Protein AF-A0A2N6FDP9-F1 (afdb_monomer)

Solvent-accessible surface area (backbone atoms only — not comparable to full-atom values): 24532 Å² total; per-residue (Å²): 129,81,92,68,32,32,35,28,36,63,94,75,70,43,81,40,78,55,82,70,92,42,64,67,60,52,48,56,79,68,33,72,56,61,78,77,36,58,63,61,48,50,54,57,65,27,74,66,43,25,49,50,51,44,39,61,68,23,64,39,43,59,62,28,71,73,61,35,50,72,52,48,46,58,74,49,66,51,68,69,84,47,38,68,63,57,76,82,76,46,46,25,60,44,46,57,39,65,48,54,59,48,44,82,75,80,33,52,71,50,77,62,72,43,37,36,26,32,33,36,30,23,31,38,42,74,53,44,57,60,77,45,80,80,51,72,36,68,73,32,47,46,40,64,48,53,58,71,38,73,84,38,55,69,61,52,59,54,43,52,52,8,34,37,40,43,30,45,41,54,88,56,40,57,37,51,32,26,29,34,45,17,22,34,21,74,40,72,54,72,47,86,49,51,53,52,54,76,47,71,69,49,26,72,72,65,41,52,36,61,44,50,17,29,31,40,40,40,32,29,39,9,74,46,92,87,24,22,52,36,44,47,35,38,44,35,43,34,38,8,28,77,62,38,43,77,46,55,37,30,7,94,51,76,81,50,81,60,35,68,85,52,68,76,40,75,40,62,56,58,23,40,35,28,34,50,44,73,51,44,42,36,42,35,38,39,29,24,53,77,23,64,43,67,40,67,67,58,66,50,49,25,60,40,80,93,56,54,26,67,62,25,81,78,44,99,52,53,48,29,36,32,42,49,52,30,19,34,73,43,28,32,43,57,75,84,58,96,74,73,54,63,67,58,52,48,50,52,50,50,24,61,76,70,70,45,62,60,70,60,54,51,49,52,53,59,73,41,41,69,58,51,62,68,46,46,62,59,31,39,56,46,10,29,62,74,71,74,43,83,64,67,64,94,43,72,68,56,39,51,47,40,46,72,78,35,48,70,58,36,51,52,29,51,51,50,40,49,55,34,14,49,52,44,46,64,58,49,47,62,52,51,51,50,50,50,51,54,51,49,54,54,54,53,60,72,69,52,79,79,80,81,80,84,82,81,88,135

Foldseek 3Di:
DDPWAWFAALVPRDIDTDPPVCPPVVCVLVPCVCVVPVPVNCVCQPLVNLVVVCCVQFVPLPVCVVQPQVRVCVVLVADQVQFPDHSVVCSTLQCQQQTAGPCVPPPPFDDDQQFFWFFFQFWKFKDWPLVCPPQVCVQQADDVCLLVPVVPVVVCVQLPRWIKMKGWDDSSTHFFTFARWWFFFADKDKDAAGAAAPPLVRSVPVSDYLSRFIKIKTKGAQCAQSISQLGIKIKIKTHHDRNKDKAFFWDQPRSPRTDHDDGGDTGDHLTGGIGIGDGTIMIMMGGGHQFWDFDVSSVVSQQDPVGRHSVVVSGPGRGHIYRDHGSDTGTGTPDPDPDDCPVVVVLCVVCVVVVHDNVVSVVVVVVCVVVCVVCVVVLLVVLCVVVVHDLADPDPVVNSVCCNVPVPSNVVSVVSSVVSSVVSCVVVVVVVVVVVVVVVVVVVVVVDDDPDDDDDDD

Radius of gyration: 29.64 Å; Cα contacts (8 Å, |Δi|>4): 814; chains: 1; bounding box: 56×74×105 Å

Nearest PDB structures (foldseek):
  7cnz-assembly2_G  TM=6.979E-01  e=2.618E-10  Escherichia coli K-12
  7cnz-assembly2_E  TM=6.832E-01  e=2.773E-10  Escherichia coli K-12
  9jfn-assembly3_C  TM=6.095E-01  e=1.177E-07  Aspergillus oryzae RIB40

Sequence (458 aa):
MDGTHQYISRHTGRVCNEPLFSDRIVRWLYHPVRENAPQLFRLLTGAGATRALGFFNYDLALSTRVLGNDRFLREAGVDLRECLDPPEALDTARKVFERKIRYWECRPLATGNQSVVYPADARVIVGSLGEITGLNIKDKFFSYPNLLGEEQTDWLDVFRNGDFALFRLTPDKYHYNHTPVAGEVIDYYVIDGRFHSCNPQAIIREATPCSKNRRVVTIIDTDVAGGTGVGIVAMVEIVALMIGEIVQCYSARNYDDPQPIRVGMFLDKGCPKSLYRQGSSTDLLLFEKGRINFAADLLQNRQRRDVLSRFTAGFHTPLVETDIKVRSFLGATVGVMPVIWGTSLLCILLAALLRWNQAVVQLANCLTLPLHISLFVPFFIGGERFFATHLLPNDTERLTELLSHSPGLFLQQFWQANLQALVVWGITTPLLFSATFLLSGLCLKRLRPTPESGQSTA

Mean predicted aligned error: 16.77 Å

pLDDT: mean 75.71, std 17.3, range [29.25, 98.62]

Secondary structure (DSSP, 8-state):
----EEEEETTT--EEEE--TTHHHHHHHTSTHHHH-HHHHHHHSSHHHHHHHHIIIIISTHHHHHH-HHHHHHHTT--GGGBSS-GGG--SHHHHHT--B-HHHHSPPPS-TTEEE-SSSEEEEEEETTTTTSSTTTTTT--HHHHH-TT-HHHHHHTTT-EEEEEEEPTTS--EEE-SS-EEEEEEEEE--B----SHHHHHHH---GGGB-EEEEEEE-SSTTS-SS-EEEEEEEEESTT--EEE-B-SSTTSS-B---TT-EE-TT-EEEEEPSSEEEEEEEE-TTSEEE-HHHHHHTT-SSS--TGGGGSSS----EEE-TTSEEEEE----TTSSHHHHHHHHHHHHTT--HHHHHHHHHHHHHHHHHHHHHHHHHHHHHHT---S-SSHHHHHHHHHH-HHHHHHHHHHHHHHHHHHHHHHHHHHHHHHHHHHHHHHHHTSPPPPPP----

Structure (mmCIF, N/CA/C/O backbone):
data_AF-A0A2N6FDP9-F1
#
_entry.id   AF-A0A2N6FDP9-F1
#
loop_
_atom_site.group_PDB
_atom_site.id
_atom_site.type_symbol
_atom_site.label_atom_id
_atom_site.label_alt_id
_atom_site.label_comp_id
_atom_site.label_asym_id
_atom_site.label_entity_id
_atom_site.label_seq_id
_atom_site.pdbx_PDB_ins_code
_atom_site.Cartn_x
_atom_site.Cartn_y
_atom_site.Cartn_z
_atom_site.occupancy
_atom_site.B_iso_or_equiv
_atom_site.auth_seq_id
_atom_site.auth_comp_id
_atom_site.auth_asym_id
_atom_site.auth_atom_id
_atom_site.pdbx_PDB_model_num
ATOM 1 N N . MET A 1 1 ? 24.303 23.001 3.809 1.00 36.97 1 MET A N 1
ATOM 2 C CA . MET A 1 1 ? 23.939 21.759 4.520 1.00 36.97 1 MET A CA 1
ATOM 3 C C . MET A 1 1 ? 24.025 20.632 3.513 1.00 36.97 1 MET A C 1
ATOM 5 O O . MET A 1 1 ? 23.459 20.783 2.433 1.00 36.97 1 MET A O 1
ATOM 9 N N . ASP A 1 2 ? 24.821 19.608 3.817 1.00 41.78 2 ASP A N 1
ATOM 10 C CA . ASP A 1 2 ? 25.125 18.493 2.915 1.00 41.78 2 ASP A CA 1
ATOM 11 C C . ASP A 1 2 ? 23.848 17.861 2.352 1.00 41.78 2 ASP A C 1
ATOM 13 O O . ASP A 1 2 ? 22.883 17.628 3.076 1.00 41.78 2 ASP A O 1
ATOM 17 N N . GLY A 1 3 ? 23.824 17.624 1.041 1.00 54.09 3 GLY A N 1
ATOM 18 C CA . GLY A 1 3 ? 22.643 17.210 0.273 1.00 54.09 3 GLY A CA 1
ATOM 19 C C . GLY A 1 3 ? 22.164 15.773 0.512 1.00 54.09 3 GLY A C 1
ATOM 20 O O . GLY A 1 3 ? 21.446 15.235 -0.331 1.00 54.09 3 GLY A O 1
ATOM 21 N N . THR A 1 4 ? 22.559 15.149 1.619 1.00 67.62 4 THR A N 1
ATOM 22 C CA . THR A 1 4 ? 22.313 13.737 1.920 1.00 67.62 4 THR A CA 1
ATOM 23 C C . THR A 1 4 ? 20.908 13.553 2.493 1.00 67.62 4 THR A C 1
ATOM 25 O O . THR A 1 4 ? 20.547 14.167 3.493 1.00 67.62 4 THR A O 1
ATOM 28 N N . HIS A 1 5 ? 20.097 12.719 1.842 1.00 80.44 5 HIS A N 1
ATOM 29 C CA . HIS A 1 5 ? 18.798 12.273 2.346 1.00 80.44 5 HIS A CA 1
ATOM 30 C C . HIS A 1 5 ? 18.926 10.844 2.869 1.00 80.44 5 HIS A C 1
ATOM 32 O O . HIS A 1 5 ? 19.549 10.015 2.208 1.00 80.44 5 HIS A O 1
ATOM 38 N N . GLN A 1 6 ? 18.337 10.551 4.024 1.00 86.38 6 GLN A N 1
ATOM 39 C CA . GLN A 1 6 ? 18.374 9.230 4.641 1.00 86.38 6 GLN A CA 1
ATOM 40 C C . GLN A 1 6 ? 16.977 8.658 4.864 1.00 86.38 6 GLN A C 1
ATOM 42 O O . GLN A 1 6 ? 16.029 9.388 5.151 1.00 86.38 6 GLN A O 1
ATOM 47 N N . TYR A 1 7 ? 16.887 7.334 4.780 1.00 86.69 7 TYR A N 1
ATOM 48 C CA . TYR A 1 7 ? 15.689 6.544 5.055 1.00 86.69 7 TYR A CA 1
ATOM 49 C C . TYR A 1 7 ? 16.044 5.321 5.908 1.00 86.69 7 TYR A C 1
ATOM 51 O O . TYR A 1 7 ? 17.217 4.969 6.051 1.00 86.69 7 TYR A O 1
ATOM 59 N N . ILE A 1 8 ? 15.037 4.660 6.477 1.00 89.81 8 ILE A N 1
ATOM 60 C CA . ILE A 1 8 ? 15.218 3.445 7.282 1.00 89.81 8 ILE A CA 1
ATOM 61 C C . ILE A 1 8 ? 14.831 2.226 6.454 1.00 89.81 8 ILE A C 1
ATOM 63 O O . ILE A 1 8 ? 13.717 2.149 5.950 1.00 89.81 8 ILE A O 1
ATOM 67 N N . SER A 1 9 ? 15.709 1.234 6.345 1.00 89.94 9 SER A N 1
ATOM 68 C CA . SER A 1 9 ? 15.325 -0.073 5.804 1.00 89.94 9 SER A CA 1
ATOM 69 C C . SER A 1 9 ? 14.492 -0.831 6.838 1.00 89.94 9 SER A C 1
ATOM 71 O O . SER A 1 9 ? 15.022 -1.195 7.889 1.00 89.94 9 SER A O 1
ATOM 73 N N . ARG A 1 10 ? 13.208 -1.108 6.558 1.00 89.38 10 ARG A N 1
ATOM 74 C CA . ARG A 1 10 ? 12.317 -1.752 7.542 1.00 89.38 10 ARG A CA 1
ATOM 75 C C . ARG A 1 10 ? 12.831 -3.106 8.025 1.00 89.38 10 ARG A C 1
ATOM 77 O O . ARG A 1 10 ? 12.806 -3.385 9.215 1.00 89.38 10 ARG A O 1
ATOM 84 N N . HIS A 1 11 ? 13.334 -3.928 7.104 1.00 83.94 11 HIS A N 1
ATOM 85 C CA . HIS A 1 11 ? 13.797 -5.285 7.409 1.00 83.94 11 HIS A CA 1
ATOM 86 C C . HIS A 1 11 ? 15.035 -5.323 8.310 1.00 83.94 11 HIS A C 1
ATOM 88 O O . HIS A 1 11 ? 15.211 -6.277 9.059 1.00 83.94 11 HIS A O 1
ATOM 94 N N . THR A 1 12 ? 15.913 -4.322 8.210 1.00 87.06 12 THR A N 1
ATOM 95 C CA . THR A 1 12 ? 17.202 -4.322 8.922 1.00 87.06 12 THR A CA 1
ATOM 96 C C . THR A 1 12 ? 17.270 -3.294 10.048 1.00 87.06 12 THR A C 1
ATOM 98 O O . THR A 1 12 ? 18.198 -3.336 10.851 1.00 87.06 12 THR A O 1
ATOM 101 N N . GLY A 1 13 ? 16.345 -2.329 10.086 1.00 86.25 13 GLY A N 1
ATOM 102 C CA . GLY A 1 13 ? 16.376 -1.178 10.992 1.00 86.25 13 GLY A CA 1
ATOM 103 C C . GLY A 1 13 ? 17.519 -0.188 10.724 1.00 86.25 13 GLY A C 1
ATOM 104 O O . GLY A 1 13 ? 17.675 0.789 11.467 1.00 86.25 13 GLY A O 1
ATOM 105 N N . ARG A 1 14 ? 18.333 -0.425 9.682 1.00 89.94 14 ARG A N 1
ATOM 106 C CA . ARG A 1 14 ? 19.512 0.386 9.357 1.00 89.94 14 ARG A CA 1
ATOM 107 C C . ARG A 1 14 ? 19.110 1.683 8.669 1.00 89.94 14 ARG A C 1
ATOM 109 O O . ARG A 1 14 ? 18.187 1.714 7.856 1.00 89.94 14 ARG A O 1
ATOM 116 N N . VAL A 1 15 ? 19.867 2.732 8.973 1.00 89.81 15 VAL A N 1
ATOM 117 C CA . VAL A 1 15 ? 19.794 4.018 8.281 1.00 89.81 15 VAL A CA 1
ATOM 118 C C . VAL A 1 15 ? 20.589 3.913 6.983 1.00 89.81 15 VAL A C 1
ATOM 120 O O . VAL A 1 15 ? 21.761 3.533 6.991 1.00 89.81 15 VAL A O 1
ATOM 123 N N . CYS A 1 16 ? 19.942 4.230 5.870 1.00 86.75 16 CYS A N 1
ATOM 124 C CA . CYS A 1 16 ? 20.496 4.143 4.528 1.00 86.75 16 CYS A CA 1
ATOM 125 C C . CYS A 1 16 ? 20.521 5.534 3.890 1.00 86.75 16 CYS A C 1
ATOM 127 O O . CYS A 1 16 ? 19.571 6.303 4.025 1.00 86.75 16 CYS A O 1
ATOM 129 N N . ASN A 1 17 ? 21.597 5.848 3.168 1.00 83.88 17 ASN A N 1
ATOM 130 C CA . ASN A 1 17 ? 21.669 7.063 2.361 1.00 83.88 17 ASN A CA 1
ATOM 131 C C . ASN A 1 17 ? 20.941 6.827 1.030 1.00 83.88 17 ASN A C 1
ATOM 133 O O . ASN A 1 17 ? 21.181 5.822 0.362 1.00 83.88 17 ASN A O 1
ATOM 137 N N . GLU A 1 18 ? 20.080 7.757 0.625 1.00 74.94 18 GLU A N 1
ATOM 138 C CA . GLU A 1 18 ? 19.504 7.774 -0.716 1.00 74.94 18 GLU A CA 1
ATOM 139 C C . GLU A 1 18 ? 20.451 8.494 -1.684 1.00 74.94 18 GLU A C 1
ATOM 141 O O . GLU A 1 18 ? 20.674 9.702 -1.536 1.00 74.94 18 GLU A O 1
ATOM 146 N N . PRO A 1 19 ? 20.952 7.807 -2.725 1.00 64.69 19 PRO A N 1
ATOM 147 C CA . PRO A 1 19 ? 21.498 8.489 -3.882 1.00 64.69 19 PRO A CA 1
ATOM 148 C C . PRO A 1 19 ? 20.329 9.110 -4.657 1.00 64.69 19 PRO A C 1
ATOM 150 O O . PRO A 1 19 ? 19.586 8.423 -5.352 1.00 64.69 19 PRO A O 1
ATOM 153 N N . LEU A 1 20 ? 20.124 10.420 -4.520 1.00 61.31 20 LEU A N 1
ATOM 154 C CA . LEU A 1 20 ? 19.083 11.133 -5.263 1.00 61.31 20 LEU A CA 1
ATOM 155 C C . LEU A 1 20 ? 19.480 11.211 -6.745 1.00 61.31 20 LEU A C 1
ATOM 157 O O . LEU A 1 20 ? 20.167 12.139 -7.182 1.00 61.31 20 LEU A O 1
ATOM 161 N N . PHE A 1 21 ? 19.039 10.215 -7.517 1.00 49.75 21 PHE A N 1
ATOM 162 C CA . PHE A 1 21 ? 19.350 9.992 -8.934 1.00 49.75 21 PHE A CA 1
ATOM 163 C C . PHE A 1 21 ? 18.644 10.992 -9.863 1.00 49.75 21 PHE A C 1
ATOM 165 O O . PHE A 1 21 ? 17.955 10.632 -10.809 1.00 49.75 21 PHE A O 1
ATOM 172 N N . SER A 1 22 ? 18.733 12.285 -9.560 1.00 50.12 22 SER A N 1
ATOM 173 C CA . SER A 1 22 ? 18.262 13.338 -10.461 1.00 50.12 22 SER A CA 1
ATOM 174 C C . SER A 1 22 ? 18.606 14.750 -10.005 1.00 50.12 22 SER A C 1
ATOM 176 O O . SER A 1 22 ? 18.060 15.705 -10.542 1.00 50.12 22 SER A O 1
ATOM 178 N N . ASP A 1 23 ? 19.510 14.942 -9.042 1.00 46.22 23 ASP A N 1
ATOM 179 C CA . ASP A 1 23 ? 19.761 16.282 -8.502 1.00 46.22 23 ASP A CA 1
ATOM 180 C C . ASP A 1 23 ? 20.197 17.290 -9.573 1.00 46.22 23 ASP A C 1
ATOM 182 O O . ASP A 1 23 ? 19.834 18.453 -9.484 1.00 46.22 23 ASP A O 1
ATOM 186 N N . ARG A 1 24 ? 20.906 16.862 -10.627 1.00 40.62 24 ARG A N 1
ATOM 187 C CA . ARG A 1 24 ? 21.290 17.732 -11.753 1.00 40.62 24 ARG A CA 1
ATOM 188 C C . ARG A 1 24 ? 20.161 17.984 -12.751 1.00 40.62 24 ARG A C 1
ATOM 190 O O . ARG A 1 24 ? 19.967 19.130 -13.130 1.00 40.62 24 ARG A O 1
ATOM 197 N N . ILE A 1 25 ? 19.422 16.951 -13.158 1.00 44.75 25 ILE A N 1
ATOM 198 C CA . ILE A 1 25 ? 18.347 17.065 -14.159 1.00 44.75 25 ILE A CA 1
ATOM 199 C C . ILE A 1 25 ? 17.115 17.738 -13.550 1.00 44.75 25 ILE A C 1
ATOM 201 O O . ILE A 1 25 ? 16.550 18.626 -14.173 1.00 44.75 25 ILE A O 1
ATOM 205 N N . VAL A 1 26 ? 16.755 17.412 -12.305 1.00 45.09 26 VAL A N 1
ATOM 206 C CA . VAL A 1 26 ? 15.733 18.134 -11.534 1.00 45.09 26 VAL A CA 1
ATOM 207 C C . VAL A 1 26 ? 16.213 19.559 -11.258 1.00 45.09 26 VAL A C 1
ATOM 209 O O . VAL A 1 26 ? 15.488 20.488 -11.574 1.00 45.09 26 VAL A O 1
ATOM 212 N N . ARG A 1 27 ? 17.449 19.815 -10.799 1.00 43.72 27 ARG A N 1
ATOM 213 C CA . ARG A 1 27 ? 17.911 21.218 -10.686 1.00 43.72 27 ARG A CA 1
ATOM 214 C C . ARG A 1 27 ? 17.914 21.967 -12.016 1.00 43.72 27 ARG A C 1
ATOM 216 O O . ARG A 1 27 ? 17.737 23.171 -11.960 1.00 43.72 27 ARG A O 1
ATOM 223 N N . TRP A 1 28 ? 18.122 21.300 -13.155 1.00 42.12 28 TRP A N 1
ATOM 224 C CA . TRP A 1 28 ? 18.116 21.901 -14.495 1.00 42.12 28 TRP A CA 1
ATOM 225 C C . TRP A 1 28 ? 16.694 22.173 -15.015 1.00 42.12 28 TRP A C 1
ATOM 227 O O . TRP A 1 28 ? 16.404 23.302 -15.401 1.00 42.12 28 TRP A O 1
ATOM 237 N N . LEU A 1 29 ? 15.786 21.190 -14.934 1.00 41.94 29 LEU A N 1
ATOM 238 C CA . LEU A 1 29 ? 14.348 21.336 -15.221 1.00 41.94 29 LEU A CA 1
ATOM 239 C C . LEU A 1 29 ? 13.699 22.417 -14.344 1.00 41.94 29 LEU A C 1
ATOM 241 O O . LEU A 1 29 ? 12.773 23.092 -14.785 1.00 41.94 29 LEU A O 1
ATOM 245 N N . TYR A 1 30 ? 14.210 22.588 -13.123 1.00 45.00 30 TYR A N 1
ATOM 246 C CA . TYR A 1 30 ? 13.738 23.543 -12.121 1.00 45.00 30 TYR A CA 1
ATOM 247 C C . TYR A 1 30 ? 14.723 24.722 -11.886 1.00 45.00 30 TYR A C 1
ATOM 249 O O . TYR A 1 30 ? 14.672 25.367 -10.840 1.00 45.00 30 TYR A O 1
ATOM 257 N N . HIS A 1 31 ? 15.638 25.008 -12.831 1.00 39.44 31 HIS A N 1
ATOM 258 C CA . HIS A 1 31 ? 16.569 26.161 -12.809 1.00 39.44 31 HIS A CA 1
ATOM 259 C C . HIS A 1 31 ? 15.865 27.448 -13.317 1.00 39.44 31 HIS A C 1
ATOM 261 O O . HIS A 1 31 ? 14.871 27.323 -14.040 1.00 39.44 31 HIS A O 1
ATOM 267 N N . PRO A 1 32 ? 16.384 28.679 -13.077 1.00 36.88 32 PRO A N 1
ATOM 268 C CA . PRO A 1 32 ? 15.812 29.969 -13.525 1.00 36.88 32 PRO A CA 1
ATOM 269 C C . PRO A 1 32 ? 15.595 30.172 -15.038 1.00 36.88 32 PRO A C 1
ATOM 271 O O . PRO A 1 32 ? 15.301 31.275 -15.491 1.00 36.88 32 PRO A O 1
ATOM 274 N N . VAL A 1 33 ? 15.700 29.129 -15.864 1.00 40.00 33 VAL A N 1
ATOM 275 C CA . VAL A 1 33 ? 15.240 29.162 -17.262 1.00 40.00 33 VAL A CA 1
ATOM 276 C C . VAL A 1 33 ? 13.719 29.384 -17.328 1.00 40.00 33 VAL A C 1
ATOM 278 O O . VAL A 1 33 ? 13.240 30.021 -18.265 1.00 40.00 33 VAL A O 1
ATOM 281 N N . ARG A 1 34 ? 12.963 28.963 -16.296 1.00 42.38 34 ARG A N 1
ATOM 282 C CA . ARG A 1 34 ? 11.540 29.319 -16.120 1.00 42.38 34 ARG A CA 1
ATOM 283 C C . ARG A 1 34 ? 11.321 30.834 -16.033 1.00 42.38 34 ARG A C 1
ATOM 285 O O . ARG A 1 34 ? 10.326 31.324 -16.562 1.00 42.38 34 ARG A O 1
ATOM 292 N N . GLU A 1 35 ? 12.227 31.553 -15.375 1.00 41.72 35 GLU A N 1
ATOM 293 C CA . GLU A 1 35 ? 12.133 33.004 -15.173 1.00 41.72 35 GLU A CA 1
ATOM 294 C C . GLU A 1 35 ? 12.574 33.778 -16.421 1.00 41.72 35 GLU A C 1
ATOM 296 O O . GLU A 1 35 ? 11.979 34.800 -16.748 1.00 41.72 35 GLU A O 1
ATOM 301 N N . ASN A 1 36 ? 13.547 33.247 -17.170 1.00 40.09 36 ASN A N 1
ATOM 302 C CA . ASN A 1 36 ? 14.144 33.947 -18.310 1.00 40.09 36 ASN A CA 1
ATOM 303 C C . ASN A 1 36 ? 13.508 33.624 -19.680 1.00 40.09 36 ASN A C 1
ATOM 305 O O . ASN A 1 36 ? 13.668 34.409 -20.611 1.00 40.09 36 ASN A O 1
ATOM 309 N N . ALA A 1 37 ? 12.784 32.504 -19.846 1.00 48.88 37 ALA A N 1
ATOM 310 C CA . ALA A 1 37 ? 12.170 32.127 -21.132 1.00 48.88 37 ALA A CA 1
ATOM 311 C C . ALA A 1 37 ? 10.858 31.308 -20.984 1.00 48.88 37 ALA A C 1
ATOM 313 O O . ALA A 1 37 ? 10.791 30.132 -21.364 1.00 48.88 37 ALA A O 1
ATOM 314 N N . PRO A 1 38 ? 9.760 31.913 -20.489 1.00 52.53 38 PRO A N 1
ATOM 315 C CA . PRO A 1 38 ? 8.510 31.211 -20.164 1.00 52.53 38 PRO A CA 1
ATOM 316 C C . PRO A 1 38 ? 7.758 30.626 -21.374 1.00 52.53 38 PRO A C 1
ATOM 318 O O . PRO A 1 38 ? 6.857 29.802 -21.202 1.00 52.53 38 PRO A O 1
ATOM 321 N N . GLN A 1 39 ? 8.077 31.059 -22.597 1.00 48.25 39 GLN A N 1
ATOM 322 C CA . GLN A 1 39 ? 7.487 30.523 -23.831 1.00 48.25 39 GLN A CA 1
ATOM 323 C C . GLN A 1 39 ? 8.204 29.248 -24.293 1.00 48.25 39 GLN A C 1
ATOM 325 O O . GLN A 1 39 ? 7.542 28.255 -24.581 1.00 48.25 39 GLN A O 1
ATOM 330 N N . LEU A 1 40 ? 9.542 29.233 -24.260 1.00 51.94 40 LEU A N 1
ATOM 331 C CA . LEU A 1 40 ? 10.355 28.048 -24.553 1.00 51.94 40 LEU A CA 1
ATOM 332 C C . LEU A 1 40 ? 10.099 26.936 -23.528 1.00 51.94 40 LEU A C 1
ATOM 334 O O . LEU A 1 40 ? 9.925 25.781 -23.900 1.00 51.94 40 LEU A O 1
ATOM 338 N N . PHE A 1 41 ? 9.983 27.292 -22.246 1.00 51.47 41 PHE A N 1
ATOM 339 C CA . PHE A 1 41 ? 9.627 26.344 -21.191 1.00 51.47 41 PHE A CA 1
ATOM 340 C C . PHE A 1 41 ? 8.226 25.747 -21.395 1.00 51.47 41 PHE A C 1
ATOM 342 O O . PHE A 1 41 ? 8.052 24.541 -21.248 1.00 51.47 41 PHE A O 1
ATOM 349 N N . ARG A 1 42 ? 7.227 26.549 -21.797 1.00 54.25 42 ARG A N 1
ATOM 350 C CA . ARG A 1 42 ? 5.880 26.049 -22.143 1.00 54.25 42 ARG A CA 1
ATOM 351 C C . ARG A 1 42 ? 5.876 25.136 -23.369 1.00 54.25 42 ARG A C 1
ATOM 353 O O . ARG A 1 42 ? 5.123 24.171 -23.389 1.00 54.25 42 ARG A O 1
ATOM 360 N N . LEU A 1 43 ? 6.723 25.417 -24.357 1.00 54.97 43 LEU A N 1
ATOM 361 C CA . LEU A 1 43 ? 6.919 24.559 -25.527 1.00 54.97 43 LEU A CA 1
ATOM 362 C C . LEU A 1 43 ? 7.586 23.227 -25.153 1.00 54.97 43 LEU A C 1
ATOM 364 O O . LEU A 1 43 ? 7.113 22.183 -25.584 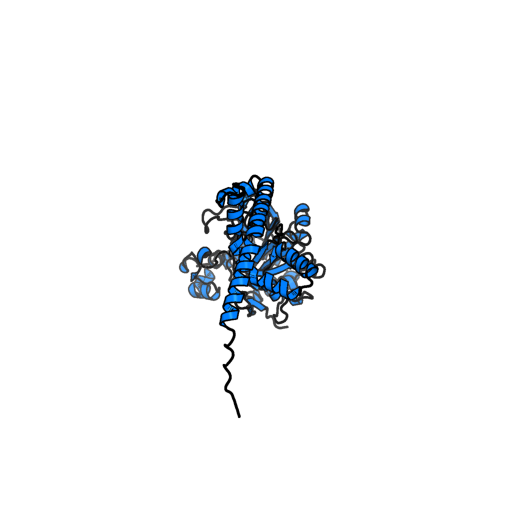1.00 54.97 43 LEU A O 1
ATOM 368 N N . LEU A 1 44 ? 8.618 23.251 -24.303 1.00 51.59 44 LEU A N 1
ATOM 369 C CA . LEU A 1 44 ? 9.348 22.061 -23.841 1.00 51.59 44 LEU A CA 1
ATOM 370 C C . LEU A 1 44 ? 8.566 21.203 -22.831 1.00 51.59 44 LEU A C 1
ATOM 372 O O . LEU A 1 44 ? 8.791 20.001 -22.759 1.00 51.59 44 LEU A O 1
ATOM 376 N N . THR A 1 45 ? 7.648 21.805 -22.070 1.00 52.25 45 THR A N 1
ATOM 377 C CA . THR A 1 45 ? 6.765 21.110 -21.109 1.00 52.25 45 THR A CA 1
ATOM 378 C C . THR A 1 45 ? 5.379 20.792 -21.674 1.00 52.25 45 THR A C 1
ATOM 380 O O . THR A 1 45 ? 4.555 20.180 -20.991 1.00 52.25 45 THR A O 1
ATOM 383 N N . GLY A 1 46 ? 5.098 21.187 -22.920 1.00 57.22 46 GLY A N 1
ATOM 384 C CA . GLY A 1 46 ? 3.853 20.860 -23.603 1.00 57.22 46 GLY A CA 1
ATOM 385 C C . GLY A 1 46 ? 3.711 19.351 -23.806 1.00 57.22 46 GLY A C 1
ATOM 386 O O . GLY A 1 46 ? 4.693 18.657 -24.061 1.00 57.22 46 GLY A O 1
ATOM 387 N N . ALA A 1 47 ? 2.481 18.834 -23.744 1.00 57.09 47 ALA A N 1
ATOM 388 C CA . ALA A 1 47 ? 2.208 17.394 -23.808 1.00 57.09 47 ALA A CA 1
ATOM 389 C C . ALA A 1 47 ? 2.856 16.688 -25.021 1.00 57.09 47 ALA A C 1
ATOM 391 O O . ALA A 1 47 ? 3.291 15.545 -24.906 1.00 57.09 47 ALA A O 1
ATOM 392 N N . GLY A 1 48 ? 2.972 17.369 -26.170 1.00 60.28 48 GLY A N 1
ATOM 393 C CA . GLY A 1 48 ? 3.648 16.844 -27.363 1.00 60.28 48 GLY A CA 1
ATOM 394 C C . GLY A 1 48 ? 5.175 16.756 -27.240 1.00 60.28 48 GLY A C 1
ATOM 395 O O . GLY A 1 48 ? 5.748 15.716 -27.556 1.00 60.28 48 GLY A O 1
ATOM 396 N N . ALA A 1 49 ? 5.838 17.806 -26.744 1.00 61.38 49 ALA A N 1
ATOM 397 C CA . ALA A 1 49 ? 7.291 17.817 -26.542 1.00 61.38 49 ALA A CA 1
ATOM 398 C C . ALA A 1 49 ? 7.708 16.834 -25.446 1.00 61.38 49 ALA A C 1
ATOM 400 O O . ALA A 1 49 ? 8.674 16.092 -25.601 1.00 61.38 49 ALA A O 1
ATOM 401 N N . THR A 1 50 ? 6.917 16.765 -24.382 1.00 57.38 50 THR A N 1
ATOM 402 C CA . THR A 1 50 ? 7.097 15.815 -23.293 1.00 57.38 50 THR A CA 1
ATOM 403 C C . THR A 1 50 ? 6.944 14.366 -23.768 1.00 57.38 50 THR A C 1
ATOM 405 O O . THR A 1 50 ? 7.761 13.520 -23.414 1.00 57.38 50 THR A O 1
ATOM 408 N N . ARG A 1 51 ? 5.970 14.078 -24.645 1.00 62.25 51 ARG A N 1
ATOM 409 C CA . ARG A 1 51 ? 5.817 12.759 -25.285 1.00 62.25 51 ARG A CA 1
ATOM 410 C C . ARG A 1 51 ? 7.008 12.413 -26.184 1.00 62.25 51 ARG A C 1
ATOM 412 O O . ARG A 1 51 ? 7.491 11.287 -26.130 1.00 62.25 51 ARG A O 1
ATOM 419 N N . ALA A 1 52 ? 7.503 13.371 -26.970 1.00 62.50 52 ALA A N 1
ATOM 420 C CA . ALA A 1 52 ? 8.676 13.176 -27.822 1.00 62.50 52 ALA A CA 1
ATOM 421 C C . ALA A 1 52 ? 9.951 12.929 -26.996 1.00 62.50 52 ALA A C 1
ATOM 423 O O . ALA A 1 52 ? 10.664 11.964 -27.248 1.00 62.50 52 ALA A O 1
ATOM 424 N N . LEU A 1 53 ? 10.214 13.742 -25.968 1.00 62.19 53 LEU A N 1
ATOM 425 C CA . LEU A 1 53 ? 11.327 13.540 -25.031 1.00 62.19 53 LEU A CA 1
ATOM 426 C C . LEU A 1 53 ? 11.212 12.205 -24.291 1.00 62.19 53 LEU A C 1
ATOM 428 O O . LEU A 1 53 ? 12.213 11.517 -24.111 1.00 62.19 53 LEU A O 1
ATOM 432 N N . GLY A 1 54 ? 9.992 11.815 -23.919 1.00 59.41 54 GLY A N 1
ATOM 433 C CA . GLY A 1 54 ? 9.685 10.496 -23.383 1.00 59.41 54 GLY A CA 1
ATOM 434 C C . GLY A 1 54 ? 10.128 9.375 -24.303 1.00 59.41 54 GLY A C 1
ATOM 435 O O . GLY A 1 54 ? 10.877 8.499 -23.883 1.00 59.41 54 GLY A O 1
ATOM 436 N N . PHE A 1 55 ? 9.736 9.460 -25.571 1.00 65.69 55 PHE A N 1
ATOM 437 C CA . PHE A 1 55 ? 10.139 8.503 -26.590 1.00 65.69 55 PHE A CA 1
ATOM 438 C C . PHE A 1 55 ? 11.668 8.442 -26.747 1.00 65.69 55 PHE A C 1
ATOM 440 O O . PHE A 1 55 ? 12.260 7.368 -26.680 1.00 65.69 55 PHE A O 1
ATOM 447 N N . PHE A 1 56 ? 12.347 9.585 -26.867 1.00 61.91 56 PHE A N 1
ATOM 448 C CA . PHE A 1 56 ? 13.807 9.611 -27.018 1.00 61.91 56 PHE A CA 1
ATOM 449 C C . PHE A 1 56 ? 14.565 9.085 -25.794 1.00 61.91 56 PHE A C 1
ATOM 451 O O . PHE A 1 56 ? 15.622 8.482 -25.954 1.00 61.91 56 PHE A O 1
ATOM 458 N N . ASN A 1 57 ? 14.052 9.316 -24.585 1.00 63.31 57 ASN A N 1
ATOM 459 C CA . ASN A 1 57 ? 14.743 8.945 -23.353 1.00 63.31 57 ASN A CA 1
ATOM 460 C C . ASN A 1 57 ? 14.414 7.520 -22.879 1.00 63.31 57 ASN A C 1
ATOM 462 O O . ASN A 1 57 ? 15.261 6.874 -22.267 1.00 63.31 57 ASN A O 1
ATOM 466 N N . TYR A 1 58 ? 13.192 7.039 -23.135 1.00 62.53 58 TYR A N 1
ATOM 467 C CA . TYR A 1 58 ? 12.698 5.772 -22.587 1.00 62.53 58 TYR A CA 1
ATOM 468 C C . TYR A 1 58 ? 12.418 4.686 -23.622 1.00 62.53 58 TYR A C 1
ATOM 470 O O . TYR A 1 58 ? 12.552 3.512 -23.279 1.00 62.53 58 TYR A O 1
ATOM 478 N N . ASP A 1 59 ? 12.044 5.053 -24.849 1.00 64.19 59 ASP A N 1
ATOM 479 C CA . ASP A 1 59 ? 11.693 4.105 -25.915 1.00 64.19 59 ASP A CA 1
ATOM 480 C C . ASP A 1 59 ? 12.838 3.867 -26.891 1.00 64.19 59 ASP A C 1
ATOM 482 O O . ASP A 1 59 ? 12.997 2.770 -27.429 1.00 64.19 59 ASP A O 1
ATOM 486 N N . LEU A 1 60 ? 13.677 4.877 -27.105 1.00 63.19 60 LEU A N 1
ATOM 487 C CA . LEU A 1 60 ? 14.866 4.711 -27.911 1.00 63.19 60 LEU A CA 1
ATOM 488 C C . LEU A 1 60 ? 15.892 3.902 -27.113 1.00 63.19 60 LEU A C 1
ATOM 490 O O . LEU A 1 60 ? 16.398 4.352 -26.086 1.00 63.19 60 LEU A O 1
ATOM 494 N N . ALA A 1 61 ? 16.256 2.731 -27.634 1.00 61.47 61 ALA A N 1
ATOM 495 C CA . ALA A 1 61 ? 17.317 1.856 -27.123 1.00 61.47 61 ALA A CA 1
ATOM 496 C C . ALA A 1 61 ? 18.727 2.490 -27.218 1.00 61.47 61 ALA A C 1
ATOM 498 O O . ALA A 1 61 ? 19.728 1.802 -27.384 1.00 61.47 61 ALA A O 1
ATOM 499 N N . LEU A 1 62 ? 18.836 3.822 -27.196 1.00 57.00 62 LEU A N 1
ATOM 500 C CA . LEU A 1 62 ? 20.098 4.539 -27.316 1.00 57.00 62 LEU A CA 1
ATOM 501 C C . LEU A 1 62 ? 20.985 4.260 -26.098 1.00 57.00 62 LEU A C 1
ATOM 503 O O . LEU A 1 62 ? 22.173 4.003 -26.257 1.00 57.00 62 LEU A O 1
ATOM 507 N N . SER A 1 63 ? 20.402 4.241 -24.895 1.00 53.50 63 SER A N 1
ATOM 508 C CA . SER A 1 63 ? 21.113 3.908 -23.656 1.00 53.50 63 SER A CA 1
ATOM 509 C C . SER A 1 63 ? 21.645 2.474 -23.672 1.00 53.50 63 SER A C 1
ATOM 511 O O . SER A 1 63 ? 22.817 2.259 -23.373 1.00 53.50 63 SER A O 1
ATOM 513 N N . THR A 1 64 ? 20.837 1.503 -24.100 1.00 58.06 64 THR A N 1
ATOM 514 C CA . THR A 1 64 ? 21.227 0.087 -24.191 1.00 58.06 64 THR A CA 1
ATOM 515 C C . THR A 1 64 ? 22.204 -0.193 -25.332 1.00 58.06 64 THR A C 1
ATOM 517 O O . THR A 1 64 ? 23.110 -1.007 -25.159 1.00 58.06 64 THR A O 1
ATOM 520 N N . ARG A 1 65 ? 22.111 0.528 -26.458 1.00 58.62 65 ARG A N 1
ATOM 521 C CA . ARG A 1 65 ? 23.085 0.457 -27.565 1.00 58.62 65 ARG A CA 1
ATOM 522 C C . ARG A 1 65 ? 24.435 1.094 -27.233 1.00 58.62 65 ARG A C 1
ATOM 524 O O . ARG A 1 65 ? 25.449 0.616 -27.724 1.00 58.62 65 ARG A O 1
ATOM 531 N N . VAL A 1 66 ? 24.459 2.161 -26.431 1.00 57.16 66 VAL A N 1
ATOM 532 C CA . VAL A 1 66 ? 25.695 2.885 -26.075 1.00 57.16 66 VAL A CA 1
ATOM 533 C C . VAL A 1 66 ? 26.403 2.264 -24.864 1.00 57.16 66 VAL A C 1
ATOM 535 O O . VAL A 1 66 ? 27.629 2.186 -24.858 1.00 57.16 66 VAL A O 1
ATOM 538 N N . LEU A 1 67 ? 25.666 1.816 -23.841 1.00 58.88 67 LEU A N 1
ATOM 539 C CA . LEU A 1 67 ? 26.237 1.277 -22.594 1.00 58.88 67 LEU A CA 1
ATOM 540 C C . LEU A 1 67 ? 26.342 -0.258 -22.576 1.00 58.88 67 LEU A C 1
ATOM 542 O O . LEU A 1 67 ? 27.090 -0.798 -21.760 1.00 58.88 67 LEU A O 1
ATOM 546 N N . GLY A 1 68 ? 25.621 -0.952 -23.463 1.00 64.19 68 GLY A N 1
ATOM 547 C CA . GLY A 1 68 ? 25.385 -2.396 -23.395 1.00 64.19 68 GLY A CA 1
ATOM 548 C C . GLY A 1 68 ? 24.267 -2.735 -22.401 1.00 64.19 68 GLY A C 1
ATOM 549 O O . GLY A 1 68 ? 24.237 -2.206 -21.287 1.00 64.19 68 GLY A O 1
ATOM 550 N N . ASN A 1 69 ? 23.346 -3.624 -22.792 1.00 72.00 69 ASN A N 1
ATOM 551 C CA . ASN A 1 69 ? 22.130 -3.932 -22.023 1.00 72.00 69 ASN A CA 1
ATOM 552 C C . ASN A 1 69 ? 22.432 -4.372 -20.575 1.00 72.00 69 ASN A C 1
ATOM 554 O O . ASN A 1 69 ? 21.880 -3.825 -19.625 1.00 72.00 69 ASN A O 1
ATOM 558 N N . ASP A 1 70 ? 23.411 -5.260 -20.384 1.00 70.62 70 ASP A N 1
ATOM 559 C CA . ASP A 1 70 ? 23.782 -5.764 -19.054 1.00 70.62 70 ASP A CA 1
ATOM 560 C C . ASP A 1 70 ? 24.297 -4.675 -18.110 1.00 70.62 70 ASP A C 1
ATOM 562 O O . ASP A 1 70 ? 24.078 -4.721 -16.899 1.00 70.62 70 ASP A O 1
ATOM 566 N N . ARG A 1 71 ? 25.025 -3.688 -18.644 1.00 70.75 71 ARG A N 1
ATOM 567 C CA . ARG A 1 71 ? 25.540 -2.574 -17.843 1.00 70.75 71 ARG A CA 1
ATOM 568 C C . ARG A 1 71 ? 24.410 -1.635 -17.447 1.00 70.75 71 ARG A C 1
ATOM 570 O O . ARG A 1 71 ? 24.349 -1.241 -16.287 1.00 70.75 71 ARG A O 1
ATOM 577 N N . PHE A 1 72 ? 23.512 -1.338 -18.381 1.00 70.31 72 PHE A N 1
ATOM 578 C CA . PHE A 1 72 ? 22.322 -0.534 -18.132 1.00 70.31 72 PHE A CA 1
ATOM 579 C C . PHE A 1 72 ? 21.434 -1.151 -17.038 1.00 70.31 72 PHE A C 1
ATOM 581 O O . PHE A 1 72 ? 21.069 -0.464 -16.084 1.00 70.31 72 PHE A O 1
ATOM 588 N N . LEU A 1 73 ? 21.165 -2.458 -17.114 1.00 73.69 73 LEU A N 1
ATOM 589 C CA . LEU A 1 73 ? 20.364 -3.174 -16.116 1.00 73.69 73 LEU A CA 1
ATOM 590 C C . LEU A 1 73 ? 21.022 -3.190 -14.727 1.00 73.69 73 LEU A C 1
ATOM 592 O O . LEU A 1 73 ? 20.338 -3.009 -13.720 1.00 73.69 73 LEU A O 1
ATOM 596 N N . ARG A 1 74 ? 22.354 -3.341 -14.658 1.00 74.12 74 ARG A N 1
ATOM 597 C CA . ARG A 1 74 ? 23.106 -3.245 -13.393 1.00 74.12 74 ARG A CA 1
ATOM 598 C C . ARG A 1 74 ? 23.062 -1.841 -12.791 1.00 74.12 74 ARG A C 1
ATOM 600 O O . ARG A 1 74 ? 22.880 -1.709 -11.585 1.00 74.12 74 ARG A O 1
ATOM 607 N N . GLU A 1 75 ? 23.224 -0.803 -13.611 1.00 69.62 75 GLU A N 1
ATOM 608 C CA . GLU A 1 75 ? 23.170 0.596 -13.164 1.00 69.62 75 GLU A CA 1
ATOM 609 C C . GLU A 1 75 ? 21.758 1.006 -12.711 1.00 69.62 75 GLU A C 1
ATOM 611 O O . GLU A 1 75 ? 21.627 1.834 -11.811 1.00 69.62 75 GLU A O 1
ATOM 616 N N . ALA A 1 76 ? 20.709 0.384 -13.261 1.00 67.50 76 ALA A N 1
ATOM 617 C CA . ALA A 1 76 ? 19.324 0.589 -12.836 1.00 67.50 76 ALA A CA 1
ATOM 618 C C . ALA A 1 76 ? 19.001 -0.005 -11.449 1.00 67.50 76 ALA A C 1
ATOM 620 O O . ALA A 1 76 ? 17.948 0.299 -10.891 1.00 67.50 76 ALA A O 1
ATOM 621 N N . GLY A 1 77 ? 19.879 -0.844 -10.882 1.00 72.00 77 GLY A N 1
ATOM 622 C CA . GLY A 1 77 ? 19.690 -1.433 -9.551 1.00 72.00 77 GLY A CA 1
ATOM 623 C C . GLY A 1 77 ? 18.549 -2.454 -9.466 1.00 72.00 77 GLY A C 1
ATOM 624 O O . GLY A 1 77 ? 18.090 -2.766 -8.369 1.00 72.00 77 GLY A O 1
ATOM 625 N N . VAL A 1 78 ? 18.089 -2.973 -10.608 1.00 77.31 78 VAL A N 1
ATOM 626 C CA . VAL A 1 78 ? 16.999 -3.951 -10.682 1.00 77.31 78 VAL A CA 1
ATOM 627 C C . VAL A 1 78 ? 17.522 -5.357 -10.393 1.00 77.31 78 VAL A C 1
ATOM 629 O O . VAL A 1 78 ? 18.500 -5.801 -10.994 1.00 77.31 78 VAL A O 1
ATOM 632 N N . ASP A 1 79 ? 16.839 -6.099 -9.518 1.00 85.50 79 ASP A N 1
ATOM 633 C CA . ASP A 1 79 ? 17.101 -7.530 -9.366 1.00 85.50 79 ASP A CA 1
ATOM 634 C C . ASP A 1 79 ? 16.465 -8.290 -10.540 1.00 85.50 79 ASP A C 1
ATOM 636 O O . ASP A 1 79 ? 15.258 -8.509 -10.611 1.00 85.50 79 ASP A O 1
ATOM 640 N N . LEU A 1 80 ? 17.286 -8.694 -11.505 1.00 86.00 80 LEU A N 1
ATOM 641 C CA . LEU A 1 80 ? 16.806 -9.408 -12.690 1.00 86.00 80 LEU A CA 1
ATOM 642 C C . LEU A 1 80 ? 16.222 -10.783 -12.352 1.00 86.00 80 LEU A C 1
ATOM 644 O O . LEU A 1 80 ? 15.424 -11.316 -13.116 1.00 86.00 80 LEU A O 1
ATOM 648 N N . ARG A 1 81 ? 16.570 -11.356 -11.193 1.00 88.94 81 ARG A N 1
ATOM 649 C CA . ARG A 1 81 ? 16.086 -12.682 -10.802 1.00 88.94 81 ARG A CA 1
ATOM 650 C C . ARG A 1 81 ? 14.606 -12.668 -10.470 1.00 88.94 81 ARG A C 1
ATOM 652 O O . ARG A 1 81 ? 13.980 -13.704 -10.639 1.00 88.94 81 ARG A O 1
ATOM 659 N N . GLU A 1 82 ? 14.040 -11.553 -10.008 1.00 92.75 82 GLU A N 1
ATOM 660 C CA . GLU A 1 82 ? 12.598 -11.451 -9.728 1.00 92.75 82 GLU A CA 1
ATOM 661 C C . GLU A 1 82 ? 11.761 -11.171 -10.983 1.00 92.75 82 GLU A C 1
ATOM 663 O O . GLU A 1 82 ? 10.550 -11.379 -10.944 1.00 92.75 82 GLU A O 1
ATOM 668 N N . CYS A 1 83 ? 12.376 -10.741 -12.089 1.00 92.69 83 CYS A N 1
ATOM 669 C CA . CYS A 1 83 ? 11.670 -10.384 -13.319 1.00 92.69 83 CYS A CA 1
ATOM 670 C C . CYS A 1 83 ? 11.034 -11.612 -13.991 1.00 92.69 83 CYS A C 1
ATOM 672 O O . CYS A 1 83 ? 11.552 -12.727 -13.910 1.00 92.69 83 CYS A O 1
ATOM 674 N N . LEU A 1 84 ? 9.883 -11.404 -14.631 1.00 93.38 84 LEU A N 1
ATOM 675 C CA . LEU A 1 84 ? 9.245 -12.415 -15.478 1.00 93.38 84 LEU A CA 1
ATOM 676 C C . LEU A 1 84 ? 9.864 -12.464 -16.870 1.00 93.38 84 LEU A C 1
ATOM 678 O O . LEU A 1 84 ? 10.106 -13.549 -17.394 1.00 93.38 84 LEU A O 1
ATOM 682 N N . ASP A 1 85 ? 10.111 -11.292 -17.447 1.00 90.94 85 ASP A N 1
ATOM 683 C CA . ASP A 1 85 ? 10.720 -11.182 -18.763 1.00 90.94 85 ASP A CA 1
ATOM 684 C C . ASP A 1 85 ? 12.228 -11.456 -18.682 1.00 90.94 85 ASP A C 1
ATOM 686 O O . ASP A 1 85 ? 12.880 -11.059 -17.706 1.00 90.94 85 ASP A O 1
ATOM 690 N N . PRO A 1 86 ? 12.805 -12.114 -19.701 1.00 89.00 86 PRO A N 1
ATOM 691 C CA . PRO A 1 86 ? 14.238 -12.350 -19.752 1.00 89.00 86 PRO A CA 1
ATOM 692 C C . PRO A 1 86 ? 14.997 -11.012 -19.897 1.00 89.00 86 PRO A C 1
ATOM 694 O O . PRO A 1 86 ? 14.477 -10.083 -20.526 1.00 89.00 86 PRO A O 1
ATOM 697 N N . PRO A 1 87 ? 16.220 -10.873 -19.344 1.00 85.88 87 PRO A N 1
ATOM 698 C CA . PRO A 1 87 ? 16.986 -9.621 -19.390 1.00 85.88 87 PRO A CA 1
ATOM 699 C C . PRO A 1 87 ? 17.165 -9.035 -20.797 1.00 85.88 87 PRO A C 1
ATOM 701 O O . PRO A 1 87 ? 17.191 -7.817 -20.968 1.00 85.88 87 PRO A O 1
ATOM 704 N N . GLU A 1 88 ? 17.243 -9.888 -21.816 1.00 85.00 88 GLU A N 1
ATOM 705 C CA . GLU A 1 88 ? 17.367 -9.513 -23.225 1.00 85.00 88 GLU A CA 1
ATOM 706 C C . GLU A 1 88 ? 16.121 -8.790 -23.751 1.00 85.00 88 GLU A C 1
ATOM 708 O O . GLU A 1 88 ? 16.229 -7.952 -24.644 1.00 85.00 88 GLU A O 1
ATOM 713 N N . ALA A 1 89 ? 14.941 -9.077 -23.191 1.00 85.81 89 ALA A N 1
ATOM 714 C CA . ALA A 1 89 ? 13.702 -8.390 -23.540 1.00 85.81 89 ALA A CA 1
ATOM 715 C C . ALA A 1 89 ? 13.589 -7.006 -22.876 1.00 85.81 89 ALA A C 1
ATOM 717 O O . ALA A 1 89 ? 12.842 -6.159 -23.368 1.00 85.81 89 ALA A O 1
ATOM 718 N N . LEU A 1 90 ? 14.343 -6.753 -21.799 1.00 83.62 90 LEU A N 1
ATOM 719 C CA . LEU A 1 90 ? 14.378 -5.492 -21.050 1.00 83.62 90 LEU A CA 1
ATOM 720 C C . LEU A 1 90 ? 15.382 -4.490 -21.651 1.00 83.62 90 LEU A C 1
ATOM 722 O O . LEU A 1 90 ? 16.210 -3.907 -20.957 1.00 83.62 90 LEU A O 1
ATOM 726 N N . ASP A 1 91 ? 15.295 -4.280 -22.960 1.00 79.56 91 ASP A N 1
ATOM 727 C CA . ASP A 1 91 ? 16.252 -3.520 -23.778 1.00 79.56 91 ASP A CA 1
ATOM 728 C C . ASP A 1 91 ? 15.983 -2.004 -23.858 1.00 79.56 91 ASP A C 1
ATOM 730 O O . ASP A 1 91 ? 16.683 -1.277 -24.574 1.00 79.56 91 ASP A O 1
ATOM 734 N N . THR A 1 92 ? 14.988 -1.499 -23.127 1.00 76.06 92 THR A N 1
ATOM 735 C CA . THR A 1 92 ? 14.699 -0.064 -23.019 1.00 76.06 92 THR A CA 1
ATOM 736 C C . THR A 1 92 ? 14.386 0.336 -21.584 1.00 76.06 92 THR A C 1
ATOM 738 O O . THR A 1 92 ? 13.907 -0.463 -20.776 1.00 76.06 92 THR A O 1
ATOM 741 N N . ALA A 1 93 ? 14.599 1.613 -21.257 1.00 75.69 93 ALA A N 1
ATOM 742 C CA . ALA A 1 93 ? 14.266 2.127 -19.933 1.00 75.69 93 ALA A CA 1
ATOM 743 C C . ALA A 1 93 ? 12.759 2.065 -19.647 1.00 75.69 93 ALA A C 1
ATOM 745 O O . ALA A 1 93 ? 12.377 1.850 -18.499 1.00 75.69 93 ALA A O 1
ATOM 746 N N . ARG A 1 94 ? 11.902 2.175 -20.677 1.00 78.31 94 ARG A N 1
ATOM 747 C CA . ARG A 1 94 ? 10.463 1.916 -20.541 1.00 78.31 94 ARG A CA 1
ATOM 748 C C . ARG A 1 94 ? 10.197 0.497 -20.053 1.00 78.31 94 ARG A C 1
ATOM 750 O O . ARG A 1 94 ? 9.502 0.337 -19.056 1.00 78.31 94 ARG A O 1
ATOM 757 N N . LYS A 1 95 ? 10.758 -0.510 -20.725 1.00 84.06 95 LYS A N 1
ATOM 758 C CA . LYS A 1 95 ? 10.512 -1.918 -20.388 1.00 84.06 95 LYS A CA 1
ATOM 759 C C . LYS A 1 95 ? 11.045 -2.278 -19.004 1.00 84.06 95 LYS A C 1
ATOM 761 O O . LYS A 1 95 ? 10.375 -2.982 -18.263 1.00 84.06 95 LYS A O 1
ATOM 766 N N . VAL A 1 96 ? 12.200 -1.735 -18.615 1.00 82.00 96 VAL A N 1
ATOM 767 C CA . VAL A 1 96 ? 12.739 -1.903 -17.253 1.00 82.00 96 VAL A CA 1
ATOM 768 C C . VAL A 1 96 ? 11.835 -1.259 -16.197 1.00 82.00 96 VAL A C 1
ATOM 770 O O . VAL A 1 96 ? 11.649 -1.817 -15.114 1.00 82.00 96 VAL A O 1
ATOM 773 N N . PHE A 1 97 ? 11.258 -0.096 -16.497 1.00 82.44 97 PHE A N 1
ATOM 774 C CA . PHE A 1 97 ? 10.343 0.597 -15.590 1.00 82.44 97 PHE A CA 1
ATOM 775 C C . PHE A 1 97 ? 9.014 -0.155 -15.435 1.00 82.44 97 PHE A C 1
ATOM 777 O O . PHE A 1 97 ? 8.5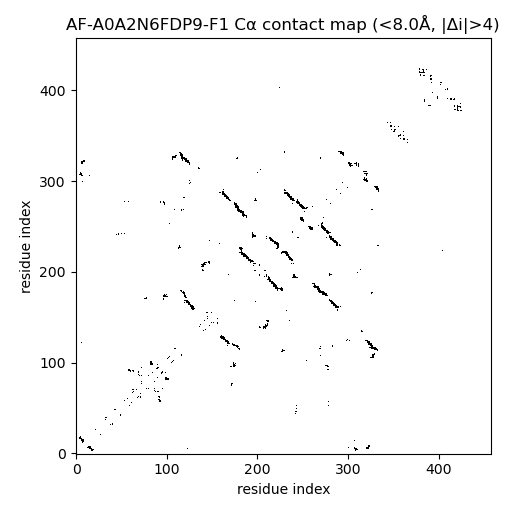57 -0.378 -14.318 1.00 82.44 97 PHE A O 1
ATOM 784 N N . GLU A 1 98 ? 8.441 -0.604 -16.554 1.00 87.81 98 GLU A N 1
ATOM 785 C CA . GLU A 1 98 ? 7.149 -1.304 -16.643 1.00 87.81 98 GLU A CA 1
ATOM 786 C C . GLU A 1 98 ? 7.260 -2.828 -16.414 1.00 87.81 98 GLU A C 1
ATOM 788 O O . GLU A 1 98 ? 6.303 -3.571 -16.647 1.00 87.81 98 GLU A O 1
ATOM 793 N N . ARG A 1 99 ? 8.428 -3.307 -15.963 1.00 91.44 99 ARG A N 1
ATOM 794 C CA . ARG A 1 99 ? 8.730 -4.733 -15.798 1.00 91.44 99 ARG A CA 1
ATOM 795 C C . ARG A 1 99 ? 7.734 -5.428 -14.871 1.00 91.44 99 ARG A C 1
ATOM 797 O O . ARG A 1 99 ? 7.340 -4.899 -13.829 1.00 91.44 99 ARG A O 1
ATOM 804 N N . LYS A 1 100 ? 7.411 -6.675 -15.201 1.00 95.19 100 LYS A N 1
ATOM 805 C CA . LYS A 1 100 ? 6.664 -7.569 -14.315 1.00 95.19 100 LYS A CA 1
ATOM 806 C C . LYS A 1 100 ? 7.627 -8.413 -13.485 1.00 95.19 100 LYS A C 1
ATOM 808 O O . LYS A 1 100 ? 8.643 -8.885 -13.992 1.00 95.19 100 LYS A O 1
ATOM 813 N N . ILE A 1 101 ? 7.278 -8.643 -12.222 1.00 95.25 101 ILE A N 1
ATOM 814 C CA . ILE A 1 101 ? 8.024 -9.521 -11.309 1.00 95.25 101 ILE A CA 1
ATOM 815 C C . ILE A 1 101 ? 7.174 -10.709 -10.849 1.00 95.25 101 ILE A C 1
ATOM 817 O O . ILE A 1 101 ? 5.944 -10.607 -10.806 1.00 95.25 101 ILE A O 1
ATOM 821 N N . ARG A 1 102 ? 7.818 -11.803 -10.427 1.00 95.56 102 ARG A N 1
ATOM 822 C CA . ARG A 1 102 ? 7.193 -12.960 -9.755 1.00 95.56 102 ARG A CA 1
ATOM 823 C C . ARG A 1 102 ? 6.789 -12.609 -8.325 1.00 95.56 102 ARG A C 1
ATOM 825 O O . ARG A 1 102 ? 7.311 -13.147 -7.351 1.00 95.56 102 ARG A O 1
ATOM 832 N N . TYR A 1 103 ? 5.868 -11.660 -8.180 1.00 95.25 103 TYR A N 1
ATOM 833 C CA . TYR A 1 103 ? 5.486 -11.112 -6.878 1.00 95.25 103 TYR A CA 1
ATOM 834 C C . TYR A 1 103 ? 4.887 -12.180 -5.947 1.00 95.25 103 TYR A C 1
ATOM 836 O O . TYR A 1 103 ? 5.015 -12.064 -4.730 1.00 95.25 103 TYR A O 1
ATOM 844 N N . TRP A 1 104 ? 4.272 -13.238 -6.488 1.00 93.69 104 TRP A N 1
ATOM 845 C CA . TRP A 1 104 ? 3.759 -14.368 -5.705 1.00 93.69 104 TRP A CA 1
ATOM 846 C C . TRP A 1 104 ? 4.858 -15.100 -4.922 1.00 93.69 104 TRP A C 1
ATOM 848 O O . TRP A 1 104 ? 4.597 -15.544 -3.809 1.00 93.69 104 TRP A O 1
ATOM 858 N N . GLU A 1 105 ? 6.081 -15.149 -5.454 1.00 93.19 105 GLU A N 1
ATOM 859 C CA . GLU A 1 105 ? 7.268 -15.722 -4.806 1.00 93.19 105 GLU A CA 1
ATOM 860 C C . GLU A 1 105 ? 8.071 -14.659 -4.048 1.00 93.19 105 GLU A C 1
ATOM 862 O O . GLU A 1 105 ? 8.416 -14.826 -2.880 1.00 93.19 105 GLU A O 1
ATOM 867 N N . CYS A 1 106 ? 8.390 -13.548 -4.717 1.00 93.00 106 CYS A N 1
ATOM 868 C CA . CYS A 1 106 ? 9.367 -12.573 -4.233 1.00 93.00 106 CYS A CA 1
ATOM 869 C C . CYS A 1 106 ? 8.777 -11.535 -3.264 1.00 93.00 106 CYS A C 1
ATOM 871 O O . CYS A 1 106 ? 9.530 -10.762 -2.662 1.00 93.00 106 CYS A O 1
ATOM 873 N N . ARG A 1 107 ? 7.446 -11.457 -3.164 1.00 93.94 107 ARG A N 1
ATOM 874 C CA . ARG A 1 107 ? 6.690 -10.495 -2.346 1.00 93.94 107 ARG A CA 1
ATOM 875 C C . ARG A 1 107 ? 5.487 -11.202 -1.700 1.00 93.94 107 ARG A C 1
ATOM 877 O O . ARG A 1 107 ? 4.352 -10.888 -2.053 1.00 93.94 107 ARG A O 1
ATOM 884 N N . PRO A 1 108 ? 5.688 -12.205 -0.826 1.00 91.44 108 PRO A N 1
ATOM 885 C CA . PRO A 1 108 ? 4.587 -12.984 -0.257 1.00 91.44 108 PRO A CA 1
ATOM 886 C C . PRO A 1 108 ? 3.579 -12.084 0.469 1.00 91.44 108 PRO A C 1
ATOM 888 O O . PRO A 1 108 ? 3.960 -11.103 1.109 1.00 91.44 108 PRO A O 1
ATOM 891 N N . LEU A 1 109 ? 2.290 -12.416 0.358 1.00 92.62 109 LEU A N 1
ATOM 892 C CA . LEU A 1 109 ? 1.228 -11.645 1.001 1.00 92.62 109 LEU A CA 1
ATOM 893 C C . LEU A 1 109 ? 1.311 -11.789 2.519 1.00 92.62 109 LEU A C 1
ATOM 895 O O . LEU A 1 109 ? 1.375 -12.908 3.029 1.00 92.62 109 LEU A O 1
ATOM 899 N N . ALA A 1 110 ? 1.276 -10.667 3.237 1.00 84.06 110 ALA A N 1
ATOM 900 C CA . ALA A 1 110 ? 1.184 -10.699 4.689 1.00 84.06 110 ALA A CA 1
ATOM 901 C C . ALA A 1 110 ? -0.095 -11.421 5.152 1.00 84.06 110 ALA A C 1
ATOM 903 O O . ALA A 1 110 ? -1.176 -11.237 4.593 1.00 84.06 110 ALA A O 1
ATOM 904 N N . THR A 1 111 ? 0.034 -12.240 6.193 1.00 72.12 111 THR A N 1
ATOM 905 C CA . THR A 1 111 ? -1.046 -13.092 6.702 1.00 72.12 111 THR A CA 1
ATOM 906 C C . THR A 1 111 ? -2.150 -12.297 7.408 1.00 72.12 111 THR A C 1
ATOM 908 O O . THR A 1 111 ? -1.911 -11.217 7.952 1.00 72.12 111 THR A O 1
ATOM 911 N N . GLY A 1 112 ? -3.353 -12.875 7.454 1.00 72.62 112 GLY A N 1
ATOM 912 C CA . GLY A 1 112 ? -4.519 -12.349 8.170 1.00 72.62 112 GLY A CA 1
ATOM 913 C C . GLY A 1 112 ? -5.511 -11.643 7.247 1.00 72.62 112 GLY A C 1
ATOM 914 O O . GLY A 1 112 ? -5.131 -10.795 6.444 1.00 72.62 112 GLY A O 1
ATOM 915 N N . ASN A 1 113 ? -6.798 -11.970 7.359 1.00 75.38 113 ASN A N 1
ATOM 916 C CA . ASN A 1 113 ? -7.826 -11.364 6.503 1.00 75.38 113 ASN A CA 1
ATOM 917 C C . ASN A 1 113 ? -8.033 -9.883 6.844 1.00 75.38 113 ASN A C 1
ATOM 919 O O . ASN A 1 113 ? -8.145 -9.064 5.940 1.00 75.38 113 ASN A O 1
ATOM 923 N N . GLN A 1 114 ? -7.909 -9.535 8.126 1.00 80.88 114 GLN A N 1
ATOM 924 C CA . GLN A 1 114 ? -8.083 -8.185 8.674 1.00 80.88 114 GLN A CA 1
ATOM 925 C C . GLN A 1 114 ? -6.816 -7.306 8.649 1.00 80.88 114 GLN A C 1
ATOM 927 O O . GLN A 1 114 ? -6.690 -6.337 9.400 1.00 80.88 114 GLN A O 1
ATOM 932 N N . SER A 1 115 ? -5.829 -7.666 7.826 1.00 88.94 115 SER A N 1
ATOM 933 C CA . SER A 1 115 ? -4.601 -6.886 7.655 1.00 88.94 115 SER A CA 1
ATOM 934 C C . SER A 1 115 ? -4.642 -6.035 6.390 1.00 88.94 115 SER A C 1
ATOM 936 O O . SER A 1 115 ? -5.126 -6.475 5.350 1.00 88.94 115 SER A O 1
ATOM 938 N N . VAL A 1 116 ? -4.071 -4.839 6.464 1.00 94.75 116 VAL A N 1
ATOM 939 C CA . VAL A 1 116 ? -3.796 -3.976 5.313 1.00 94.75 116 VAL A CA 1
ATOM 940 C C . VAL A 1 116 ? -2.351 -4.189 4.886 1.00 94.75 116 VAL A C 1
ATOM 942 O O . VAL A 1 116 ? -1.460 -4.337 5.731 1.00 94.75 116 VAL A O 1
ATOM 945 N N . VAL A 1 117 ? -2.101 -4.190 3.581 1.00 96.44 117 VAL A N 1
ATOM 946 C CA . VAL A 1 117 ? -0.759 -4.358 3.014 1.00 96.44 117 VAL A CA 1
ATOM 947 C C . VAL A 1 117 ? -0.321 -3.140 2.218 1.00 96.44 117 VAL A C 1
ATOM 949 O O . VAL A 1 117 ? -1.131 -2.304 1.827 1.00 96.44 117 VAL A O 1
ATOM 952 N N . TYR A 1 118 ? 0.982 -3.022 1.980 1.00 96.00 118 TYR A N 1
ATOM 953 C CA . TYR A 1 118 ? 1.503 -1.953 1.138 1.00 96.00 118 TYR A CA 1
ATOM 954 C C . TYR A 1 118 ? 1.109 -2.140 -0.329 1.00 96.00 118 TYR A C 1
ATOM 956 O O . TYR A 1 118 ? 1.259 -3.255 -0.846 1.00 96.00 118 TYR A O 1
ATOM 964 N N . PRO A 1 119 ? 0.692 -1.060 -1.013 1.00 96.25 119 PRO A N 1
ATOM 965 C CA . PRO A 1 119 ? 0.306 -1.121 -2.413 1.00 96.25 119 PRO A CA 1
ATOM 966 C C . PRO A 1 119 ? 1.516 -1.188 -3.351 1.00 96.25 119 PRO A C 1
ATOM 968 O O . PRO A 1 119 ? 1.390 -1.728 -4.436 1.00 96.25 119 PRO A O 1
ATOM 971 N N . ALA A 1 120 ? 2.703 -0.726 -2.952 1.00 94.06 120 ALA A N 1
ATOM 972 C CA . ALA A 1 120 ? 3.865 -0.676 -3.842 1.00 94.06 120 ALA A CA 1
ATOM 973 C C . ALA A 1 120 ? 5.191 -0.932 -3.111 1.00 94.06 120 ALA A C 1
ATOM 975 O O . ALA A 1 120 ? 5.270 -0.835 -1.884 1.00 94.06 120 ALA A O 1
ATOM 976 N N . ASP A 1 121 ? 6.244 -1.239 -3.876 1.00 92.88 121 ASP A N 1
ATOM 977 C CA . ASP A 1 121 ? 7.631 -1.155 -3.410 1.00 92.88 121 ASP A CA 1
ATOM 978 C C . ASP A 1 121 ? 7.992 0.334 -3.322 1.00 92.88 121 ASP A C 1
ATOM 980 O O . ASP A 1 121 ? 8.151 1.016 -4.333 1.00 92.88 121 ASP A O 1
ATOM 984 N N . ALA A 1 122 ? 8.083 0.868 -2.110 1.00 90.81 122 ALA A N 1
ATOM 985 C CA . ALA A 1 122 ? 8.102 2.308 -1.904 1.00 90.81 122 ALA A CA 1
ATOM 986 C C . ALA A 1 122 ? 8.763 2.689 -0.584 1.00 90.81 122 ALA A C 1
ATOM 988 O O . ALA A 1 122 ? 9.133 1.853 0.242 1.00 90.81 122 ALA A O 1
ATOM 989 N N . ARG A 1 123 ? 8.869 3.996 -0.374 1.00 88.25 123 ARG A N 1
ATOM 990 C CA . ARG A 1 123 ? 9.181 4.582 0.921 1.00 88.25 123 ARG A CA 1
ATOM 991 C C . ARG A 1 123 ? 7.928 5.150 1.542 1.00 88.25 123 ARG A C 1
ATOM 993 O O . ARG A 1 123 ? 7.268 5.982 0.928 1.00 88.25 123 ARG A O 1
ATOM 1000 N N . VAL A 1 124 ? 7.607 4.676 2.739 1.00 90.38 124 VAL A N 1
ATOM 1001 C CA . VAL A 1 124 ? 6.356 4.996 3.416 1.00 90.38 124 VAL A CA 1
ATOM 1002 C C . VAL A 1 124 ? 6.554 6.006 4.539 1.00 90.38 124 VAL A C 1
ATOM 1004 O O . VAL A 1 124 ? 7.520 5.935 5.305 1.00 90.38 124 VAL A O 1
ATOM 1007 N N . ILE A 1 125 ? 5.587 6.912 4.652 1.00 86.81 125 ILE A N 1
ATOM 1008 C CA . ILE A 1 125 ? 5.346 7.776 5.807 1.00 86.81 125 ILE A CA 1
ATOM 1009 C C . ILE A 1 125 ? 3.904 7.542 6.253 1.00 86.81 125 ILE A C 1
ATOM 1011 O O . ILE A 1 125 ? 2.990 7.628 5.438 1.00 86.81 125 ILE A O 1
ATOM 1015 N N . VAL A 1 126 ? 3.696 7.268 7.541 1.00 89.06 126 VAL A N 1
ATOM 1016 C CA . VAL A 1 126 ? 2.362 7.060 8.125 1.00 89.06 126 VAL A CA 1
ATOM 1017 C C . VAL A 1 126 ? 2.018 8.152 9.134 1.00 89.06 126 VAL A C 1
ATOM 1019 O O . VAL A 1 126 ? 2.893 8.671 9.842 1.00 89.06 126 VAL A O 1
ATOM 1022 N N . GLY A 1 127 ? 0.738 8.487 9.245 1.00 86.38 127 GLY A N 1
ATOM 1023 C CA . GLY A 1 127 ? 0.273 9.450 10.235 1.00 86.38 127 GLY A CA 1
ATOM 1024 C C . GLY A 1 127 ? -1.237 9.592 10.298 1.00 86.38 127 GLY A C 1
ATOM 1025 O O . GLY A 1 127 ? -1.965 8.827 9.679 1.00 86.38 127 GLY A O 1
ATOM 1026 N N . SER A 1 128 ? -1.679 10.593 11.055 1.00 86.06 128 SER A N 1
ATOM 1027 C CA . SER A 1 128 ? -3.090 10.916 11.243 1.00 86.06 128 SER A CA 1
ATOM 1028 C C . SER A 1 128 ? -3.367 12.350 10.818 1.00 86.06 128 SER A C 1
ATOM 1030 O O . SER A 1 128 ? -2.638 13.264 11.205 1.00 86.06 128 SER A O 1
ATOM 1032 N N . LEU A 1 129 ? -4.437 12.571 10.058 1.00 80.31 129 LEU A N 1
ATOM 1033 C CA . LEU A 1 129 ? -4.896 13.905 9.673 1.00 80.31 129 LEU A CA 1
ATOM 1034 C C . LEU A 1 129 ? -5.344 14.724 10.897 1.00 80.31 129 LEU A C 1
ATOM 1036 O O . LEU A 1 129 ? -5.274 15.950 10.855 1.00 80.31 129 LEU A O 1
ATOM 1040 N N . GLY A 1 130 ? -5.751 14.067 11.994 1.00 73.00 130 GLY A N 1
ATOM 1041 C CA . GLY A 1 130 ? -6.142 14.730 13.245 1.00 73.00 130 GLY A CA 1
ATOM 1042 C C . GLY A 1 130 ? -4.964 15.261 14.077 1.00 73.00 130 GLY A C 1
ATOM 1043 O O . GLY A 1 130 ? -5.080 16.302 14.722 1.00 73.00 130 GLY A O 1
ATOM 1044 N N . GLU A 1 131 ? -3.808 14.589 14.035 1.00 66.25 131 GLU A N 1
ATOM 1045 C CA . GLU A 1 131 ? -2.575 15.033 14.715 1.00 66.25 131 GLU A CA 1
ATOM 1046 C C . GLU A 1 131 ? -1.890 16.194 13.972 1.00 66.25 131 GLU A C 1
ATOM 1048 O O . GLU A 1 131 ? -1.128 16.973 14.546 1.00 66.25 131 GLU A O 1
ATOM 1053 N N . ILE A 1 132 ? -2.173 16.339 12.677 1.00 56.56 132 ILE A N 1
ATOM 1054 C CA . ILE A 1 132 ? -1.506 17.272 11.760 1.00 56.56 132 ILE A CA 1
ATOM 1055 C C . ILE A 1 132 ? -2.247 18.620 11.726 1.00 56.56 132 ILE A C 1
ATOM 1057 O O . ILE A 1 132 ? -2.440 19.246 10.689 1.00 56.56 132 ILE A O 1
ATOM 1061 N N . THR A 1 133 ? -2.638 19.128 12.893 1.00 40.81 133 THR A N 1
ATOM 1062 C CA . THR A 1 133 ? -3.118 20.516 13.021 1.00 40.81 133 THR A CA 1
ATOM 1063 C C . THR A 1 133 ? -1.965 21.531 13.035 1.00 40.81 133 THR A C 1
ATOM 1065 O O . THR A 1 133 ? -2.187 22.699 12.730 1.00 40.81 133 THR A O 1
ATOM 1068 N N . GLY A 1 134 ? -0.725 21.090 13.302 1.00 36.75 134 GLY A N 1
ATOM 1069 C CA . GLY A 1 134 ? 0.490 21.928 13.333 1.00 36.75 134 GLY A CA 1
ATOM 1070 C C . GLY A 1 134 ? 1.581 21.572 12.312 1.00 36.75 134 GLY A C 1
ATOM 1071 O O . GLY A 1 134 ? 2.605 22.252 12.242 1.00 36.75 134 GLY A O 1
ATOM 1072 N N . LEU A 1 135 ? 1.388 20.532 11.495 1.00 37.88 135 LEU A N 1
ATOM 1073 C CA . LEU A 1 135 ? 2.193 20.337 10.291 1.00 37.88 135 LEU A CA 1
ATOM 1074 C C . LEU A 1 135 ? 1.523 21.163 9.189 1.00 37.88 135 LEU A C 1
ATOM 1076 O O . LEU A 1 135 ? 0.470 20.784 8.682 1.00 37.88 135 LEU A O 1
ATOM 1080 N N . ASN A 1 136 ? 2.137 22.273 8.777 1.00 36.94 136 ASN A N 1
ATOM 1081 C CA . ASN A 1 136 ? 1.796 22.977 7.535 1.00 36.94 136 ASN A CA 1
ATOM 1082 C C . ASN A 1 136 ? 2.139 22.113 6.296 1.00 36.94 136 ASN A C 1
ATOM 1084 O O . ASN A 1 136 ? 2.869 22.515 5.396 1.00 36.94 136 ASN A O 1
ATOM 1088 N N . ILE A 1 137 ? 1.584 20.900 6.233 1.00 42.38 137 ILE A N 1
ATOM 1089 C CA . ILE A 1 137 ? 1.294 20.174 4.996 1.00 42.38 137 ILE A CA 1
ATOM 1090 C C . ILE A 1 137 ? 0.218 20.940 4.207 1.00 42.38 137 ILE A C 1
ATOM 1092 O O . ILE A 1 137 ? 0.222 20.873 2.977 1.00 42.38 137 ILE A O 1
ATOM 1096 N N . LYS A 1 138 ? -0.622 21.718 4.916 1.00 36.09 138 LYS A N 1
ATOM 1097 C CA . LYS A 1 138 ? -1.739 22.520 4.397 1.00 36.09 138 LYS A CA 1
ATOM 1098 C C . LYS A 1 138 ? -1.351 23.517 3.299 1.00 36.09 138 LYS A C 1
ATOM 1100 O O . LYS A 1 138 ? -2.122 23.671 2.363 1.00 36.09 138 LYS A O 1
ATOM 1105 N N . ASP A 1 139 ? -0.137 24.069 3.340 1.00 35.88 139 ASP A N 1
ATOM 1106 C CA . ASP A 1 139 ? 0.325 25.035 2.329 1.00 35.88 139 ASP A CA 1
ATOM 1107 C C . ASP A 1 139 ? 1.496 24.544 1.464 1.00 35.88 139 ASP A C 1
ATOM 1109 O O . ASP A 1 139 ? 1.891 25.237 0.527 1.00 35.88 139 ASP A O 1
ATOM 1113 N N . LYS A 1 140 ? 2.092 23.374 1.756 1.00 40.72 140 LYS A N 1
ATOM 1114 C CA . LYS A 1 140 ? 3.347 22.960 1.089 1.00 40.72 140 LYS A CA 1
ATOM 1115 C C . LYS A 1 140 ? 3.420 21.524 0.580 1.00 40.72 140 LYS A C 1
ATOM 1117 O O . LYS A 1 140 ? 4.223 21.276 -0.313 1.00 40.72 140 LYS A O 1
ATOM 1122 N N . PHE A 1 141 ? 2.614 20.592 1.093 1.00 48.91 141 PHE A N 1
ATOM 1123 C CA . PHE A 1 141 ? 2.706 19.185 0.684 1.00 48.91 141 PHE A CA 1
ATOM 1124 C C . PHE A 1 141 ? 1.390 18.681 0.078 1.00 48.91 141 PHE A C 1
ATOM 1126 O O . PHE A 1 141 ? 1.398 18.265 -1.082 1.00 48.91 141 PHE A O 1
ATOM 1133 N N . PHE A 1 142 ? 0.263 18.766 0.798 1.00 55.12 142 PHE A N 1
ATOM 1134 C CA . PHE A 1 142 ? -1.013 18.181 0.371 1.00 55.12 142 PHE A CA 1
ATOM 1135 C C . PHE A 1 142 ? -2.214 18.764 1.141 1.00 55.12 142 PHE A C 1
ATOM 1137 O O . PHE A 1 142 ? -2.395 18.488 2.322 1.00 55.12 142 PHE A O 1
ATOM 1144 N N . SER A 1 143 ? -3.100 19.511 0.486 1.00 66.06 143 SER A N 1
ATOM 1145 C CA . SER A 1 143 ? -4.447 19.734 1.033 1.00 66.06 143 SER A CA 1
ATOM 1146 C C . SER A 1 143 ? -5.283 18.489 0.720 1.00 66.06 143 SER A C 1
ATOM 1148 O O . SER A 1 143 ? -5.483 18.196 -0.459 1.00 66.06 143 SER A O 1
ATOM 1150 N N . TYR A 1 144 ? -5.706 17.713 1.733 1.00 75.06 144 TYR A N 1
ATOM 1151 C CA . TYR A 1 144 ? -6.491 16.491 1.487 1.00 75.06 144 TYR A CA 1
ATOM 1152 C C . TYR A 1 144 ? -7.831 16.771 0.777 1.00 75.06 144 TYR A C 1
ATOM 1154 O O . TYR A 1 144 ? -8.170 15.976 -0.099 1.00 75.06 144 TYR A O 1
ATOM 1162 N N . PRO A 1 145 ? -8.526 17.911 1.019 1.00 78.06 145 PRO A N 1
ATOM 1163 C CA . PRO A 1 145 ? -9.652 18.316 0.186 1.00 78.06 145 PRO A CA 1
ATOM 1164 C C . PRO A 1 145 ? -9.277 18.423 -1.282 1.00 78.06 145 PRO A C 1
ATOM 1166 O O . PRO A 1 145 ? -9.902 17.814 -2.138 1.00 78.06 145 PRO A O 1
ATOM 1169 N N . ASN A 1 146 ? -8.166 19.092 -1.580 1.00 76.50 146 ASN A N 1
ATOM 1170 C CA . ASN A 1 146 ? -7.702 19.205 -2.953 1.00 76.50 146 ASN A CA 1
ATOM 1171 C C . ASN A 1 146 ? -7.276 17.845 -3.509 1.00 76.50 146 ASN A C 1
ATOM 1173 O O . ASN A 1 146 ? -7.418 17.641 -4.700 1.00 76.50 146 ASN A O 1
ATOM 1177 N N . LEU A 1 147 ? -6.751 16.914 -2.707 1.00 78.31 147 LEU A N 1
ATOM 1178 C CA . LEU A 1 147 ? -6.381 15.577 -3.182 1.00 78.31 147 LEU A CA 1
ATOM 1179 C C . LEU A 1 147 ? -7.584 14.729 -3.587 1.00 78.31 147 LEU A C 1
ATOM 1181 O O . LEU A 1 147 ? -7.501 14.058 -4.611 1.00 78.31 147 LEU A O 1
ATOM 1185 N N . LEU A 1 148 ? -8.662 14.764 -2.810 1.00 84.88 148 LEU A N 1
ATOM 1186 C CA . LEU A 1 148 ? -9.886 14.024 -3.111 1.00 84.88 148 LEU A CA 1
ATOM 1187 C C . LEU A 1 148 ? -10.812 14.769 -4.078 1.00 84.88 148 LEU A C 1
ATOM 1189 O O . LEU A 1 148 ? -11.679 14.145 -4.662 1.00 84.88 148 LEU A O 1
ATOM 1193 N N . GLY A 1 149 ? -10.592 16.063 -4.309 1.00 83.88 149 GLY A N 1
ATOM 1194 C CA . GLY A 1 149 ? -11.530 16.916 -5.040 1.00 83.88 149 GLY A CA 1
ATOM 1195 C C . GLY A 1 149 ? -12.370 17.699 -4.037 1.00 83.88 149 GLY A C 1
ATOM 1196 O O . GLY A 1 149 ? -12.951 17.129 -3.115 1.00 83.88 149 GLY A O 1
ATOM 1197 N N . GLU A 1 150 ? -12.391 19.023 -4.172 1.00 81.50 150 GLU A N 1
ATOM 1198 C CA . GLU A 1 150 ? -13.092 19.901 -3.221 1.00 81.50 150 GLU A CA 1
ATOM 1199 C C . GLU A 1 150 ? -14.615 19.712 -3.298 1.00 81.50 150 GLU A C 1
ATOM 1201 O O . GLU A 1 150 ? -15.330 19.969 -2.333 1.00 81.50 150 GLU A O 1
ATOM 1206 N N . GLU A 1 151 ? -15.093 19.217 -4.436 1.00 85.44 151 GLU A N 1
ATOM 1207 C CA . GLU A 1 151 ? -16.474 18.852 -4.713 1.00 85.44 151 GLU A CA 1
ATOM 1208 C C . GLU A 1 151 ? -16.924 17.542 -4.045 1.00 85.44 151 GLU A C 1
ATOM 1210 O O . GLU A 1 151 ? -18.123 17.311 -3.920 1.00 85.44 151 GLU A O 1
ATOM 1215 N N . GLN A 1 152 ? -15.993 16.698 -3.590 1.00 89.06 152 GLN A N 1
ATOM 1216 C CA . GLN A 1 152 ? -16.277 15.360 -3.061 1.00 89.06 152 GLN A CA 1
ATOM 1217 C C . GLN A 1 152 ? -16.633 15.377 -1.568 1.00 89.06 152 GLN A C 1
ATOM 1219 O O . GLN A 1 152 ? -16.021 14.673 -0.761 1.00 89.06 152 GLN A O 1
ATOM 1224 N N . THR A 1 153 ? -17.602 16.212 -1.180 1.00 88.00 153 THR A N 1
ATOM 1225 C CA . THR A 1 153 ? -17.910 16.536 0.226 1.00 88.00 153 THR A CA 1
ATOM 1226 C C . THR A 1 153 ? -18.122 15.312 1.112 1.00 88.00 153 THR A C 1
ATOM 1228 O O . THR A 1 153 ? -17.607 15.284 2.229 1.00 88.00 153 THR A O 1
ATOM 1231 N N . ASP A 1 154 ? -18.790 14.282 0.595 1.00 92.75 154 ASP A N 1
ATOM 1232 C CA . ASP A 1 154 ? -19.085 13.056 1.341 1.00 92.75 154 ASP A CA 1
ATOM 1233 C C . ASP A 1 154 ? -17.790 12.324 1.731 1.00 92.75 154 ASP A C 1
ATOM 1235 O O . ASP A 1 154 ? -17.584 11.970 2.894 1.00 92.75 154 ASP A O 1
ATOM 1239 N N . TRP A 1 155 ? -16.848 12.192 0.792 1.00 94.19 155 TRP A N 1
ATOM 1240 C CA . TRP A 1 155 ? -15.541 11.591 1.063 1.00 94.19 155 TRP A CA 1
ATOM 1241 C C . TRP A 1 155 ? -14.678 12.466 1.970 1.00 94.19 155 TRP A C 1
ATOM 1243 O O . TRP A 1 155 ? -13.969 11.945 2.834 1.00 94.19 155 TRP A O 1
ATOM 1253 N N . LEU A 1 156 ? -14.751 13.793 1.826 1.00 89.94 156 LEU A N 1
ATOM 1254 C CA . LEU A 1 156 ? -14.031 14.706 2.718 1.00 89.94 156 LEU A CA 1
ATOM 1255 C C . LEU A 1 156 ? -14.451 14.528 4.177 1.00 89.94 156 LEU A C 1
ATOM 1257 O O . LEU A 1 156 ? -13.601 14.596 5.068 1.00 89.94 156 LEU A O 1
ATOM 1261 N N . ASP A 1 157 ? -15.736 14.278 4.418 1.00 90.62 157 ASP A N 1
ATOM 1262 C CA . ASP A 1 157 ? -16.262 14.031 5.754 1.00 90.62 157 ASP A CA 1
ATOM 1263 C C . ASP A 1 157 ? -15.906 12.639 6.283 1.00 90.62 157 ASP A C 1
ATOM 1265 O O . ASP A 1 157 ? -15.483 12.537 7.438 1.00 90.62 157 ASP A O 1
ATOM 1269 N N . VAL A 1 158 ? -15.964 11.594 5.450 1.00 93.75 158 VAL A N 1
ATOM 1270 C CA . VAL A 1 158 ? -15.554 10.224 5.828 1.00 93.75 158 VAL A CA 1
ATOM 1271 C C . VAL A 1 158 ? -14.093 10.173 6.288 1.00 93.75 158 VAL A C 1
ATOM 1273 O O . VAL A 1 158 ? -13.774 9.589 7.325 1.00 93.75 158 VAL A O 1
ATOM 1276 N N . PHE A 1 159 ? -13.185 10.826 5.557 1.00 91.62 159 PHE A N 1
ATOM 1277 C CA . PHE A 1 159 ? -11.753 10.827 5.883 1.00 91.62 159 PHE A CA 1
ATOM 1278 C C . PHE A 1 159 ? -11.343 11.951 6.844 1.00 91.62 159 PHE A C 1
ATOM 1280 O O . PHE A 1 159 ? -10.154 12.137 7.129 1.00 91.62 159 PHE A O 1
ATOM 1287 N N . ARG A 1 160 ? -12.298 12.713 7.385 1.00 88.50 160 ARG A N 1
ATOM 1288 C CA . ARG A 1 160 ? -12.018 13.814 8.309 1.00 88.50 160 ARG A CA 1
ATOM 1289 C C . ARG A 1 160 ? -11.342 13.290 9.578 1.00 88.50 160 ARG A C 1
ATOM 1291 O O . ARG A 1 160 ? -11.915 12.522 10.346 1.00 88.50 160 ARG A O 1
ATOM 1298 N N . ASN A 1 161 ? -10.130 13.780 9.852 1.00 87.44 161 ASN A N 1
ATOM 1299 C CA . ASN A 1 161 ? -9.266 13.285 10.936 1.00 87.44 161 ASN A CA 1
ATOM 1300 C C . ASN A 1 161 ? -8.921 11.787 10.820 1.00 87.44 161 ASN A C 1
ATOM 1302 O O . ASN A 1 161 ? -8.602 11.162 11.831 1.00 87.44 161 ASN A O 1
ATOM 1306 N N . GLY A 1 162 ? -9.013 11.227 9.612 1.00 90.38 162 GLY A N 1
ATOM 1307 C CA . GLY A 1 162 ? -8.615 9.863 9.299 1.00 90.38 162 GLY A CA 1
ATOM 1308 C C . GLY A 1 162 ? -7.106 9.656 9.354 1.00 90.38 162 GLY A C 1
ATOM 1309 O O . GLY A 1 162 ? -6.329 10.597 9.542 1.00 90.38 162 GLY A O 1
ATOM 1310 N N . ASP A 1 163 ? -6.689 8.414 9.161 1.00 90.69 163 ASP A N 1
ATOM 1311 C CA . ASP A 1 163 ? -5.279 8.039 9.116 1.00 90.69 163 ASP A CA 1
ATOM 1312 C C . ASP A 1 163 ? -4.799 7.921 7.669 1.00 90.69 163 ASP A C 1
ATOM 1314 O O . ASP A 1 163 ? -5.593 7.715 6.753 1.00 90.69 163 ASP A O 1
ATOM 1318 N N . PHE A 1 164 ? -3.498 8.079 7.432 1.00 91.62 164 PHE A N 1
ATOM 1319 C CA . PHE A 1 164 ? -2.938 8.006 6.087 1.00 91.62 164 PHE A CA 1
ATOM 1320 C C . PHE A 1 164 ? -1.592 7.292 6.030 1.00 91.62 164 PHE A C 1
ATOM 1322 O O . PHE A 1 164 ? -0.808 7.294 6.983 1.00 91.62 164 PHE A O 1
ATOM 1329 N N . ALA A 1 165 ? -1.306 6.738 4.855 1.00 91.56 165 ALA A N 1
ATOM 1330 C CA . ALA A 1 165 ? 0.004 6.228 4.482 1.00 91.56 165 ALA A CA 1
ATOM 1331 C C . ALA A 1 165 ? 0.395 6.775 3.102 1.00 91.56 165 ALA A C 1
ATOM 1333 O O . ALA A 1 165 ? -0.303 6.547 2.117 1.00 91.56 165 ALA A O 1
ATOM 1334 N N . LEU A 1 166 ? 1.502 7.514 3.046 1.00 88.50 166 LEU A N 1
ATOM 1335 C CA . LEU A 1 166 ? 2.059 8.116 1.837 1.00 88.50 166 LEU A CA 1
ATOM 1336 C C . LEU A 1 166 ? 3.245 7.283 1.351 1.00 88.50 166 LEU A C 1
ATOM 1338 O O . LEU A 1 166 ? 4.195 7.077 2.106 1.00 88.50 166 LEU A O 1
ATOM 1342 N N . PHE A 1 167 ? 3.208 6.852 0.096 1.00 88.81 167 PHE A N 1
ATOM 1343 C CA . PHE A 1 167 ? 4.185 5.970 -0.530 1.00 88.81 167 PHE A CA 1
ATOM 1344 C C . PHE A 1 167 ? 4.890 6.689 -1.668 1.00 88.81 167 PHE A C 1
ATOM 1346 O O . PHE A 1 167 ? 4.276 7.012 -2.678 1.00 88.81 167 PHE A O 1
ATOM 1353 N N . ARG A 1 168 ? 6.197 6.904 -1.537 1.00 85.69 168 ARG A N 1
ATOM 1354 C CA . ARG A 1 168 ? 7.030 7.455 -2.606 1.00 85.69 168 ARG A CA 1
ATOM 1355 C C . ARG A 1 168 ? 7.778 6.335 -3.314 1.00 85.69 168 ARG A C 1
ATOM 1357 O O . ARG A 1 168 ? 8.630 5.683 -2.706 1.00 85.69 168 ARG A O 1
ATOM 1364 N N . LEU A 1 169 ? 7.496 6.144 -4.598 1.00 84.56 169 LEU A N 1
ATOM 1365 C CA . LEU A 1 169 ? 8.206 5.179 -5.432 1.00 84.56 169 LEU A CA 1
ATOM 1366 C C . LEU A 1 169 ? 9.445 5.857 -6.030 1.00 84.56 169 LEU A C 1
ATOM 1368 O O . LEU A 1 169 ? 9.376 6.974 -6.556 1.00 84.56 169 LEU A O 1
ATOM 1372 N N . THR A 1 170 ? 10.597 5.198 -5.921 1.00 74.19 170 THR A N 1
ATOM 1373 C CA . THR A 1 170 ? 11.840 5.635 -6.570 1.00 74.19 170 THR A CA 1
ATOM 1374 C C . THR A 1 170 ? 12.036 4.893 -7.897 1.00 74.19 170 THR A C 1
ATOM 1376 O O . THR A 1 170 ? 11.530 3.783 -8.038 1.00 74.19 170 THR A O 1
ATOM 1379 N N . PRO A 1 171 ? 12.748 5.469 -8.889 1.00 68.00 171 PRO A N 1
ATOM 1380 C CA . PRO A 1 171 ? 12.828 4.898 -10.242 1.00 68.00 171 PRO A CA 1
ATOM 1381 C C . PRO A 1 171 ? 13.379 3.464 -10.338 1.00 68.00 171 PRO A C 1
ATOM 1383 O O . PRO A 1 171 ? 13.121 2.779 -11.322 1.00 68.00 171 PRO A O 1
ATOM 1386 N N . ASP A 1 172 ? 14.131 3.011 -9.337 1.00 71.19 172 ASP A N 1
ATOM 1387 C CA . ASP A 1 172 ? 14.665 1.648 -9.207 1.00 71.19 172 ASP A CA 1
ATOM 1388 C C . ASP A 1 172 ? 13.602 0.611 -8.790 1.00 71.19 172 ASP A C 1
ATOM 1390 O O . ASP A 1 172 ? 13.763 -0.594 -9.007 1.00 71.19 172 ASP A O 1
ATOM 1394 N N . LYS A 1 173 ? 12.487 1.059 -8.204 1.00 83.06 173 LYS A N 1
ATOM 1395 C CA . LYS A 1 173 ? 11.458 0.184 -7.637 1.00 83.06 173 LYS A CA 1
ATOM 1396 C C . LYS A 1 173 ? 10.609 -0.494 -8.710 1.00 83.06 173 LYS A C 1
ATOM 1398 O O . LYS A 1 173 ? 10.724 -0.246 -9.912 1.00 83.06 173 LYS A O 1
ATOM 1403 N N . TYR A 1 174 ? 9.793 -1.429 -8.250 1.00 89.50 174 TYR A N 1
ATOM 1404 C CA . TYR A 1 174 ? 8.726 -2.045 -9.022 1.00 89.50 174 TYR A CA 1
ATOM 1405 C C . TYR A 1 174 ? 7.511 -1.101 -9.048 1.00 89.50 174 TYR A C 1
ATOM 1407 O O . TYR A 1 174 ? 7.111 -0.602 -8.000 1.00 89.50 174 TYR A O 1
ATOM 1415 N N . HIS A 1 175 ? 6.968 -0.830 -10.242 1.00 89.88 175 HIS A N 1
ATOM 1416 C CA . HIS A 1 175 ? 6.018 0.272 -10.491 1.00 89.88 175 HIS A CA 1
ATOM 1417 C C . HIS A 1 175 ? 4.567 -0.164 -10.746 1.00 89.88 175 HIS A C 1
ATOM 1419 O O . HIS A 1 175 ? 3.744 0.662 -11.147 1.00 89.88 175 HIS A O 1
ATOM 1425 N N . TYR A 1 176 ? 4.236 -1.438 -10.523 1.00 94.25 176 TYR A N 1
ATOM 1426 C CA . TYR A 1 176 ? 2.828 -1.801 -10.371 1.00 94.25 176 TYR A CA 1
ATOM 1427 C C . TYR A 1 176 ? 2.394 -1.533 -8.937 1.00 94.25 176 TYR A C 1
ATOM 1429 O O . TYR A 1 176 ? 3.096 -1.894 -7.986 1.00 94.25 176 TYR A O 1
ATOM 1437 N N . ASN A 1 177 ? 1.192 -0.989 -8.805 1.00 94.88 177 ASN A N 1
ATOM 1438 C CA . ASN A 1 177 ? 0.524 -0.874 -7.526 1.00 94.88 177 ASN A CA 1
ATOM 1439 C C . ASN A 1 177 ? -0.447 -2.035 -7.377 1.00 94.88 177 ASN A C 1
ATOM 1441 O O . ASN A 1 177 ? -1.127 -2.450 -8.317 1.00 94.88 177 ASN A O 1
ATOM 1445 N N . HIS A 1 178 ? -0.506 -2.554 -6.168 1.00 97.50 178 HIS A N 1
ATOM 1446 C CA . HIS A 1 178 ? -1.373 -3.623 -5.744 1.00 97.50 178 HIS A CA 1
ATOM 1447 C C . HIS A 1 178 ? -2.479 -3.062 -4.861 1.00 97.50 178 HIS A C 1
ATOM 1449 O O . HIS A 1 178 ? -2.337 -2.030 -4.205 1.00 97.50 178 HIS A O 1
ATOM 1455 N N . THR A 1 179 ? -3.583 -3.784 -4.809 1.00 97.38 179 THR A N 1
ATOM 1456 C CA . THR A 1 179 ? -4.689 -3.519 -3.897 1.00 97.38 179 THR A CA 1
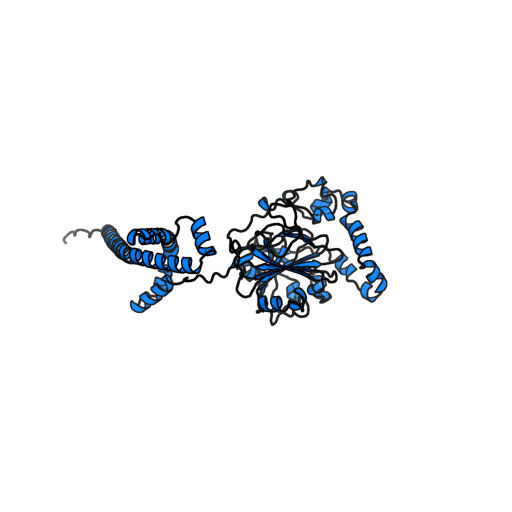ATOM 1457 C C . THR A 1 179 ? -4.227 -3.692 -2.437 1.00 97.38 179 THR A C 1
ATOM 1459 O O . THR A 1 179 ? -3.741 -4.759 -2.054 1.00 97.38 179 THR A O 1
ATOM 1462 N N . PRO A 1 180 ? -4.338 -2.664 -1.579 1.00 97.25 180 PRO A N 1
ATOM 1463 C CA . PRO A 1 180 ? -3.864 -2.743 -0.192 1.00 97.25 180 PRO A CA 1
ATOM 1464 C C . PRO A 1 180 ? -4.826 -3.510 0.729 1.00 97.25 180 PRO A C 1
ATOM 1466 O O . PRO A 1 180 ? -4.430 -3.986 1.795 1.00 97.25 180 PRO A O 1
ATOM 1469 N N . VAL A 1 181 ? -6.089 -3.620 0.318 1.00 97.19 181 VAL A N 1
ATOM 1470 C CA . VAL A 1 181 ? -7.207 -4.224 1.047 1.00 97.19 181 VAL A CA 1
ATOM 1471 C C . VAL A 1 181 ? -8.055 -5.059 0.094 1.00 97.19 181 VAL A C 1
ATOM 1473 O O . VAL A 1 181 ? -7.979 -4.878 -1.121 1.00 97.19 181 VAL A O 1
ATOM 1476 N N . ALA A 1 182 ? -8.847 -5.962 0.665 1.00 97.19 182 ALA A N 1
ATOM 1477 C CA . ALA A 1 182 ? -9.960 -6.621 -0.002 1.00 97.19 182 ALA A CA 1
ATOM 1478 C C . ALA A 1 182 ? -11.264 -5.863 0.276 1.00 97.19 182 ALA A C 1
ATOM 1480 O O . ALA A 1 182 ? -11.492 -5.465 1.425 1.00 97.19 182 ALA A O 1
ATOM 1481 N N . GLY A 1 183 ? -12.102 -5.680 -0.741 1.00 97.38 183 GLY A N 1
ATOM 1482 C CA . GLY A 1 183 ? -13.363 -4.949 -0.619 1.00 97.38 183 GLY A CA 1
ATOM 1483 C C . GLY A 1 183 ? -13.990 -4.588 -1.964 1.00 97.38 183 GLY A C 1
ATOM 1484 O O . GLY A 1 183 ? -13.434 -4.886 -3.019 1.00 97.38 183 GLY A O 1
ATOM 1485 N N . GLU A 1 184 ? -15.143 -3.932 -1.922 1.00 98.50 184 GLU A N 1
ATOM 1486 C CA . GLU A 1 184 ? -15.894 -3.497 -3.099 1.00 98.50 184 GLU A CA 1
ATOM 1487 C C . GLU A 1 184 ? -15.561 -2.046 -3.461 1.00 98.50 184 GLU A C 1
ATOM 1489 O O . GLU A 1 184 ? -15.486 -1.175 -2.597 1.00 98.50 184 GLU A O 1
ATOM 1494 N N . VAL A 1 185 ? -15.355 -1.758 -4.746 1.00 98.62 185 VAL A N 1
ATOM 1495 C CA . VAL A 1 185 ? -15.168 -0.383 -5.227 1.00 98.62 185 VAL A CA 1
ATOM 1496 C C . VAL A 1 185 ? -16.508 0.341 -5.210 1.00 98.62 185 VAL A C 1
ATOM 1498 O O . VAL A 1 185 ? -17.377 0.037 -6.025 1.00 98.62 185 VAL A O 1
ATOM 1501 N N . ILE A 1 186 ? -16.656 1.335 -4.340 1.00 98.25 186 ILE A N 1
ATOM 1502 C CA . ILE A 1 186 ? -17.898 2.115 -4.209 1.00 98.25 186 ILE A CA 1
ATOM 1503 C C . ILE A 1 186 ? -17.848 3.454 -4.946 1.00 98.25 186 ILE A C 1
ATOM 1505 O O . ILE A 1 186 ? -18.893 4.008 -5.272 1.00 98.25 186 ILE A O 1
ATOM 1509 N N . ASP A 1 187 ? -16.651 3.954 -5.260 1.00 97.81 187 ASP A N 1
ATOM 1510 C CA . ASP A 1 187 ? -16.478 5.126 -6.117 1.00 97.81 187 ASP A CA 1
ATOM 1511 C C . ASP A 1 187 ? -15.121 5.100 -6.832 1.00 97.81 187 ASP A C 1
ATOM 1513 O O . ASP A 1 187 ? -14.133 4.531 -6.354 1.00 97.81 187 ASP A O 1
ATOM 1517 N N . TYR A 1 188 ? -15.080 5.700 -8.015 1.00 96.56 188 TYR A N 1
ATOM 1518 C CA . TYR A 1 188 ? -13.908 5.753 -8.870 1.00 96.56 188 TYR A CA 1
ATOM 1519 C C . TYR A 1 188 ? -13.972 6.979 -9.776 1.00 96.56 188 TYR A C 1
ATOM 1521 O O . TYR A 1 188 ? -14.865 7.106 -10.617 1.00 96.56 188 TYR A O 1
ATOM 1529 N N . TYR A 1 189 ? -12.976 7.853 -9.665 1.00 94.88 189 TYR A N 1
ATOM 1530 C CA . TYR A 1 189 ? -12.899 9.057 -10.484 1.00 94.88 189 TYR A CA 1
ATOM 1531 C C . TYR A 1 189 ? -11.456 9.496 -10.725 1.00 94.88 189 TYR A C 1
ATOM 1533 O O . TYR A 1 189 ? -10.509 9.115 -10.033 1.00 94.88 189 TYR A O 1
ATOM 1541 N N . VAL A 1 190 ? -11.287 10.308 -11.765 1.00 91.06 190 VAL A N 1
ATOM 1542 C CA . VAL A 1 190 ? -10.003 10.887 -12.155 1.00 91.06 190 VAL A CA 1
ATOM 1543 C C . VAL A 1 190 ? -10.085 12.382 -11.935 1.00 91.06 190 VAL A C 1
ATOM 1545 O O . VAL A 1 190 ? -11.013 13.022 -12.421 1.00 91.06 190 VAL A O 1
ATOM 1548 N N . ILE A 1 191 ? -9.091 12.941 -11.249 1.00 85.81 191 ILE A N 1
ATOM 1549 C CA . ILE A 1 191 ? -8.944 14.388 -11.155 1.00 85.81 191 ILE A CA 1
ATOM 1550 C C . ILE A 1 191 ? -7.797 14.799 -12.061 1.00 85.81 191 ILE A C 1
ATOM 1552 O O . ILE A 1 191 ? -6.641 14.407 -11.859 1.00 85.81 191 ILE A O 1
ATOM 1556 N N . ASP A 1 192 ? -8.121 15.593 -13.075 1.00 78.94 192 ASP A N 1
ATOM 1557 C CA . ASP A 1 192 ? -7.115 16.144 -13.967 1.00 78.94 192 ASP A CA 1
ATOM 1558 C C . ASP A 1 192 ? -6.232 17.170 -13.243 1.00 78.94 192 ASP A C 1
ATOM 1560 O O . ASP A 1 192 ? -6.630 17.864 -12.306 1.00 78.94 192 ASP A O 1
ATOM 1564 N N . GLY A 1 193 ? -4.980 17.254 -13.677 1.00 65.88 193 GLY A N 1
ATOM 1565 C CA . GLY A 1 193 ? -3.984 18.128 -13.076 1.00 65.88 193 GLY A CA 1
ATOM 1566 C C . GLY A 1 193 ? -2.747 18.266 -13.954 1.00 65.88 193 GLY A C 1
ATOM 1567 O O . GLY A 1 193 ? -2.654 17.686 -15.034 1.00 65.88 193 GLY A O 1
ATOM 1568 N N . ARG A 1 194 ? -1.786 19.069 -13.498 1.00 62.22 194 ARG A N 1
ATOM 1569 C CA . ARG A 1 194 ? -0.476 19.247 -14.145 1.00 62.22 194 ARG A CA 1
ATOM 1570 C C . ARG A 1 194 ? 0.457 18.065 -13.815 1.00 62.22 194 ARG A C 1
ATOM 1572 O O . ARG A 1 194 ? 0.050 17.101 -13.182 1.00 62.22 194 ARG A O 1
ATOM 1579 N N . PHE A 1 195 ? 1.715 18.116 -14.250 1.00 55.41 195 PHE A N 1
ATOM 1580 C CA . PHE A 1 195 ? 2.702 17.050 -14.017 1.00 55.41 195 PHE A CA 1
ATOM 1581 C C . PHE A 1 195 ? 3.925 17.584 -13.250 1.00 55.41 195 PHE A C 1
ATOM 1583 O O . PHE A 1 195 ? 5.015 17.712 -13.807 1.00 55.41 195 PHE A O 1
ATOM 1590 N N . HIS A 1 196 ? 3.750 17.947 -11.976 1.00 51.34 196 HIS A N 1
ATOM 1591 C CA . HIS A 1 196 ? 4.829 18.425 -11.095 1.00 51.34 196 HIS A CA 1
ATOM 1592 C C . HIS A 1 196 ? 5.591 17.264 -10.431 1.00 51.34 196 HIS A C 1
ATOM 1594 O O . HIS A 1 196 ? 5.071 16.158 -10.344 1.00 51.34 196 HIS A O 1
ATOM 1600 N N . SER A 1 197 ? 6.827 17.491 -9.973 1.00 46.56 197 SER A N 1
ATOM 1601 C CA . SER A 1 197 ? 7.673 16.475 -9.324 1.00 46.56 197 SER A CA 1
ATOM 1602 C C . SER A 1 197 ? 7.318 16.231 -7.868 1.00 46.56 197 SER A C 1
ATOM 1604 O O . SER A 1 197 ? 7.188 17.177 -7.098 1.00 46.56 197 SER A O 1
ATOM 1606 N N . CYS A 1 198 ? 7.286 14.955 -7.482 1.00 50.16 198 CYS A N 1
ATOM 1607 C CA . CYS A 1 198 ? 7.157 14.508 -6.097 1.00 50.16 198 CYS A CA 1
ATOM 1608 C C . CYS A 1 198 ? 8.523 14.265 -5.426 1.00 50.16 198 CYS A C 1
ATOM 1610 O O . CYS A 1 198 ? 8.600 13.704 -4.335 1.00 50.16 198 CYS A O 1
ATOM 1612 N N . ASN A 1 199 ? 9.629 14.678 -6.058 1.00 52.69 199 ASN A N 1
ATOM 1613 C CA . ASN A 1 199 ? 10.950 14.624 -5.436 1.00 52.69 199 ASN A CA 1
ATOM 1614 C C . ASN A 1 199 ? 10.999 15.574 -4.217 1.00 52.69 199 ASN A C 1
ATOM 1616 O O . ASN A 1 199 ? 10.604 16.737 -4.359 1.00 52.69 199 ASN A O 1
ATOM 1620 N N . PRO A 1 200 ? 11.564 15.148 -3.065 1.00 48.78 200 PRO A N 1
ATOM 1621 C CA . PRO A 1 200 ? 11.711 15.995 -1.879 1.00 48.78 200 PRO A CA 1
ATOM 1622 C C . PRO A 1 200 ? 12.294 17.389 -2.173 1.00 48.78 200 PRO A C 1
ATOM 1624 O O . PRO A 1 200 ? 11.837 18.381 -1.616 1.00 48.78 200 PRO A O 1
ATOM 1627 N N . GLN A 1 201 ? 13.277 17.498 -3.079 1.00 48.78 201 GLN A N 1
ATOM 1628 C CA . GLN A 1 201 ? 13.859 18.788 -3.485 1.00 48.78 201 GLN A CA 1
ATOM 1629 C C . GLN A 1 201 ? 12.835 19.734 -4.117 1.00 48.78 201 GLN A C 1
ATOM 1631 O O . GLN A 1 201 ? 12.843 20.928 -3.824 1.00 48.78 201 GLN A O 1
ATOM 1636 N N . ALA A 1 202 ? 12.008 19.208 -5.022 1.00 45.66 202 ALA A N 1
ATOM 1637 C CA . ALA A 1 202 ? 11.058 19.988 -5.803 1.00 45.66 202 ALA A CA 1
ATOM 1638 C C . ALA A 1 202 ? 9.888 20.446 -4.927 1.00 45.66 202 ALA A C 1
ATOM 1640 O O . ALA A 1 202 ? 9.506 21.613 -4.983 1.00 45.66 202 ALA A O 1
ATOM 1641 N N . ILE A 1 203 ? 9.412 19.567 -4.038 1.00 48.41 203 ILE A N 1
ATOM 1642 C CA . ILE A 1 203 ? 8.356 19.896 -3.077 1.00 48.41 203 ILE A CA 1
ATOM 1643 C C . ILE A 1 203 ? 8.824 20.995 -2.109 1.00 48.41 203 ILE A C 1
ATOM 1645 O O . ILE A 1 203 ? 8.121 21.984 -1.905 1.00 48.41 203 ILE A O 1
ATOM 1649 N N . ILE A 1 204 ? 10.044 20.876 -1.567 1.00 48.06 204 ILE A N 1
ATOM 1650 C CA . ILE A 1 204 ? 10.598 21.859 -0.620 1.00 48.06 204 ILE A CA 1
ATOM 1651 C C . ILE A 1 204 ? 10.865 23.217 -1.294 1.00 48.06 204 ILE A C 1
ATOM 1653 O O . ILE A 1 204 ? 10.679 24.253 -0.657 1.00 48.06 204 ILE A O 1
ATOM 1657 N N . ARG A 1 205 ? 11.308 23.238 -2.561 1.00 42.41 205 ARG A N 1
ATOM 1658 C CA . ARG A 1 205 ? 11.683 24.477 -3.270 1.00 42.41 205 ARG A CA 1
ATOM 1659 C C . ARG A 1 205 ? 10.507 25.226 -3.889 1.00 42.41 205 ARG A C 1
ATOM 1661 O O . ARG A 1 205 ? 10.497 26.448 -3.826 1.00 42.41 205 ARG A O 1
ATOM 1668 N N . GLU A 1 206 ? 9.553 24.528 -4.504 1.00 41.88 206 GLU A N 1
ATOM 1669 C CA . GLU A 1 206 ? 8.462 25.179 -5.244 1.00 41.88 206 GLU A CA 1
ATOM 1670 C C . GLU A 1 206 ? 7.149 25.274 -4.458 1.00 41.88 206 GLU A C 1
ATOM 1672 O O . GLU A 1 206 ? 6.199 25.866 -4.971 1.00 41.88 206 GLU A O 1
ATOM 1677 N N . ALA A 1 207 ? 7.058 24.668 -3.262 1.00 43.62 207 ALA A N 1
ATOM 1678 C CA . ALA A 1 207 ? 5.825 24.582 -2.465 1.00 43.62 207 ALA A CA 1
ATOM 1679 C C . ALA A 1 207 ? 4.601 24.137 -3.293 1.00 43.62 207 ALA A C 1
ATOM 1681 O O . ALA A 1 207 ? 3.469 24.522 -3.011 1.00 43.62 207 ALA A O 1
ATOM 1682 N N . THR A 1 208 ? 4.824 23.382 -4.374 1.00 45.66 208 THR A N 1
ATOM 1683 C CA . THR A 1 208 ? 3.764 23.001 -5.306 1.00 45.66 208 THR A CA 1
ATOM 1684 C C . THR A 1 208 ? 3.165 21.686 -4.823 1.00 45.66 208 THR A C 1
ATOM 1686 O O . THR A 1 208 ? 3.853 20.667 -4.883 1.00 45.66 208 THR A O 1
ATOM 1689 N N . PRO A 1 209 ? 1.912 21.685 -4.328 1.00 53.56 209 PRO A N 1
ATOM 1690 C CA . PRO A 1 209 ? 1.332 20.495 -3.725 1.00 53.56 209 PRO A CA 1
ATOM 1691 C C . PRO A 1 209 ? 1.123 19.423 -4.789 1.00 53.56 209 PRO A C 1
ATOM 1693 O O . PRO A 1 209 ? 0.669 19.731 -5.897 1.00 53.56 209 PRO A O 1
ATOM 1696 N N . CYS A 1 210 ? 1.359 18.155 -4.456 1.00 54.00 210 CYS A N 1
ATOM 1697 C CA . CYS A 1 210 ? 1.099 17.080 -5.418 1.00 54.00 210 CYS A CA 1
ATOM 1698 C C . CYS A 1 210 ? -0.411 16.926 -5.704 1.00 54.00 210 CYS A C 1
ATOM 1700 O O . CYS A 1 210 ? -0.790 16.291 -6.680 1.00 54.00 210 CYS A O 1
ATOM 1702 N N . SER A 1 211 ? -1.281 17.586 -4.926 1.00 52.91 211 SER A N 1
ATOM 1703 C CA . SER A 1 211 ? -2.715 17.739 -5.219 1.00 52.91 211 SER A CA 1
ATOM 1704 C C . SER A 1 211 ? -3.016 18.532 -6.496 1.00 52.91 211 SER A C 1
ATOM 1706 O O . SER A 1 211 ? -4.156 18.556 -6.945 1.00 52.91 211 SER A O 1
ATOM 1708 N N . LYS A 1 212 ? -2.016 19.177 -7.109 1.00 59.84 212 LYS A N 1
ATOM 1709 C CA . LYS A 1 212 ? -2.149 19.797 -8.435 1.00 59.84 212 LYS A CA 1
ATOM 1710 C C . LYS A 1 212 ? -1.872 18.825 -9.577 1.00 59.84 212 LYS A C 1
ATOM 1712 O O . LYS A 1 212 ? -2.031 19.224 -10.731 1.00 59.84 212 LYS A O 1
ATOM 1717 N N . ASN A 1 213 ? -1.444 17.598 -9.279 1.00 69.69 213 ASN A N 1
ATOM 1718 C CA . ASN A 1 213 ? -1.127 16.613 -10.298 1.00 69.69 213 ASN A CA 1
ATOM 1719 C C . ASN A 1 213 ? -2.334 15.780 -10.708 1.00 69.69 213 ASN A C 1
ATOM 1721 O O . ASN A 1 213 ? -3.247 15.569 -9.907 1.00 69.69 213 ASN A O 1
ATOM 1725 N N . ARG A 1 214 ? -2.315 15.278 -11.949 1.00 81.50 214 ARG A N 1
ATOM 1726 C CA . ARG A 1 214 ? -3.289 14.273 -12.382 1.00 81.50 214 ARG A CA 1
ATOM 1727 C C . ARG A 1 214 ? -3.224 13.069 -11.444 1.00 81.50 214 ARG A C 1
ATOM 1729 O O . ARG A 1 214 ? -2.136 12.569 -11.145 1.00 81.50 214 ARG A O 1
ATOM 1736 N N . ARG A 1 215 ? -4.389 12.613 -10.998 1.00 88.06 215 ARG A N 1
ATOM 1737 C CA . ARG A 1 215 ? -4.509 11.511 -10.044 1.00 88.06 215 ARG A CA 1
ATOM 1738 C C . ARG A 1 215 ? -5.775 10.706 -10.269 1.00 88.06 215 ARG A C 1
ATOM 1740 O O . ARG A 1 215 ? -6.763 11.225 -10.787 1.00 88.06 215 ARG A O 1
ATOM 1747 N N . VAL A 1 216 ? -5.717 9.442 -9.883 1.00 92.69 216 VAL A N 1
ATOM 1748 C CA . VAL A 1 216 ? -6.847 8.514 -9.913 1.00 92.69 216 VAL A CA 1
ATOM 1749 C C . VAL A 1 216 ? -7.216 8.188 -8.476 1.00 92.69 216 VAL A C 1
ATOM 1751 O O . VAL A 1 216 ? -6.341 7.846 -7.684 1.00 92.69 216 VAL A O 1
ATOM 1754 N N . VAL A 1 217 ? -8.496 8.311 -8.142 1.00 95.62 217 VAL A N 1
ATOM 1755 C CA . VAL A 1 217 ? -9.028 7.981 -6.822 1.00 95.62 217 VAL A CA 1
ATOM 1756 C C . VAL A 1 217 ? -9.895 6.737 -6.949 1.00 95.62 217 VAL A C 1
ATOM 1758 O O . VAL A 1 217 ? -10.749 6.646 -7.826 1.00 95.62 217 VAL A O 1
ATOM 1761 N N . THR A 1 218 ? -9.647 5.751 -6.093 1.00 98.12 218 THR A N 1
ATOM 1762 C CA . THR A 1 218 ? -10.480 4.554 -5.943 1.00 98.12 218 THR A CA 1
ATOM 1763 C C . THR A 1 218 ? -10.918 4.463 -4.488 1.00 98.12 218 THR A C 1
ATOM 1765 O O . THR A 1 218 ? -10.065 4.361 -3.605 1.00 98.12 218 THR A O 1
ATOM 1768 N N . ILE A 1 219 ? -12.225 4.510 -4.242 1.00 98.31 219 ILE A N 1
ATOM 1769 C CA . ILE A 1 219 ? -12.818 4.349 -2.914 1.00 98.31 219 ILE A CA 1
ATOM 1770 C C . ILE A 1 219 ? -13.294 2.906 -2.773 1.00 98.31 219 ILE A C 1
ATOM 1772 O O . ILE A 1 219 ? -14.026 2.402 -3.626 1.00 98.31 219 ILE A O 1
ATOM 1776 N N . ILE A 1 220 ? -12.850 2.242 -1.712 1.00 98.50 220 ILE A N 1
ATOM 1777 C CA . ILE A 1 220 ? -13.089 0.825 -1.458 1.00 98.50 220 ILE A CA 1
ATOM 1778 C C . ILE A 1 220 ? -13.815 0.693 -0.120 1.00 98.50 220 ILE A C 1
ATOM 1780 O O . ILE A 1 220 ? -13.281 1.108 0.912 1.00 98.50 220 ILE A O 1
ATOM 1784 N N . ASP A 1 221 ? -15.003 0.097 -0.141 1.00 97.81 221 ASP A N 1
ATOM 1785 C CA . ASP A 1 221 ? -15.673 -0.384 1.061 1.00 97.81 221 ASP A CA 1
ATOM 1786 C C . ASP A 1 221 ? -15.117 -1.756 1.428 1.00 97.81 221 ASP A C 1
ATOM 1788 O O . ASP A 1 221 ? -15.182 -2.712 0.652 1.00 97.81 221 ASP A O 1
ATOM 1792 N N . THR A 1 222 ? -14.529 -1.850 2.614 1.00 96.12 222 THR A N 1
ATOM 1793 C CA . THR A 1 222 ? -13.970 -3.104 3.117 1.00 96.12 222 THR A CA 1
ATOM 1794 C C . THR A 1 222 ? -14.861 -3.778 4.157 1.00 96.12 222 THR A C 1
ATOM 1796 O O . THR A 1 222 ? -14.530 -4.889 4.571 1.00 96.12 222 THR A O 1
ATOM 1799 N N . ASP A 1 223 ? -15.988 -3.169 4.540 1.00 92.88 223 ASP A N 1
ATOM 1800 C CA . ASP A 1 223 ? -16.980 -3.705 5.484 1.00 92.88 223 ASP A CA 1
ATOM 1801 C C . ASP A 1 223 ? -18.062 -4.536 4.761 1.00 92.88 223 ASP A C 1
ATOM 1803 O O . ASP A 1 223 ? -19.236 -4.566 5.129 1.00 92.88 223 ASP A O 1
ATOM 1807 N N . VAL A 1 224 ? -17.632 -5.271 3.736 1.00 89.62 224 VAL A N 1
ATOM 1808 C CA . VAL A 1 224 ? -18.441 -6.181 2.916 1.00 89.62 224 VAL A CA 1
ATOM 1809 C C . VAL A 1 224 ? -18.033 -7.640 3.150 1.00 89.62 224 VAL A C 1
ATOM 1811 O O . VAL A 1 224 ? -16.986 -7.931 3.736 1.00 89.62 224 VAL A O 1
ATOM 1814 N N . ALA A 1 225 ? -18.837 -8.595 2.676 1.00 88.88 225 ALA A N 1
ATOM 1815 C CA . ALA A 1 225 ? -18.485 -10.014 2.751 1.00 88.88 225 ALA A CA 1
ATOM 1816 C C . ALA A 1 225 ? -17.144 -10.289 2.039 1.00 88.88 225 ALA A C 1
ATOM 1818 O O . ALA A 1 225 ? -16.949 -9.904 0.891 1.00 88.88 225 ALA A O 1
ATOM 1819 N N . GLY A 1 226 ? -16.202 -10.934 2.736 1.00 86.38 226 GLY A N 1
ATOM 1820 C CA . GLY A 1 226 ? -14.838 -11.170 2.234 1.00 86.38 226 GLY A CA 1
ATOM 1821 C C . GLY A 1 226 ? -13.908 -9.948 2.285 1.00 86.38 226 GLY A C 1
ATOM 1822 O O . GLY A 1 226 ? -12.721 -10.074 1.981 1.00 86.38 226 GLY A O 1
ATOM 1823 N N . GLY A 1 227 ? -14.414 -8.781 2.691 1.00 92.12 227 GLY A N 1
ATOM 1824 C CA . GLY A 1 227 ? -13.638 -7.559 2.838 1.00 92.12 227 GLY A CA 1
ATOM 1825 C C . GLY A 1 227 ? -12.663 -7.592 4.020 1.00 92.12 227 GLY A C 1
ATOM 1826 O O . GLY A 1 227 ? -12.714 -8.447 4.905 1.00 92.12 227 GLY A O 1
ATOM 1827 N N . THR A 1 228 ? -11.721 -6.648 4.028 1.00 92.44 228 THR A N 1
ATOM 1828 C CA . THR A 1 228 ? -10.686 -6.542 5.077 1.00 92.44 228 THR A CA 1
ATOM 1829 C C . THR A 1 228 ? -11.225 -6.011 6.412 1.00 92.44 228 THR A C 1
ATOM 1831 O O . THR A 1 228 ? -10.589 -6.227 7.442 1.00 92.44 228 THR A O 1
ATOM 1834 N N . GLY A 1 229 ? -12.388 -5.355 6.432 1.00 91.44 229 GLY A N 1
ATOM 1835 C CA . GLY A 1 229 ? -13.045 -4.871 7.652 1.00 91.44 229 GLY A CA 1
ATOM 1836 C C . GLY A 1 229 ? -12.452 -3.591 8.254 1.00 91.44 229 GLY A C 1
ATOM 1837 O O . GLY A 1 229 ? -12.657 -3.301 9.434 1.00 91.44 229 GLY A O 1
ATOM 1838 N N . VAL A 1 230 ? -11.677 -2.823 7.484 1.00 91.06 230 VAL A N 1
ATOM 1839 C CA . VAL A 1 230 ? -11.084 -1.537 7.900 1.00 91.06 230 VAL A CA 1
ATOM 1840 C C . VAL A 1 230 ? -11.957 -0.336 7.515 1.00 91.06 230 VAL A C 1
ATOM 1842 O O . VAL A 1 230 ? -11.447 0.778 7.440 1.00 91.06 230 VAL A O 1
ATOM 1845 N N . GLY A 1 231 ? -13.265 -0.524 7.315 1.00 93.44 231 GLY A N 1
ATOM 1846 C CA . GLY A 1 231 ? -14.168 0.552 6.905 1.00 93.44 231 GLY A CA 1
ATOM 1847 C C . GLY A 1 231 ? -13.880 1.026 5.483 1.00 93.44 231 GLY A C 1
ATOM 1848 O O . GLY A 1 231 ? -13.498 0.229 4.616 1.00 93.44 231 GLY A O 1
ATOM 1849 N N . ILE A 1 232 ? -14.035 2.328 5.254 1.00 96.88 232 ILE A N 1
ATOM 1850 C CA . ILE A 1 232 ? -13.797 2.932 3.940 1.00 96.88 232 ILE A CA 1
ATOM 1851 C C . ILE A 1 232 ? -12.317 3.294 3.763 1.00 96.88 232 ILE A C 1
ATOM 1853 O O . ILE A 1 232 ? -11.694 3.924 4.626 1.00 96.88 232 ILE A O 1
ATOM 1857 N N . VAL A 1 233 ? -11.753 2.922 2.611 1.00 97.75 233 VAL A N 1
ATOM 1858 C CA . VAL A 1 233 ? -10.362 3.209 2.233 1.00 97.75 233 VAL A CA 1
ATOM 1859 C C . VAL A 1 233 ? -10.321 3.920 0.886 1.00 97.75 233 VAL A C 1
ATOM 1861 O O . VAL A 1 233 ? -10.845 3.409 -0.099 1.00 97.75 233 VAL A O 1
ATOM 1864 N N . ALA A 1 234 ? -9.642 5.066 0.811 1.00 97.50 234 ALA A N 1
ATOM 1865 C CA . ALA A 1 234 ? -9.301 5.680 -0.471 1.00 97.50 234 ALA A CA 1
ATOM 1866 C C . ALA A 1 234 ? -7.871 5.319 -0.862 1.00 97.50 234 ALA A C 1
ATOM 1868 O O . ALA A 1 234 ? -6.933 5.570 -0.106 1.00 97.50 234 ALA A O 1
ATOM 1869 N N . MET A 1 235 ? -7.700 4.791 -2.071 1.00 97.00 235 MET A N 1
ATOM 1870 C CA . MET A 1 235 ? -6.409 4.696 -2.740 1.00 97.00 235 MET A CA 1
ATOM 1871 C C . MET A 1 235 ? -6.315 5.802 -3.789 1.00 97.00 235 MET A C 1
ATOM 1873 O O . MET A 1 235 ? -7.070 5.813 -4.762 1.00 97.00 235 MET A O 1
ATOM 1877 N N . VAL A 1 236 ? -5.392 6.736 -3.575 1.00 92.62 236 VAL A N 1
ATOM 1878 C CA . VAL A 1 236 ? -5.133 7.877 -4.453 1.00 92.62 236 VAL A CA 1
ATOM 1879 C C . VAL A 1 236 ? -3.776 7.689 -5.113 1.00 92.62 236 VAL A C 1
ATOM 1881 O O . VAL A 1 236 ? -2.736 7.739 -4.460 1.00 92.62 236 VAL A O 1
ATOM 1884 N N . GLU A 1 237 ? -3.796 7.493 -6.420 1.00 91.62 237 GLU A N 1
ATOM 1885 C CA . GLU A 1 237 ? -2.613 7.277 -7.245 1.00 91.62 237 GLU A CA 1
ATOM 1886 C C . GLU A 1 237 ? -2.253 8.592 -7.933 1.00 91.62 237 GLU A C 1
ATOM 1888 O O . GLU A 1 237 ? -3.055 9.136 -8.697 1.00 91.62 237 GLU A O 1
ATOM 1893 N N . ILE A 1 238 ? -1.075 9.141 -7.640 1.00 84.44 238 ILE A N 1
ATOM 1894 C CA . ILE A 1 238 ? -0.670 10.488 -8.047 1.00 84.44 238 ILE A CA 1
ATOM 1895 C C . ILE A 1 238 ? 0.505 10.390 -9.010 1.00 84.44 238 ILE A C 1
ATOM 1897 O O . ILE A 1 238 ? 1.605 9.946 -8.664 1.00 84.44 238 ILE A O 1
ATOM 1901 N N . VAL A 1 239 ? 0.290 10.889 -10.224 1.00 76.62 239 VAL A N 1
ATOM 1902 C CA . VAL A 1 239 ? 1.359 11.029 -11.209 1.00 76.62 239 VAL A CA 1
ATOM 1903 C C . VAL A 1 239 ? 2.307 12.146 -10.792 1.00 76.62 239 VAL A C 1
ATOM 1905 O O . VAL A 1 239 ? 1.865 13.198 -10.336 1.00 76.62 239 VAL A O 1
ATOM 1908 N N . ALA A 1 240 ? 3.605 11.992 -11.044 1.00 64.69 240 ALA A N 1
ATOM 1909 C CA . ALA A 1 240 ? 4.555 13.086 -10.940 1.00 64.69 240 ALA A CA 1
ATOM 1910 C C . ALA A 1 240 ? 5.522 13.165 -12.131 1.00 64.69 240 ALA A C 1
ATOM 1912 O O . ALA A 1 240 ? 6.032 12.163 -12.617 1.00 64.69 240 ALA A O 1
ATOM 1913 N N . LEU A 1 241 ? 5.824 14.397 -12.552 1.00 55.28 241 LEU A N 1
ATOM 1914 C CA . LEU A 1 241 ? 6.667 14.759 -13.700 1.00 55.28 241 LEU A CA 1
ATOM 1915 C C . LEU A 1 241 ? 6.240 14.234 -15.086 1.00 55.28 241 LEU A C 1
ATOM 1917 O O . LEU A 1 241 ? 6.068 13.047 -15.335 1.00 55.28 241 LEU A O 1
ATOM 1921 N N . MET A 1 242 ? 6.260 15.168 -16.038 1.00 49.97 242 MET A N 1
ATOM 1922 C CA . MET A 1 242 ? 6.358 14.956 -17.484 1.00 49.97 242 MET A CA 1
ATOM 1923 C C . MET A 1 242 ? 5.235 14.133 -18.156 1.00 49.97 242 MET A C 1
ATOM 1925 O O . MET A 1 242 ? 4.340 14.732 -18.746 1.00 49.97 242 MET A O 1
ATOM 1929 N N . ILE A 1 243 ? 5.317 12.798 -18.162 1.00 49.78 243 ILE A N 1
ATOM 1930 C CA . ILE A 1 243 ? 4.576 11.905 -19.090 1.00 49.78 243 ILE A CA 1
ATOM 1931 C C . ILE A 1 243 ? 3.623 10.968 -18.344 1.00 49.78 243 ILE A C 1
ATOM 1933 O O . ILE A 1 243 ? 2.828 10.283 -18.983 1.00 49.78 243 ILE A O 1
ATOM 1937 N N . GLY A 1 244 ? 3.733 10.909 -17.013 1.00 63.00 244 GLY A N 1
ATOM 1938 C CA . GLY A 1 244 ? 3.215 9.788 -16.249 1.00 63.00 244 GLY A CA 1
ATOM 1939 C C . GLY A 1 244 ? 1.730 9.527 -16.497 1.00 63.00 244 GLY A C 1
ATOM 1940 O O . GLY A 1 244 ? 0.875 10.415 -16.512 1.00 63.00 244 GLY A O 1
ATOM 1941 N N . GLU A 1 245 ? 1.446 8.263 -16.738 1.00 77.38 245 GLU A N 1
ATOM 1942 C CA . GLU A 1 245 ? 0.118 7.736 -16.981 1.00 77.38 245 GLU A CA 1
ATOM 1943 C C . GLU A 1 245 ? -0.095 6.620 -15.974 1.00 77.38 245 GLU A C 1
ATOM 1945 O O . GLU A 1 245 ? 0.833 5.870 -15.669 1.00 77.38 245 GLU A O 1
ATOM 1950 N N . ILE A 1 246 ? -1.311 6.529 -15.453 1.00 87.56 246 ILE A N 1
ATOM 1951 C CA . ILE A 1 246 ? -1.709 5.440 -14.572 1.00 87.56 246 ILE A CA 1
ATOM 1952 C C . ILE A 1 246 ? -2.590 4.531 -15.409 1.00 87.56 246 ILE A C 1
ATOM 1954 O O . ILE A 1 246 ? -3.717 4.892 -15.753 1.00 87.56 246 ILE A O 1
ATOM 1958 N N . VAL A 1 247 ? -2.058 3.367 -15.760 1.00 92.06 247 VAL A N 1
ATOM 1959 C CA . VAL A 1 247 ? -2.818 2.336 -16.459 1.00 92.06 247 VAL A CA 1
ATOM 1960 C C . VAL A 1 247 ? -3.541 1.520 -15.400 1.00 92.06 24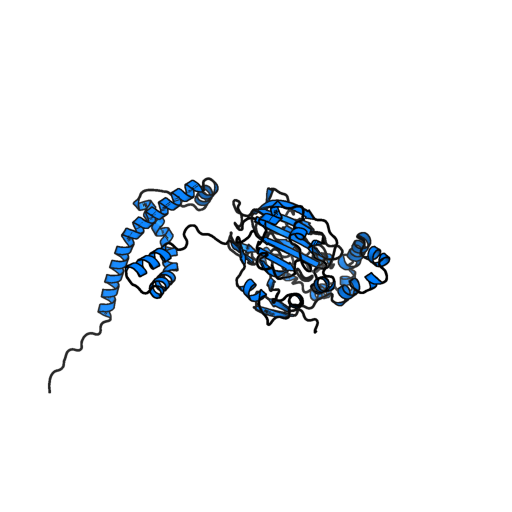7 VAL A C 1
ATOM 1962 O O . VAL A 1 247 ? -2.896 0.852 -14.600 1.00 92.06 247 VAL A O 1
ATOM 1965 N N . GLN A 1 248 ? -4.871 1.581 -15.372 1.00 95.06 248 GLN A N 1
ATOM 1966 C CA . GLN A 1 248 ? -5.676 0.701 -14.522 1.00 95.06 248 GLN A CA 1
ATOM 1967 C C . GLN A 1 248 ? -5.748 -0.676 -15.189 1.00 95.06 248 GLN A C 1
ATOM 1969 O O . GLN A 1 248 ? -6.263 -0.802 -16.299 1.00 95.06 248 GLN A O 1
ATOM 1974 N N . CYS A 1 249 ? -5.172 -1.682 -14.539 1.00 95.75 249 CYS A N 1
ATOM 1975 C CA . CYS A 1 249 ? -4.953 -3.015 -15.096 1.00 95.75 249 CYS A CA 1
ATOM 1976 C C . CYS A 1 249 ? -5.070 -4.074 -13.996 1.00 95.75 249 CYS A C 1
ATOM 1978 O O . CYS A 1 249 ? -4.141 -4.848 -13.750 1.00 95.75 249 CYS A O 1
ATOM 1980 N N . TYR A 1 250 ? -6.204 -4.073 -13.300 1.00 97.81 250 TYR A N 1
ATOM 1981 C CA . TYR A 1 250 ? -6.450 -5.008 -12.220 1.00 97.81 250 TYR A CA 1
ATOM 1982 C C . TYR A 1 250 ? -6.405 -6.447 -12.725 1.00 97.81 250 TYR A C 1
ATOM 1984 O O . TYR A 1 250 ? -7.014 -6.762 -13.742 1.00 97.81 250 TYR A O 1
ATOM 1992 N N . SER A 1 251 ? -5.679 -7.311 -12.021 1.00 97.62 251 SER A N 1
ATOM 1993 C CA . SER A 1 251 ? -5.551 -8.733 -12.347 1.00 97.62 251 SER A CA 1
ATOM 1994 C C . SER A 1 251 ? -5.765 -9.553 -11.077 1.00 97.62 251 SER A C 1
ATOM 1996 O O . SER A 1 251 ? -4.956 -9.481 -10.153 1.00 97.62 251 SER A O 1
ATOM 1998 N N . ALA A 1 252 ? -6.835 -10.351 -11.019 1.00 95.06 252 ALA A N 1
ATOM 1999 C CA . ALA A 1 252 ? -7.135 -11.191 -9.851 1.00 95.06 252 ALA A CA 1
ATOM 2000 C C . ALA A 1 252 ? -6.073 -12.284 -9.629 1.00 95.06 252 ALA A C 1
ATOM 2002 O O . ALA A 1 252 ? -5.821 -12.718 -8.505 1.00 95.06 252 ALA A O 1
ATOM 2003 N N . ARG A 1 253 ? -5.412 -12.716 -10.709 1.00 94.62 253 ARG A N 1
ATOM 2004 C CA . ARG A 1 253 ? -4.338 -13.705 -10.677 1.00 94.62 253 ARG A CA 1
ATOM 2005 C C . ARG A 1 253 ? -3.155 -13.219 -11.500 1.00 94.62 253 ARG A C 1
ATOM 2007 O O . ARG A 1 253 ? -3.282 -12.981 -12.695 1.00 94.62 253 ARG A O 1
ATOM 2014 N N . ASN A 1 254 ? -1.991 -13.134 -10.862 1.00 94.75 254 ASN A N 1
ATOM 2015 C CA . ASN A 1 254 ? -0.741 -12.727 -11.500 1.00 94.75 254 ASN A CA 1
ATOM 2016 C C . ASN A 1 254 ? -0.923 -11.433 -12.312 1.00 94.75 254 ASN A C 1
ATOM 2018 O O . ASN A 1 254 ? -1.297 -10.414 -11.746 1.00 94.75 254 ASN A O 1
ATOM 2022 N N . TYR A 1 255 ? -0.674 -11.474 -13.619 1.00 95.69 255 TYR A N 1
ATOM 2023 C CA . TYR A 1 255 ? -0.922 -10.359 -14.541 1.00 95.69 255 TYR A CA 1
ATOM 2024 C C . TYR A 1 255 ? -1.854 -10.786 -15.681 1.00 95.69 255 TYR A C 1
ATOM 2026 O O . TYR A 1 255 ? -1.732 -10.278 -16.801 1.00 95.69 255 TYR A O 1
ATOM 2034 N N . ASP A 1 256 ? -2.684 -11.792 -15.413 1.00 95.38 256 ASP A N 1
ATOM 2035 C CA . ASP A 1 256 ? -3.547 -12.433 -16.394 1.00 95.38 256 ASP A CA 1
ATOM 2036 C C . ASP A 1 256 ? -4.855 -11.640 -16.510 1.00 95.38 256 ASP A C 1
ATOM 2038 O O . ASP A 1 256 ? -5.401 -11.204 -15.498 1.00 95.38 256 ASP A O 1
ATOM 2042 N N . ASP A 1 257 ? -5.343 -11.467 -17.743 1.00 95.38 257 ASP A N 1
ATOM 2043 C CA . ASP A 1 257 ? -6.586 -10.749 -18.075 1.00 95.38 257 ASP A CA 1
ATOM 2044 C C . ASP A 1 257 ? -6.740 -9.386 -17.357 1.00 95.38 257 ASP A C 1
ATOM 2046 O O . ASP A 1 257 ? -7.626 -9.221 -16.522 1.00 95.38 257 ASP A O 1
ATOM 2050 N N . PRO A 1 258 ? -5.869 -8.394 -17.631 1.00 95.88 258 PRO A N 1
ATOM 2051 C CA . PRO A 1 258 ? -5.925 -7.105 -16.951 1.00 95.88 258 PRO A CA 1
ATOM 2052 C C . PRO A 1 258 ? -7.201 -6.329 -17.302 1.00 95.88 258 PRO A C 1
ATOM 2054 O O . PRO A 1 258 ? -7.471 -6.047 -18.472 1.00 95.88 258 PRO A O 1
ATOM 2057 N N . GLN A 1 259 ? -7.936 -5.896 -16.280 1.00 95.69 259 GLN A N 1
ATOM 2058 C CA . GLN A 1 259 ? -9.211 -5.191 -16.423 1.00 95.69 259 GLN A CA 1
ATOM 2059 C C . GLN A 1 259 ? -9.149 -3.767 -15.844 1.00 95.69 259 GLN A C 1
ATOM 2061 O O . GLN A 1 259 ? -8.438 -3.515 -14.868 1.00 95.69 259 GLN A O 1
ATOM 2066 N N . PRO A 1 260 ? -9.894 -2.801 -16.413 1.00 95.75 260 PRO A N 1
ATOM 2067 C CA . PRO A 1 260 ? -10.029 -1.484 -15.805 1.00 95.75 260 PRO A CA 1
ATOM 2068 C C . PRO A 1 260 ? -10.860 -1.563 -14.517 1.00 95.75 260 PRO A C 1
ATOM 2070 O O . PRO A 1 260 ? -11.808 -2.343 -14.430 1.00 95.75 260 PRO A O 1
ATOM 2073 N N . ILE A 1 261 ? -10.552 -0.697 -13.550 1.00 96.31 261 ILE A N 1
ATOM 2074 C CA . ILE A 1 261 ? -11.345 -0.553 -12.323 1.00 96.31 261 ILE A CA 1
ATOM 2075 C C . ILE A 1 261 ? -12.731 0.013 -12.644 1.00 96.31 261 ILE A C 1
ATOM 2077 O O . ILE A 1 261 ? -12.867 0.931 -13.458 1.00 96.31 261 ILE A O 1
ATOM 2081 N N . ARG A 1 262 ? -13.760 -0.541 -11.995 1.00 96.50 262 ARG A N 1
ATOM 2082 C CA . ARG A 1 262 ? -15.162 -0.119 -12.109 1.00 96.50 262 ARG A CA 1
ATOM 2083 C C . ARG A 1 262 ? -15.833 -0.149 -10.740 1.00 96.50 262 ARG A C 1
ATOM 2085 O O . ARG A 1 262 ? -15.485 -0.980 -9.907 1.00 96.50 262 ARG A O 1
ATOM 2092 N N . VAL A 1 263 ? -16.813 0.728 -10.542 1.00 97.81 263 VAL A N 1
ATOM 2093 C CA . VAL A 1 263 ? -17.695 0.697 -9.366 1.00 97.81 263 VAL A CA 1
ATOM 2094 C C . VAL A 1 263 ? -18.489 -0.617 -9.353 1.00 97.81 263 VAL A C 1
ATOM 2096 O O . VAL A 1 263 ? -18.903 -1.095 -10.411 1.00 97.81 263 VAL A O 1
ATOM 2099 N N . GLY A 1 264 ? -18.651 -1.215 -8.172 1.00 97.12 264 GLY A N 1
ATOM 2100 C CA . GLY A 1 264 ? -19.257 -2.532 -7.944 1.00 97.12 264 GLY A CA 1
ATOM 2101 C C . GLY A 1 264 ? -18.294 -3.715 -8.107 1.00 97.12 264 GLY A C 1
ATOM 2102 O O . GLY A 1 264 ? -18.685 -4.868 -7.945 1.00 97.12 264 GLY A O 1
ATOM 2103 N N . MET A 1 265 ? -17.030 -3.465 -8.462 1.00 97.75 265 MET A N 1
ATOM 2104 C CA . MET A 1 265 ? -16.024 -4.517 -8.584 1.00 97.75 265 MET A CA 1
ATOM 2105 C C . MET A 1 265 ? -15.474 -4.896 -7.209 1.00 97.75 265 MET A C 1
ATOM 2107 O O . MET A 1 265 ? -15.011 -4.026 -6.472 1.00 97.75 265 MET A O 1
ATOM 2111 N N . PHE A 1 266 ? -15.450 -6.190 -6.891 1.00 98.00 266 PHE A N 1
ATOM 2112 C CA . PHE A 1 266 ? -14.724 -6.686 -5.725 1.00 98.00 266 PHE A CA 1
ATOM 2113 C C . PHE A 1 266 ? -13.238 -6.844 -6.055 1.00 98.00 266 PHE A C 1
ATOM 2115 O O . PHE A 1 266 ? -12.872 -7.469 -7.051 1.00 98.00 266 PHE A O 1
ATOM 2122 N N . LEU A 1 267 ? -12.383 -6.269 -5.219 1.00 97.81 267 LEU A N 1
ATOM 2123 C CA . LEU A 1 267 ? -10.937 -6.325 -5.345 1.00 97.81 267 LEU A CA 1
ATOM 2124 C C . LEU A 1 267 ? -10.370 -7.247 -4.273 1.00 97.81 267 LEU A C 1
ATOM 2126 O O . LEU A 1 267 ? -10.535 -6.988 -3.087 1.00 97.81 267 LEU A O 1
ATOM 2130 N N . ASP A 1 268 ? -9.642 -8.282 -4.680 1.00 96.56 268 ASP A N 1
ATOM 2131 C CA . ASP A 1 268 ? -8.844 -9.095 -3.757 1.00 96.56 268 ASP A CA 1
ATOM 2132 C C . ASP A 1 268 ? -7.607 -8.349 -3.261 1.00 96.56 268 ASP A C 1
ATOM 2134 O O . ASP A 1 268 ? -6.974 -7.626 -4.028 1.00 96.56 268 ASP A O 1
ATOM 2138 N N . LYS A 1 269 ? -7.210 -8.575 -2.004 1.00 96.31 269 LYS A N 1
ATOM 2139 C CA . LYS A 1 269 ? -6.032 -7.955 -1.379 1.00 96.31 269 LYS A CA 1
ATOM 2140 C C . LYS A 1 269 ? -4.714 -8.451 -1.983 1.00 96.31 269 LYS A C 1
ATOM 2142 O O . LYS A 1 269 ? -4.435 -9.647 -2.027 1.00 96.31 269 LYS A O 1
ATOM 2147 N N . GLY A 1 270 ? -3.826 -7.518 -2.312 1.00 95.94 270 GLY A N 1
ATOM 2148 C CA . GLY A 1 270 ? -2.464 -7.785 -2.764 1.00 95.94 270 GLY A CA 1
ATOM 2149 C C . GLY A 1 270 ? -2.353 -8.200 -4.230 1.00 95.94 270 GLY A C 1
ATOM 2150 O O . GLY A 1 270 ? -1.308 -8.733 -4.619 1.00 95.94 270 GLY A O 1
ATOM 2151 N N . CYS A 1 271 ? -3.388 -7.957 -5.029 1.00 96.88 271 CYS A N 1
ATOM 2152 C CA . CYS A 1 271 ? -3.424 -8.203 -6.468 1.00 96.88 271 CYS A CA 1
ATOM 2153 C C . CYS A 1 271 ? -2.995 -6.948 -7.238 1.00 96.88 271 CYS A C 1
ATOM 2155 O O . CYS A 1 271 ? -3.297 -5.846 -6.774 1.00 96.88 271 CYS A O 1
ATOM 2157 N N . PRO A 1 272 ? -2.300 -7.063 -8.387 1.00 97.69 272 PRO A N 1
ATOM 2158 C CA . PRO A 1 272 ? -1.998 -5.909 -9.225 1.00 97.69 272 PRO A CA 1
ATOM 2159 C C . PRO A 1 272 ? -3.281 -5.163 -9.576 1.00 97.69 272 PRO A C 1
ATOM 2161 O O . PRO A 1 272 ? -4.264 -5.776 -9.980 1.00 97.69 272 PRO A O 1
ATOM 2164 N N . LYS A 1 273 ? -3.267 -3.847 -9.389 1.00 97.19 273 LYS A N 1
ATOM 2165 C CA . LYS A 1 273 ? -4.379 -2.925 -9.640 1.00 97.19 273 LYS A CA 1
ATOM 2166 C C . LYS A 1 273 ? -4.078 -2.024 -10.829 1.00 97.19 273 LYS A C 1
ATOM 2168 O O . LYS A 1 273 ? -4.950 -1.737 -11.647 1.00 97.19 273 LYS A O 1
ATOM 2173 N N . SER A 1 274 ? -2.843 -1.552 -10.905 1.00 95.25 274 SER A N 1
ATOM 2174 C CA . SER A 1 274 ? -2.455 -0.492 -11.824 1.00 95.25 274 SER A CA 1
ATOM 2175 C C . SER A 1 274 ? -0.949 -0.469 -12.046 1.00 95.25 274 SER A C 1
ATOM 2177 O O . SER A 1 274 ? -0.180 -1.066 -11.293 1.00 95.25 274 SER A O 1
ATOM 2179 N N . LEU A 1 275 ? -0.536 0.228 -13.099 1.00 93.19 275 LEU A N 1
ATOM 2180 C CA . LEU A 1 275 ? 0.851 0.429 -13.487 1.00 93.19 275 LEU A CA 1
ATOM 2181 C C . LEU A 1 275 ? 1.109 1.919 -13.701 1.00 93.19 275 LEU A C 1
ATOM 2183 O O . LEU A 1 275 ? 0.439 2.563 -14.516 1.00 93.19 275 LEU A O 1
ATOM 2187 N N . TYR A 1 276 ? 2.130 2.444 -13.030 1.00 87.50 276 TYR A N 1
ATOM 2188 C CA . TYR A 1 276 ? 2.701 3.731 -13.397 1.00 87.50 276 TYR A CA 1
ATOM 2189 C C . TYR A 1 276 ? 3.543 3.587 -14.665 1.00 87.50 276 TYR A C 1
ATOM 2191 O O . TYR A 1 276 ? 4.465 2.774 -14.735 1.00 87.50 276 TYR A O 1
ATOM 2199 N N . ARG A 1 277 ? 3.262 4.421 -15.666 1.00 81.19 277 ARG A N 1
ATOM 2200 C CA . ARG A 1 277 ? 4.199 4.703 -16.760 1.00 81.19 277 ARG A CA 1
ATOM 2201 C C . ARG A 1 277 ? 5.189 5.786 -16.333 1.00 81.19 277 ARG A C 1
ATOM 2203 O O . ARG A 1 277 ? 5.024 6.431 -15.302 1.00 81.19 277 ARG A O 1
ATOM 2210 N N . GLN A 1 278 ? 6.240 5.963 -17.126 1.00 69.12 278 GLN A N 1
ATOM 2211 C CA . GLN A 1 278 ? 7.460 6.690 -16.759 1.00 69.12 278 GLN A CA 1
ATOM 2212 C C . GLN A 1 278 ? 7.169 8.062 -16.148 1.00 69.12 278 GLN A C 1
ATOM 2214 O O . GLN A 1 278 ? 6.523 8.919 -16.754 1.00 69.12 278 GLN A O 1
ATOM 2219 N N . GLY A 1 279 ? 7.721 8.267 -14.959 1.00 62.03 279 GLY A N 1
ATOM 2220 C CA . GLY A 1 279 ? 7.521 9.455 -14.147 1.00 62.03 279 GLY A CA 1
ATOM 2221 C C . GLY A 1 279 ? 7.920 9.173 -12.704 1.00 62.03 279 GLY A C 1
ATOM 2222 O O . GLY A 1 279 ? 8.216 8.040 -12.326 1.00 62.03 279 GLY A O 1
ATOM 2223 N N . SER A 1 280 ? 7.951 10.216 -11.883 1.00 61.06 280 SER A N 1
ATOM 2224 C CA . SER A 1 280 ? 7.927 10.015 -10.435 1.00 61.06 280 SER A CA 1
ATOM 2225 C C . SER A 1 280 ? 6.502 9.597 -10.047 1.00 61.06 280 SER A C 1
ATOM 2227 O O . SER A 1 280 ? 5.544 10.008 -10.697 1.00 61.06 280 SER A O 1
ATOM 2229 N N . SER A 1 281 ? 6.354 8.753 -9.028 1.00 74.81 281 SER A N 1
ATOM 2230 C CA . SER A 1 281 ? 5.050 8.172 -8.686 1.00 74.81 281 SER A CA 1
ATOM 2231 C C . SER A 1 281 ? 4.839 8.179 -7.180 1.00 74.81 281 SER A C 1
ATOM 2233 O O . SER A 1 281 ? 5.795 7.995 -6.417 1.00 74.81 281 SER A O 1
ATOM 2235 N N . THR A 1 282 ? 3.615 8.469 -6.745 1.00 84.25 282 THR A N 1
ATOM 2236 C CA . THR A 1 282 ? 3.257 8.524 -5.325 1.00 84.25 282 THR A CA 1
ATOM 2237 C C . THR A 1 282 ? 1.870 7.944 -5.108 1.00 84.25 282 THR A C 1
ATOM 2239 O O . THR A 1 282 ? 0.921 8.418 -5.725 1.00 84.25 282 THR A O 1
ATOM 2242 N N . ASP A 1 283 ? 1.743 7.001 -4.176 1.00 89.19 283 ASP A N 1
ATOM 2243 C CA . ASP A 1 283 ? 0.438 6.531 -3.711 1.00 89.19 283 ASP A CA 1
ATOM 2244 C C . ASP A 1 283 ? 0.112 7.133 -2.351 1.00 89.19 283 ASP A C 1
ATOM 2246 O O . ASP A 1 283 ? 0.982 7.319 -1.497 1.00 89.19 283 ASP A O 1
ATOM 2250 N N . LEU A 1 284 ? -1.164 7.398 -2.126 1.00 90.31 284 LEU A N 1
ATOM 2251 C CA . LEU A 1 284 ? -1.695 7.786 -0.834 1.00 90.31 284 LEU A CA 1
ATOM 2252 C C . LEU A 1 284 ? -2.863 6.872 -0.490 1.00 90.31 284 LEU A C 1
ATOM 2254 O O . LEU A 1 284 ? -3.825 6.767 -1.246 1.00 90.31 284 LEU A O 1
ATOM 2258 N N . LEU A 1 285 ? -2.783 6.248 0.679 1.00 95.19 285 LEU A N 1
ATOM 2259 C CA . LEU A 1 285 ? -3.921 5.588 1.299 1.00 95.19 285 LEU A CA 1
ATOM 2260 C C . LEU A 1 285 ? -4.501 6.503 2.366 1.00 95.19 285 LEU A C 1
ATOM 2262 O O . LEU A 1 285 ? -3.751 6.988 3.216 1.00 95.19 285 LEU A O 1
ATOM 2266 N N . LEU A 1 286 ? -5.813 6.714 2.321 1.00 94.38 286 LEU A N 1
ATOM 2267 C CA . LEU A 1 286 ? -6.583 7.341 3.389 1.00 94.38 286 LEU A CA 1
ATOM 2268 C C . LEU A 1 286 ? -7.508 6.300 4.002 1.00 94.38 286 LEU A C 1
ATOM 2270 O O . LEU A 1 286 ? -8.151 5.531 3.289 1.00 94.38 286 LEU A O 1
ATOM 2274 N N . PHE A 1 287 ? -7.567 6.303 5.323 1.00 94.88 287 PHE A N 1
ATOM 2275 C CA . PHE A 1 287 ? -8.386 5.406 6.116 1.00 94.88 287 PHE A CA 1
ATOM 2276 C C . PHE A 1 287 ? -9.394 6.225 6.904 1.00 94.88 287 PHE A C 1
ATOM 2278 O O . PHE A 1 287 ? -9.061 7.285 7.447 1.00 94.88 287 PHE A O 1
ATOM 2285 N N . GLU A 1 288 ? -10.615 5.716 7.000 1.00 92.56 288 GLU A N 1
ATOM 2286 C CA . GLU A 1 288 ? -11.592 6.217 7.956 1.00 92.56 288 GLU A CA 1
ATOM 2287 C C . GLU A 1 288 ? -10.998 6.226 9.381 1.00 92.56 288 GLU A C 1
ATOM 2289 O O . GLU A 1 288 ? -10.217 5.354 9.787 1.00 92.56 288 GLU A O 1
ATOM 2294 N N . LYS A 1 289 ? -11.344 7.265 10.146 1.00 90.62 289 LYS A N 1
ATOM 2295 C CA . LYS A 1 289 ? -10.777 7.524 11.471 1.00 90.62 289 LYS A CA 1
ATOM 2296 C C . LYS A 1 289 ? -10.925 6.320 12.403 1.00 90.62 289 LYS A C 1
ATOM 2298 O O . LYS A 1 289 ? -12.029 5.864 12.681 1.00 90.62 289 LYS A O 1
ATOM 2303 N N . GLY A 1 290 ? -9.805 5.883 12.981 1.00 87.00 290 GLY A N 1
ATOM 2304 C CA . GLY A 1 290 ? -9.793 4.850 14.019 1.00 87.00 290 GLY A CA 1
ATOM 2305 C C . GLY A 1 290 ? -10.079 3.438 13.510 1.00 87.00 290 GLY A C 1
ATOM 2306 O O . GLY A 1 290 ? -10.270 2.538 14.325 1.00 87.00 290 GLY A O 1
ATOM 2307 N N . ARG A 1 291 ? -10.099 3.220 12.190 1.00 89.19 291 ARG A N 1
ATOM 2308 C CA . ARG A 1 291 ? -10.317 1.894 11.600 1.00 89.19 291 ARG A CA 1
ATOM 2309 C C . ARG A 1 291 ? -9.039 1.076 11.429 1.00 89.19 291 ARG A C 1
ATOM 2311 O O . ARG A 1 291 ? -9.113 -0.148 11.323 1.00 89.19 291 ARG A O 1
ATOM 2318 N N . ILE A 1 292 ? -7.871 1.718 11.448 1.00 90.12 292 ILE A N 1
ATOM 2319 C CA . ILE A 1 292 ? -6.567 1.073 11.269 1.00 90.12 292 ILE A CA 1
ATOM 2320 C C . ILE A 1 292 ? -5.634 1.343 12.451 1.00 90.12 292 ILE A C 1
ATOM 2322 O O . ILE A 1 292 ? -5.581 2.445 12.987 1.00 90.12 292 ILE A O 1
ATOM 2326 N N . ASN A 1 293 ? -4.847 0.334 12.825 1.00 89.06 293 ASN A N 1
ATOM 2327 C CA . ASN A 1 293 ? -3.657 0.508 13.649 1.00 89.06 293 ASN A CA 1
ATOM 2328 C C . ASN A 1 293 ? -2.410 0.174 12.820 1.00 89.06 293 ASN A C 1
ATOM 2330 O O . ASN A 1 293 ? -2.232 -0.970 12.385 1.00 89.06 293 ASN A O 1
ATOM 2334 N N . PHE A 1 294 ? -1.559 1.174 12.578 1.00 91.12 294 PHE A N 1
ATOM 2335 C CA . PHE A 1 294 ? -0.303 0.976 11.857 1.00 91.12 294 PHE A CA 1
ATOM 2336 C C . PHE A 1 294 ? 0.664 0.107 12.660 1.00 91.12 294 PHE A C 1
ATOM 2338 O O . PHE A 1 294 ? 0.680 0.119 13.890 1.00 91.12 294 PHE A O 1
ATOM 2345 N N . ALA A 1 295 ? 1.522 -0.625 11.953 1.00 90.12 295 ALA A N 1
ATOM 2346 C CA . ALA A 1 295 ? 2.564 -1.409 12.596 1.00 90.12 295 ALA A CA 1
ATOM 2347 C C . ALA A 1 295 ? 3.452 -0.525 13.497 1.00 90.12 295 ALA A C 1
ATOM 2349 O O . ALA A 1 295 ? 3.904 0.552 13.096 1.00 90.12 295 ALA A O 1
ATOM 2350 N N . ALA A 1 296 ? 3.701 -0.988 14.726 1.00 87.50 296 ALA A N 1
ATOM 2351 C CA . ALA A 1 296 ? 4.359 -0.197 15.768 1.00 87.50 296 ALA A CA 1
ATOM 2352 C C . ALA A 1 296 ? 5.762 0.284 15.364 1.00 87.50 296 ALA A C 1
ATOM 2354 O O . ALA A 1 296 ? 6.176 1.382 15.734 1.00 87.50 296 ALA A O 1
ATOM 2355 N N . ASP A 1 297 ? 6.477 -0.507 14.567 1.00 88.50 297 ASP A N 1
ATOM 2356 C CA . ASP A 1 297 ? 7.801 -0.162 14.062 1.00 88.50 297 ASP A CA 1
ATOM 2357 C C . ASP A 1 297 ? 7.767 1.039 13.102 1.00 88.50 297 ASP A C 1
ATOM 2359 O O . ASP A 1 297 ? 8.671 1.870 13.135 1.00 88.50 297 ASP A O 1
ATOM 2363 N N . LEU A 1 298 ? 6.701 1.210 12.312 1.00 89.25 298 LEU A N 1
ATOM 2364 C CA . LEU A 1 298 ? 6.523 2.384 11.447 1.00 89.25 298 LEU A CA 1
ATOM 2365 C C . LEU A 1 298 ? 6.304 3.658 12.267 1.00 89.25 298 LEU A C 1
ATOM 2367 O O . LEU A 1 298 ? 6.890 4.702 11.971 1.00 89.25 298 LEU A O 1
ATOM 2371 N N . LEU A 1 299 ? 5.494 3.563 13.325 1.00 88.12 299 LEU A N 1
ATOM 2372 C CA . LEU A 1 299 ? 5.236 4.671 14.247 1.00 88.12 299 LEU A CA 1
ATOM 2373 C C . LEU A 1 299 ? 6.489 5.067 15.040 1.00 88.12 299 LEU A C 1
ATOM 2375 O O . LEU A 1 299 ? 6.667 6.243 15.346 1.00 88.12 299 LEU A O 1
ATOM 2379 N N . GLN A 1 300 ? 7.374 4.116 15.343 1.00 87.50 300 GLN A N 1
ATOM 2380 C CA . GLN A 1 300 ? 8.669 4.396 15.968 1.00 87.50 300 GLN A CA 1
ATOM 2381 C C . GLN A 1 300 ? 9.650 5.014 14.968 1.00 87.50 300 GLN A C 1
ATOM 2383 O O . GLN A 1 300 ? 10.257 6.050 15.246 1.00 87.50 300 GLN A O 1
ATOM 2388 N N . ASN A 1 301 ? 9.771 4.417 13.779 1.00 87.69 301 ASN A N 1
ATOM 2389 C CA . ASN A 1 301 ? 10.679 4.877 12.733 1.00 87.69 301 ASN A CA 1
ATOM 2390 C C . ASN A 1 301 ? 10.389 6.320 12.325 1.00 87.69 301 ASN A C 1
ATOM 2392 O O . ASN A 1 301 ? 11.334 7.099 12.209 1.00 87.69 301 ASN A O 1
ATOM 2396 N N . ARG A 1 302 ? 9.110 6.712 12.192 1.00 84.56 302 ARG A N 1
ATOM 2397 C CA . ARG A 1 302 ? 8.741 8.086 11.804 1.00 84.56 302 ARG A CA 1
ATOM 2398 C C . ARG A 1 302 ? 9.317 9.144 12.753 1.00 84.56 302 ARG A C 1
ATOM 2400 O O . ARG A 1 302 ? 9.595 10.250 12.310 1.00 84.56 302 ARG A O 1
ATOM 2407 N N . GLN A 1 303 ? 9.508 8.806 14.034 1.00 83.81 303 GLN A N 1
ATOM 2408 C CA . GLN A 1 303 ? 9.934 9.727 15.096 1.00 83.81 303 GLN A CA 1
ATOM 2409 C C . GLN A 1 303 ? 11.445 9.706 15.376 1.00 83.81 303 GLN A C 1
ATOM 2411 O O . GLN A 1 303 ? 11.920 10.455 16.238 1.00 83.81 303 GLN A O 1
ATOM 2416 N N . ARG A 1 304 ? 12.216 8.869 14.671 1.00 83.62 304 ARG A N 1
ATOM 2417 C CA . ARG A 1 304 ? 13.666 8.766 14.867 1.00 83.62 304 ARG A CA 1
ATOM 2418 C C . ARG A 1 304 ? 14.369 10.083 14.536 1.00 83.62 304 ARG A C 1
ATOM 2420 O O . ARG A 1 304 ? 14.174 10.666 13.475 1.00 83.62 304 ARG A O 1
ATOM 2427 N N . ARG A 1 305 ? 15.197 10.564 15.468 1.00 83.19 305 ARG A N 1
ATOM 2428 C CA . ARG A 1 305 ? 15.936 11.840 15.357 1.00 83.19 305 ARG A CA 1
ATOM 2429 C C . ARG A 1 305 ? 17.350 11.676 14.809 1.00 83.19 305 ARG A C 1
ATOM 2431 O O . ARG A 1 305 ? 17.983 12.660 14.451 1.00 83.19 305 ARG A O 1
ATOM 2438 N N . ASP A 1 306 ? 17.833 10.444 14.753 1.00 84.44 306 ASP A N 1
ATOM 2439 C CA . ASP A 1 306 ? 19.160 10.073 14.270 1.00 84.44 306 ASP A CA 1
ATOM 2440 C C . ASP A 1 306 ? 19.226 9.914 12.740 1.00 84.44 306 ASP A C 1
ATOM 2442 O O . ASP A 1 306 ? 20.270 9.554 12.203 1.00 84.44 306 ASP A O 1
ATOM 2446 N N . VAL A 1 307 ? 18.125 10.199 12.031 1.00 81.81 307 VAL A N 1
ATOM 2447 C CA . VAL A 1 307 ? 18.014 10.068 10.574 1.00 81.81 307 VAL A CA 1
ATOM 2448 C C . VAL A 1 307 ? 17.877 11.435 9.914 1.00 81.81 307 VAL A C 1
ATOM 2450 O O . VAL A 1 307 ? 16.953 12.201 10.200 1.00 81.81 307 VAL A O 1
ATOM 2453 N N . LEU A 1 308 ? 18.773 11.727 8.972 1.00 79.25 308 LEU A N 1
ATOM 2454 C CA . LEU A 1 308 ? 18.767 12.960 8.189 1.00 79.25 308 LEU A CA 1
ATOM 2455 C C . LEU A 1 308 ? 17.719 12.892 7.073 1.00 79.25 308 LEU A C 1
ATOM 2457 O O . LEU A 1 308 ? 18.024 12.677 5.898 1.00 79.25 308 LEU A O 1
ATOM 2461 N N . SER A 1 309 ? 16.456 13.089 7.440 1.00 75.56 309 SER A N 1
ATOM 2462 C CA . SER A 1 309 ? 15.376 13.243 6.468 1.00 75.56 309 SER A CA 1
ATOM 2463 C C . SER A 1 309 ? 15.259 14.696 6.016 1.00 75.56 309 SER A C 1
ATOM 2465 O O . SER A 1 309 ? 15.178 15.633 6.808 1.00 75.56 309 SER A O 1
ATOM 2467 N N . ARG A 1 310 ? 15.186 14.890 4.700 1.00 69.88 310 ARG A N 1
ATOM 2468 C CA . ARG A 1 310 ? 14.960 16.217 4.105 1.00 69.88 310 ARG A CA 1
ATOM 2469 C C . ARG A 1 310 ? 13.542 16.715 4.313 1.00 69.88 310 ARG A C 1
ATOM 2471 O O . ARG A 1 310 ? 13.335 17.922 4.292 1.00 69.88 310 ARG A O 1
ATOM 2478 N N . PHE A 1 311 ? 12.595 15.810 4.542 1.00 62.19 311 PHE A N 1
ATOM 2479 C CA . PHE A 1 311 ? 11.244 16.195 4.922 1.00 62.19 311 PHE A CA 1
ATOM 2480 C C . PHE A 1 311 ? 11.261 16.911 6.274 1.00 62.19 311 PHE A C 1
ATOM 2482 O O . PHE A 1 311 ? 10.589 17.925 6.420 1.00 62.19 311 PHE A O 1
ATOM 2489 N N . THR A 1 312 ? 12.134 16.503 7.203 1.00 61.56 312 THR A N 1
ATOM 2490 C CA . THR A 1 312 ? 12.317 17.180 8.498 1.00 61.56 312 THR A CA 1
ATOM 2491 C C . THR A 1 312 ? 12.699 18.658 8.353 1.00 61.56 312 THR A C 1
ATOM 2493 O O . THR A 1 312 ? 12.300 19.464 9.182 1.00 61.56 312 THR A O 1
ATOM 2496 N N . ALA A 1 313 ? 13.398 19.065 7.284 1.00 51.00 313 ALA A N 1
ATOM 2497 C CA . ALA A 1 313 ? 13.802 20.464 7.081 1.00 51.00 313 ALA A CA 1
ATOM 2498 C C . ALA A 1 313 ? 12.622 21.436 6.837 1.00 51.00 313 ALA A C 1
ATOM 2500 O O . ALA A 1 313 ? 12.828 22.648 6.815 1.00 51.00 313 ALA A O 1
ATOM 2501 N N . GLY A 1 314 ? 11.399 20.920 6.658 1.00 49.66 314 GLY A N 1
ATOM 2502 C CA . GLY A 1 314 ? 10.165 21.702 6.546 1.00 49.66 314 GLY A CA 1
ATOM 2503 C C . GLY A 1 314 ? 9.170 21.509 7.697 1.00 49.66 314 GLY A C 1
ATOM 2504 O O . GLY A 1 314 ? 8.093 22.101 7.640 1.00 49.66 314 GLY A O 1
ATOM 2505 N N . PHE A 1 315 ? 9.495 20.706 8.719 1.00 53.44 315 PHE A N 1
ATOM 2506 C CA . PHE A 1 315 ? 8.569 20.326 9.792 1.00 53.44 315 PHE A CA 1
ATOM 2507 C C . PHE A 1 315 ? 9.194 20.476 11.187 1.00 53.44 315 PHE A C 1
ATOM 2509 O O . PHE A 1 315 ? 10.398 20.331 11.370 1.00 53.44 315 PHE A O 1
ATOM 2516 N N . HIS A 1 316 ? 8.361 20.741 12.199 1.00 54.72 316 HIS A N 1
ATOM 2517 C CA . HIS A 1 316 ? 8.797 20.816 13.603 1.00 54.72 316 HIS A CA 1
ATOM 2518 C C . HIS A 1 316 ? 9.049 19.438 14.238 1.00 54.72 316 HIS A C 1
ATOM 2520 O O . HIS A 1 316 ? 9.629 19.349 15.319 1.00 54.72 316 HIS A O 1
ATOM 2526 N N . THR A 1 317 ? 8.622 18.363 13.573 1.00 61.03 317 THR A N 1
ATOM 2527 C CA . THR A 1 317 ? 8.819 16.976 13.995 1.00 61.03 317 THR A CA 1
ATOM 2528 C C . THR A 1 317 ? 9.639 16.209 12.955 1.00 61.03 317 THR A C 1
ATOM 2530 O O . THR A 1 317 ? 9.545 16.501 11.759 1.00 61.03 317 THR A O 1
ATOM 2533 N N . PRO A 1 318 ? 10.449 15.219 13.381 1.00 67.44 318 PRO A N 1
ATOM 2534 C CA . PRO A 1 318 ? 11.077 14.290 12.453 1.00 67.44 318 PRO A CA 1
ATOM 2535 C C . PRO A 1 318 ? 10.011 13.609 11.595 1.00 67.44 318 PRO A C 1
ATOM 2537 O O . PRO A 1 318 ? 9.005 13.134 12.122 1.00 67.44 318 PRO A O 1
ATOM 2540 N N . LEU A 1 319 ? 10.238 13.578 10.282 1.00 73.12 319 LEU A N 1
ATOM 2541 C CA . LEU A 1 319 ? 9.404 12.840 9.340 1.00 73.12 319 LEU A CA 1
ATOM 2542 C C . LEU A 1 319 ? 10.312 11.932 8.520 1.00 73.12 319 LEU A C 1
ATOM 2544 O O . LEU A 1 319 ? 10.876 12.335 7.498 1.00 73.12 319 LEU A O 1
ATOM 2548 N N . VAL A 1 320 ? 10.525 10.727 9.037 1.00 82.00 320 VAL A N 1
ATOM 2549 C CA . VAL A 1 320 ? 11.470 9.766 8.468 1.00 82.00 320 VAL A CA 1
ATOM 2550 C C . VAL A 1 320 ? 10.736 8.721 7.644 1.00 82.00 320 VAL A C 1
ATOM 2552 O O . VAL A 1 320 ? 9.777 8.102 8.099 1.00 82.00 320 VAL A O 1
ATOM 2555 N N . GLU A 1 321 ? 11.225 8.517 6.428 1.00 86.38 321 GLU A N 1
ATOM 2556 C CA . GLU A 1 321 ? 10.734 7.488 5.527 1.00 86.38 321 GLU A CA 1
ATOM 2557 C C . GLU A 1 321 ? 11.248 6.099 5.909 1.00 86.38 321 GLU A C 1
ATOM 2559 O O . GLU A 1 321 ? 12.412 5.923 6.282 1.00 86.38 321 GLU A O 1
ATOM 2564 N N . THR A 1 322 ? 10.391 5.096 5.730 1.00 90.19 322 THR A N 1
ATOM 2565 C CA . THR A 1 322 ? 10.755 3.683 5.867 1.00 90.19 322 THR A CA 1
ATOM 2566 C C . THR A 1 322 ? 10.646 2.976 4.514 1.00 90.19 322 THR A C 1
ATOM 2568 O O . THR A 1 322 ? 9.605 3.037 3.871 1.00 90.19 322 THR A O 1
ATOM 2571 N N . ASP A 1 323 ? 11.706 2.304 4.070 1.00 92.38 323 ASP A N 1
ATOM 2572 C CA . ASP A 1 323 ? 11.731 1.497 2.845 1.00 92.38 323 ASP A CA 1
ATOM 2573 C C . ASP A 1 323 ? 10.987 0.179 3.054 1.00 92.38 323 ASP A C 1
ATOM 2575 O O . ASP A 1 323 ? 11.268 -0.562 4.005 1.00 92.38 323 ASP A O 1
ATOM 2579 N N . ILE A 1 324 ? 10.018 -0.082 2.177 1.00 93.38 324 ILE A N 1
ATOM 2580 C CA . ILE A 1 324 ? 9.084 -1.199 2.276 1.00 93.38 324 ILE A CA 1
ATOM 2581 C C . ILE A 1 324 ? 8.903 -1.909 0.935 1.00 93.38 324 ILE A C 1
ATOM 2583 O O . ILE A 1 324 ? 9.274 -1.409 -0.128 1.00 93.38 324 ILE A O 1
ATOM 2587 N N . LYS A 1 325 ? 8.328 -3.109 1.009 1.00 93.75 325 LYS A N 1
ATOM 2588 C CA . LYS A 1 325 ? 8.027 -3.958 -0.141 1.00 93.75 325 LYS A CA 1
ATOM 2589 C C . LYS A 1 325 ? 6.526 -4.177 -0.273 1.00 93.75 325 LYS A C 1
ATOM 2591 O O . LYS A 1 325 ? 5.866 -4.437 0.735 1.00 93.75 325 LYS A O 1
ATOM 2596 N N . VAL A 1 326 ? 6.012 -4.143 -1.496 1.00 95.06 326 VAL A N 1
ATOM 2597 C CA . VAL A 1 326 ? 4.613 -4.413 -1.844 1.00 95.06 326 VAL A CA 1
ATOM 2598 C C . VAL A 1 326 ? 4.118 -5.702 -1.183 1.00 95.06 326 VAL A C 1
ATOM 2600 O O . VAL A 1 326 ? 4.897 -6.633 -0.965 1.00 95.06 326 VAL A O 1
ATOM 2603 N N . ARG A 1 327 ? 2.829 -5.752 -0.825 1.00 94.69 327 ARG A N 1
ATOM 2604 C CA . ARG A 1 327 ? 2.166 -6.880 -0.132 1.00 94.69 327 ARG A CA 1
ATOM 2605 C C . ARG A 1 327 ? 2.635 -7.157 1.306 1.00 94.69 327 ARG A C 1
ATOM 2607 O O . ARG A 1 327 ? 2.039 -8.003 1.975 1.00 94.69 327 ARG A O 1
ATOM 2614 N N . SER A 1 328 ? 3.634 -6.432 1.821 1.00 93.69 328 SER A N 1
ATOM 2615 C CA . SER A 1 328 ? 4.044 -6.551 3.230 1.00 93.69 328 SER A CA 1
ATOM 2616 C C . SER A 1 328 ? 3.072 -5.819 4.166 1.00 93.69 328 SER A C 1
ATOM 2618 O O . SER A 1 328 ? 2.347 -4.918 3.752 1.00 93.69 328 SER A O 1
ATOM 2620 N N . PHE A 1 329 ? 3.066 -6.207 5.443 1.00 92.69 329 PHE A N 1
ATOM 2621 C CA . PHE A 1 329 ? 2.104 -5.757 6.456 1.00 92.69 329 PHE A CA 1
ATOM 2622 C C . PHE A 1 329 ? 2.190 -4.250 6.760 1.00 92.69 329 PHE A C 1
ATOM 2624 O O . PHE A 1 329 ? 3.204 -3.796 7.285 1.00 92.69 329 PHE A O 1
ATOM 2631 N N . LEU A 1 330 ? 1.130 -3.478 6.507 1.00 92.00 330 LEU A N 1
ATOM 2632 C CA . LEU A 1 330 ? 1.033 -2.056 6.877 1.00 92.00 330 LEU A CA 1
ATOM 2633 C C . LEU A 1 330 ? 0.447 -1.877 8.285 1.00 92.00 330 LEU A C 1
ATOM 2635 O O . LEU A 1 330 ? 0.958 -1.086 9.081 1.00 92.00 330 LEU A O 1
ATOM 2639 N N . GLY A 1 331 ? -0.624 -2.608 8.579 1.00 88.25 331 GLY A N 1
ATOM 2640 C CA . GLY A 1 331 ? -1.418 -2.472 9.796 1.00 88.25 331 GLY A CA 1
ATOM 2641 C C . GLY A 1 331 ? -2.599 -3.437 9.798 1.00 88.25 331 GLY A C 1
ATOM 2642 O O . GLY A 1 331 ? -2.766 -4.222 8.866 1.00 88.25 331 GLY A O 1
ATOM 2643 N N . ALA A 1 332 ? -3.418 -3.391 10.841 1.00 86.06 332 ALA A N 1
ATOM 2644 C CA . ALA A 1 332 ? -4.609 -4.233 10.965 1.00 86.06 332 ALA A CA 1
ATOM 2645 C C . ALA A 1 332 ? -5.806 -3.437 11.495 1.00 86.06 332 ALA A C 1
ATOM 2647 O O . ALA A 1 332 ? -5.633 -2.338 12.030 1.00 86.06 332 ALA A O 1
ATOM 2648 N N . THR A 1 333 ? -7.006 -4.001 11.348 1.00 75.69 333 THR A N 1
ATOM 2649 C CA . THR A 1 333 ? -8.248 -3.433 11.890 1.00 75.69 333 THR A CA 1
ATOM 2650 C C . THR A 1 333 ? -8.150 -3.177 13.388 1.00 75.69 333 THR A C 1
ATOM 2652 O O . THR A 1 333 ? -7.661 -4.026 14.142 1.00 75.69 333 THR A O 1
ATOM 2655 N N . VAL A 1 334 ? -8.724 -2.064 13.843 1.00 61.59 334 VAL A N 1
ATOM 2656 C CA . VAL A 1 334 ? -9.057 -1.883 15.259 1.00 61.59 334 VAL A CA 1
ATOM 2657 C C . VAL A 1 334 ? -10.278 -2.747 15.560 1.00 61.59 334 VAL A C 1
ATOM 2659 O O . VAL A 1 334 ? -11.421 -2.336 15.390 1.00 61.59 334 VA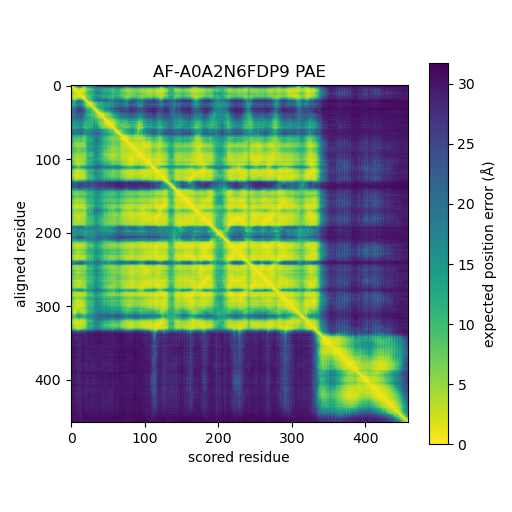L A O 1
ATOM 2662 N N . GLY A 1 335 ? -10.039 -3.988 15.978 1.00 42.12 335 GLY A N 1
ATOM 2663 C CA . GLY A 1 335 ? -11.105 -4.841 16.478 1.00 42.12 335 GLY A CA 1
ATOM 2664 C C . GLY A 1 335 ? -11.641 -4.275 17.790 1.00 42.12 335 GLY A C 1
ATOM 2665 O O . GLY A 1 335 ? -11.060 -4.520 18.847 1.00 42.12 335 GLY A O 1
ATOM 2666 N N . VAL A 1 336 ? -12.773 -3.566 17.753 1.00 34.00 336 VAL A N 1
ATOM 2667 C CA . VAL A 1 336 ? -13.659 -3.525 18.921 1.00 34.00 336 VAL A CA 1
ATOM 2668 C C . VAL A 1 336 ? -14.311 -4.895 18.989 1.00 34.00 336 VAL A C 1
ATOM 2670 O O . VAL A 1 336 ? -15.356 -5.164 18.407 1.00 34.00 336 VAL A O 1
ATOM 2673 N N . MET A 1 337 ? -13.617 -5.805 19.649 1.00 29.25 337 MET A N 1
ATOM 2674 C CA . MET A 1 337 ? -14.149 -7.113 19.978 1.00 29.25 337 MET A CA 1
ATOM 2675 C C . MET A 1 337 ? -15.347 -6.926 20.920 1.00 29.25 337 MET A C 1
ATOM 2677 O O . MET A 1 337 ? -15.189 -6.286 21.969 1.00 29.25 337 MET A O 1
ATOM 2681 N N . PRO A 1 338 ? -16.528 -7.485 20.609 1.00 36.97 338 PRO A N 1
ATOM 2682 C CA . PRO A 1 338 ? -17.607 -7.554 21.572 1.00 36.97 338 PRO A CA 1
ATOM 2683 C C . PRO A 1 338 ? -17.203 -8.617 22.603 1.00 36.97 338 PRO A C 1
ATOM 2685 O O . PRO A 1 338 ? -17.347 -9.815 22.386 1.00 36.97 338 PRO A O 1
ATOM 2688 N N . VAL A 1 339 ? -16.662 -8.127 23.723 1.00 47.38 339 VAL A N 1
ATOM 2689 C CA . VAL A 1 339 ? -16.142 -8.846 24.903 1.00 47.38 339 VAL A CA 1
ATOM 2690 C C . VAL A 1 339 ? -14.682 -9.338 24.808 1.00 47.38 339 VAL A C 1
ATOM 2692 O O . VAL A 1 339 ? -14.367 -10.497 25.060 1.00 47.38 339 VAL A O 1
ATOM 2695 N N . ILE A 1 340 ? -13.737 -8.416 24.594 1.00 46.81 340 ILE A N 1
ATOM 2696 C CA . ILE A 1 340 ? -12.428 -8.513 25.277 1.00 46.81 340 ILE A CA 1
ATOM 2697 C C . ILE A 1 340 ? -12.619 -7.965 26.702 1.00 46.81 340 ILE A C 1
ATOM 2699 O O . ILE A 1 340 ? -13.403 -7.041 26.897 1.00 46.81 340 ILE A O 1
ATOM 2703 N N . TRP A 1 341 ? -11.905 -8.528 27.685 1.00 50.03 341 TRP A N 1
ATOM 2704 C CA . TRP A 1 341 ? -11.874 -8.160 29.117 1.00 50.03 341 TRP A CA 1
ATOM 2705 C C . TRP A 1 341 ? -12.834 -8.880 30.074 1.00 50.03 341 TRP A C 1
ATOM 2707 O O . TRP A 1 341 ? -12.725 -8.632 31.267 1.00 50.03 341 TRP A O 1
ATOM 2717 N N . GLY A 1 342 ? -13.698 -9.809 29.649 1.00 62.34 342 GLY A N 1
ATOM 2718 C CA . GLY A 1 342 ? -14.616 -10.499 30.581 1.00 62.34 342 GLY A CA 1
ATOM 2719 C C . GLY A 1 342 ? -13.905 -11.199 31.754 1.00 62.34 342 GLY A C 1
ATOM 2720 O O . GLY A 1 342 ? -14.212 -10.949 32.919 1.00 62.34 342 GLY A O 1
ATOM 2721 N N . THR A 1 343 ? -12.884 -12.007 31.460 1.00 62.25 343 THR A N 1
ATOM 2722 C CA . THR A 1 343 ? -12.060 -12.684 32.478 1.00 62.25 343 THR A CA 1
ATOM 2723 C C . THR A 1 343 ? -11.216 -11.702 33.284 1.00 62.25 343 THR A C 1
ATOM 2725 O O . THR A 1 343 ? -11.140 -11.822 34.501 1.00 62.25 343 THR A O 1
ATOM 2728 N N . SER A 1 344 ? -10.644 -10.681 32.645 1.00 72.06 344 SER A N 1
ATOM 2729 C CA . SER A 1 344 ? -9.861 -9.649 33.332 1.00 72.06 344 SER A CA 1
ATOM 2730 C C . SER A 1 344 ? -10.711 -8.822 34.300 1.00 72.06 344 SER A C 1
ATOM 2732 O O . SER A 1 344 ? -10.281 -8.593 35.427 1.00 72.06 344 SER A O 1
ATOM 2734 N N . LEU A 1 345 ? -11.930 -8.435 33.909 1.00 71.62 345 LEU A N 1
ATOM 2735 C CA . LEU A 1 345 ? -12.901 -7.722 34.746 1.00 71.62 345 LEU A CA 1
ATOM 2736 C C . LEU A 1 345 ? -13.383 -8.599 35.903 1.00 71.62 345 LEU A C 1
ATOM 2738 O O . LEU A 1 345 ? -13.445 -8.125 37.037 1.00 71.62 345 LEU A O 1
ATOM 2742 N N . LEU A 1 346 ? -13.647 -9.884 35.650 1.00 68.94 346 LEU A N 1
ATOM 2743 C CA . LEU A 1 346 ? -13.983 -10.848 36.698 1.00 68.94 346 LEU A CA 1
ATOM 2744 C C . LEU A 1 346 ? -12.825 -11.023 37.692 1.00 68.94 346 LEU A C 1
ATOM 2746 O O . LEU A 1 346 ? -13.043 -11.005 38.899 1.00 68.94 346 LEU A O 1
ATOM 2750 N N . CYS A 1 347 ? -11.587 -11.130 37.207 1.00 72.44 347 CYS A N 1
ATOM 2751 C CA . CYS A 1 347 ? -10.390 -11.208 38.040 1.00 72.44 347 CYS A CA 1
ATOM 2752 C C . CYS A 1 347 ? -10.165 -9.928 38.858 1.00 72.44 347 CYS A C 1
ATOM 2754 O O . CYS A 1 347 ? -9.807 -10.031 40.028 1.00 72.44 347 CYS A O 1
ATOM 2756 N N . ILE A 1 348 ? -10.413 -8.741 38.287 1.00 79.38 348 ILE A N 1
ATOM 2757 C CA . ILE A 1 348 ? -10.365 -7.461 39.016 1.00 79.38 348 ILE A CA 1
ATOM 2758 C C . ILE A 1 348 ? -11.404 -7.459 40.142 1.00 79.38 348 ILE A C 1
ATOM 2760 O O . ILE A 1 348 ? -11.070 -7.140 41.287 1.00 79.38 348 ILE A O 1
ATOM 2764 N N . LEU A 1 349 ? -12.644 -7.850 39.828 1.00 77.38 349 LEU A N 1
ATOM 2765 C CA . LEU A 1 349 ? -13.758 -7.891 40.772 1.00 77.38 349 LEU A CA 1
ATOM 2766 C C . LEU A 1 349 ? -13.497 -8.886 41.911 1.00 77.38 349 LEU A C 1
ATOM 2768 O O . LEU A 1 349 ? -13.624 -8.529 43.078 1.00 77.38 349 LEU A O 1
ATOM 2772 N N . LEU A 1 350 ? -13.082 -10.115 41.594 1.00 70.88 350 LEU A N 1
ATOM 2773 C CA . LEU A 1 350 ? -12.775 -11.146 42.588 1.00 70.88 350 LEU A CA 1
ATOM 2774 C C . LEU A 1 350 ? -11.565 -10.772 43.443 1.00 70.88 350 LEU A C 1
ATOM 2776 O O . LEU A 1 350 ? -11.609 -10.941 44.660 1.00 70.88 350 LEU A O 1
ATOM 2780 N N . ALA A 1 351 ? -10.513 -10.209 42.846 1.00 81.44 351 ALA A N 1
ATOM 2781 C CA . ALA A 1 351 ? -9.365 -9.727 43.603 1.00 81.44 351 ALA A CA 1
ATOM 2782 C C . ALA A 1 351 ? -9.739 -8.564 44.536 1.00 81.44 351 ALA A C 1
ATOM 2784 O O . ALA A 1 351 ? -9.208 -8.478 45.641 1.00 81.44 351 ALA A O 1
ATOM 2785 N N . ALA A 1 352 ? -10.691 -7.709 44.144 1.00 80.50 352 ALA A N 1
ATOM 2786 C CA . ALA A 1 352 ? -11.210 -6.649 45.005 1.00 80.50 352 ALA A CA 1
ATOM 2787 C C . ALA A 1 352 ? -12.067 -7.211 46.154 1.00 80.50 352 ALA A C 1
ATOM 2789 O O . ALA A 1 352 ? -11.862 -6.837 47.308 1.00 80.50 352 ALA A O 1
ATOM 2790 N N . LEU A 1 353 ? -12.975 -8.150 45.861 1.00 81.88 353 LEU A N 1
ATOM 2791 C CA . LEU A 1 353 ? -13.854 -8.788 46.849 1.00 81.88 353 LEU A CA 1
ATOM 2792 C C . LEU A 1 353 ? -13.077 -9.626 47.877 1.00 81.88 353 LEU A C 1
ATOM 2794 O O . LEU A 1 353 ? -13.387 -9.590 49.065 1.00 81.88 353 LEU A O 1
ATOM 2798 N N . LEU A 1 354 ? -12.047 -10.349 47.433 1.00 81.50 354 LEU A N 1
ATOM 2799 C CA . LEU A 1 354 ? -11.236 -11.247 48.264 1.00 81.50 354 LEU A CA 1
ATOM 2800 C C . LEU A 1 354 ? -9.965 -10.581 48.817 1.00 81.50 354 LEU A C 1
ATOM 2802 O O . LEU A 1 354 ? -9.170 -11.236 49.490 1.00 81.50 354 LEU A O 1
ATOM 2806 N N . ARG A 1 355 ? -9.776 -9.278 48.555 1.00 88.06 355 ARG A N 1
ATOM 2807 C CA . ARG A 1 355 ? -8.603 -8.478 48.959 1.00 88.06 355 ARG A CA 1
ATOM 2808 C C . ARG A 1 355 ? -7.265 -9.083 48.511 1.00 88.06 355 ARG A C 1
ATOM 2810 O O . ARG A 1 355 ? -6.269 -9.028 49.232 1.00 88.06 355 ARG A O 1
ATOM 2817 N N . TRP A 1 356 ? -7.233 -9.668 47.319 1.00 83.69 356 TRP A N 1
ATOM 2818 C CA . TRP A 1 356 ? -6.014 -10.198 46.713 1.00 83.69 356 TRP A CA 1
ATOM 2819 C C . TRP A 1 356 ? -5.209 -9.102 46.013 1.00 83.69 356 TRP A C 1
ATOM 2821 O O . TRP A 1 356 ? -5.731 -8.057 45.623 1.00 83.69 356 TRP A O 1
ATOM 2831 N N . ASN A 1 357 ? -3.911 -9.347 45.826 1.00 87.62 357 ASN A N 1
ATOM 2832 C CA . ASN A 1 357 ? -3.051 -8.420 45.102 1.00 87.62 357 ASN A CA 1
ATOM 2833 C C . ASN A 1 357 ? -3.432 -8.398 43.612 1.00 87.62 357 ASN A C 1
ATOM 2835 O O . ASN A 1 357 ? -3.227 -9.377 42.893 1.00 87.62 357 ASN A O 1
ATOM 2839 N N . GLN A 1 358 ? -3.946 -7.255 43.158 1.00 82.56 358 GLN A N 1
ATOM 2840 C CA . GLN A 1 358 ? -4.423 -7.048 41.791 1.00 82.56 358 GLN A CA 1
ATOM 2841 C C . GLN A 1 358 ? -3.349 -7.352 40.738 1.00 82.56 358 GLN A C 1
ATOM 2843 O O . GLN A 1 358 ? -3.633 -8.023 39.749 1.00 82.56 358 GLN A O 1
ATOM 2848 N N . ALA A 1 359 ? -2.102 -6.932 40.968 1.00 75.38 359 ALA A N 1
ATOM 2849 C CA . ALA A 1 359 ? -1.010 -7.160 40.025 1.00 75.38 359 ALA A CA 1
ATOM 2850 C C . ALA A 1 359 ? -0.683 -8.654 39.883 1.00 75.38 359 ALA A C 1
ATOM 2852 O O . ALA A 1 359 ? -0.461 -9.136 38.776 1.00 75.38 359 ALA A O 1
ATOM 2853 N N . VAL A 1 360 ? -0.714 -9.403 40.989 1.00 73.06 360 VAL A N 1
ATOM 2854 C CA . VAL A 1 360 ? -0.448 -10.850 40.990 1.00 73.06 360 VAL A CA 1
ATOM 2855 C C . VAL A 1 360 ? -1.573 -11.617 40.296 1.00 73.06 360 VAL A C 1
ATOM 2857 O O . VAL A 1 360 ? -1.302 -12.506 39.493 1.00 73.06 360 VAL A O 1
ATOM 2860 N N . VAL A 1 361 ? -2.831 -11.251 40.554 1.00 75.44 361 VAL A N 1
ATOM 2861 C CA . VAL A 1 361 ? -3.993 -11.901 39.931 1.00 75.44 361 VAL A CA 1
ATOM 2862 C C . VAL A 1 361 ? -4.034 -11.633 38.423 1.00 75.44 361 VAL A C 1
ATOM 2864 O O . VAL A 1 361 ? -4.279 -12.557 37.651 1.00 75.44 361 VAL A O 1
ATOM 2867 N N . GLN A 1 362 ? -3.731 -10.409 37.981 1.00 77.44 362 GLN A N 1
ATOM 2868 C CA . GLN A 1 362 ? -3.667 -10.095 36.549 1.00 77.44 362 GLN A CA 1
ATOM 2869 C C . GLN A 1 362 ? -2.469 -10.751 35.861 1.00 77.44 362 GLN A C 1
ATOM 2871 O O . GLN A 1 362 ? -2.608 -11.246 34.746 1.00 77.44 362 GLN A O 1
ATOM 2876 N N . LEU A 1 363 ? -1.315 -10.837 36.530 1.00 75.00 363 LEU A N 1
ATOM 2877 C CA . LEU A 1 363 ? -0.163 -11.569 36.008 1.00 75.00 363 LEU A CA 1
ATOM 2878 C C . LEU A 1 363 ? -0.488 -13.061 35.831 1.00 75.00 363 LEU A C 1
ATOM 2880 O O . LEU A 1 363 ? -0.199 -13.627 34.780 1.00 75.00 363 LEU A O 1
ATOM 2884 N N . ALA A 1 364 ? -1.144 -13.684 36.814 1.00 70.31 364 ALA A N 1
ATOM 2885 C CA . ALA A 1 364 ? -1.592 -15.072 36.719 1.00 70.31 364 ALA A CA 1
ATOM 2886 C C . ALA A 1 364 ? -2.635 -15.277 35.602 1.00 70.31 364 ALA A C 1
ATOM 2888 O O . ALA A 1 364 ? -2.546 -16.246 34.848 1.00 70.31 364 ALA A O 1
ATOM 2889 N N . ASN A 1 365 ? -3.581 -14.346 35.443 1.00 75.19 365 ASN A N 1
ATOM 2890 C CA . ASN A 1 365 ? -4.559 -14.356 34.349 1.00 75.19 365 ASN A CA 1
ATOM 2891 C C . ASN A 1 365 ? -3.875 -14.248 32.969 1.00 75.19 365 ASN A C 1
ATOM 2893 O O . ASN A 1 365 ? -4.198 -14.995 32.050 1.00 75.19 365 ASN A O 1
ATOM 2897 N N . CYS A 1 366 ? -2.862 -13.387 32.829 1.00 74.62 366 CYS A N 1
ATOM 2898 C CA . CYS A 1 366 ? -2.079 -13.274 31.595 1.00 74.62 366 CYS A CA 1
ATOM 2899 C C . CYS A 1 366 ? -1.270 -14.543 31.292 1.00 74.62 366 CYS A C 1
ATOM 2901 O O . CYS A 1 366 ? -1.241 -14.994 30.149 1.00 74.62 366 CYS A O 1
ATOM 2903 N N . LEU A 1 367 ? -0.636 -15.147 32.302 1.00 72.88 367 LEU A N 1
ATOM 2904 C CA . LEU A 1 367 ? 0.155 -16.372 32.132 1.00 72.88 367 LEU A CA 1
ATOM 2905 C C . LEU A 1 367 ? -0.707 -17.592 31.769 1.00 72.88 367 LEU A C 1
ATOM 2907 O O . LEU A 1 367 ? -0.220 -18.519 31.125 1.00 72.88 367 LEU A O 1
ATOM 2911 N N . THR A 1 368 ? -1.985 -17.589 32.151 1.00 67.69 368 THR A N 1
ATOM 2912 C CA . THR A 1 368 ? -2.946 -18.664 31.849 1.00 67.69 368 THR A CA 1
ATOM 2913 C C . THR A 1 368 ? -3.716 -18.443 30.546 1.00 67.69 368 THR A C 1
ATOM 2915 O O . THR A 1 368 ? -4.407 -19.351 30.084 1.00 67.69 368 THR A O 1
ATOM 2918 N N . LEU A 1 369 ? -3.543 -17.292 29.885 1.00 68.94 369 LEU A N 1
ATOM 2919 C CA . LEU A 1 369 ? -4.242 -16.949 28.645 1.00 68.94 369 LEU A CA 1
ATOM 2920 C C . LEU A 1 369 ? -4.072 -17.988 27.514 1.00 68.94 369 LEU A C 1
ATOM 2922 O O . LEU A 1 369 ? -5.082 -18.331 26.896 1.00 68.94 369 LEU A O 1
ATOM 2926 N N . PRO A 1 370 ? -2.878 -18.564 27.251 1.00 71.06 370 PRO A N 1
ATOM 2927 C CA . PRO A 1 370 ? -2.734 -19.607 26.230 1.00 71.06 370 PRO A CA 1
ATOM 2928 C C . PRO A 1 370 ? -3.575 -20.859 26.523 1.00 71.06 370 PRO A C 1
ATOM 2930 O O . PRO A 1 370 ? -4.098 -21.485 25.603 1.00 71.06 370 PRO A O 1
ATOM 2933 N N . LEU A 1 371 ? -3.740 -21.200 27.806 1.00 68.56 371 LEU A N 1
ATOM 2934 C CA . LEU A 1 371 ? -4.573 -22.317 28.250 1.00 68.56 371 LEU A CA 1
ATOM 2935 C C . LEU A 1 371 ? -6.067 -21.983 28.137 1.00 68.56 371 LEU A C 1
ATOM 2937 O O . LEU A 1 371 ? -6.862 -22.831 27.749 1.00 68.56 371 LEU A O 1
ATOM 2941 N N . HIS A 1 372 ? -6.463 -20.741 28.426 1.00 68.38 372 HIS A N 1
ATOM 2942 C CA . HIS A 1 372 ? -7.844 -20.300 28.216 1.00 68.38 372 HIS A CA 1
ATOM 2943 C C . HIS A 1 372 ? -8.251 -20.384 26.740 1.00 68.38 372 HIS A C 1
ATOM 2945 O O . HIS A 1 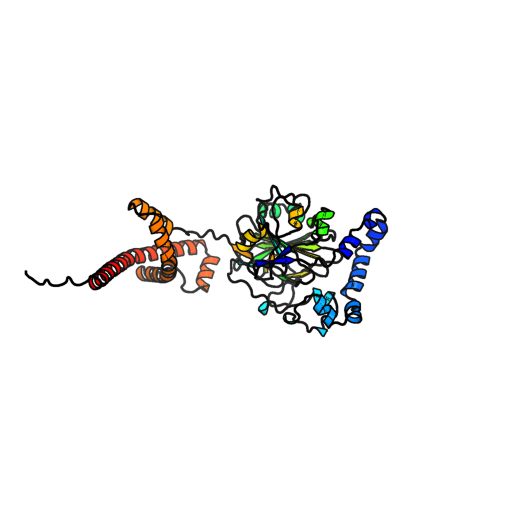372 ? -9.339 -20.869 26.437 1.00 68.38 372 HIS A O 1
ATOM 2951 N N . ILE A 1 373 ? -7.368 -19.971 25.825 1.00 71.19 373 ILE A N 1
ATOM 2952 C CA . ILE A 1 373 ? -7.621 -20.044 24.379 1.00 71.19 373 ILE A CA 1
ATOM 2953 C C . ILE A 1 373 ? -7.767 -21.504 23.925 1.00 71.19 373 ILE A C 1
ATOM 2955 O O . ILE A 1 373 ? -8.680 -21.815 23.163 1.00 71.19 373 ILE A O 1
ATOM 2959 N N . SER A 1 374 ? -6.921 -22.417 24.415 1.00 71.00 374 SER A N 1
ATOM 2960 C CA . SER A 1 374 ? -6.990 -23.832 24.023 1.00 71.00 374 SER A CA 1
ATOM 2961 C C . SER A 1 374 ? -8.210 -24.570 24.588 1.00 71.00 374 SER A C 1
ATOM 2963 O O . SER A 1 374 ? -8.708 -25.502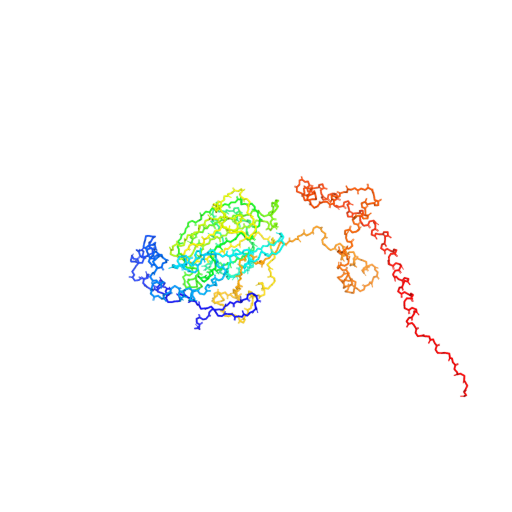 23.957 1.00 71.00 374 SER A O 1
ATOM 2965 N N . LEU A 1 375 ? -8.724 -24.144 25.745 1.00 73.69 375 LEU A N 1
ATOM 2966 C CA . LEU A 1 375 ? -9.902 -24.739 26.383 1.00 73.69 375 LEU A CA 1
ATOM 2967 C C . LEU A 1 375 ? -11.234 -24.144 25.909 1.00 73.69 375 LEU A C 1
ATOM 2969 O O . LEU A 1 375 ? -12.285 -24.715 26.200 1.00 73.69 375 LEU A O 1
ATOM 2973 N N . PHE A 1 376 ? -11.208 -23.052 25.143 1.00 75.81 376 PHE A N 1
ATOM 2974 C CA . PHE A 1 376 ? -12.411 -22.379 24.656 1.00 75.81 376 PHE A CA 1
ATOM 2975 C C . PHE A 1 376 ? -13.312 -23.319 23.839 1.00 75.81 376 PHE A C 1
ATOM 2977 O O . PHE A 1 376 ? -14.475 -23.518 24.179 1.00 75.81 376 PHE A O 1
ATOM 2984 N N . VAL A 1 377 ? -12.760 -23.981 22.817 1.00 79.31 377 VAL A N 1
ATOM 2985 C CA . VAL A 1 377 ? -13.510 -24.913 21.952 1.00 79.31 377 VAL A CA 1
ATOM 2986 C C . VAL A 1 377 ? -14.080 -26.114 22.735 1.00 79.31 377 VAL A C 1
ATOM 2988 O O . VAL A 1 377 ? -15.275 -26.386 22.603 1.00 79.31 377 VAL A O 1
ATOM 2991 N N . PRO A 1 378 ? -13.309 -26.805 23.604 1.00 80.31 378 PRO A N 1
ATOM 2992 C CA . PRO A 1 378 ? -13.846 -27.847 24.480 1.00 80.31 378 PRO A CA 1
ATOM 2993 C C . PRO A 1 378 ? -15.033 -27.417 25.349 1.00 80.31 378 PRO A C 1
ATOM 2995 O O . PRO A 1 378 ? -15.967 -28.202 25.511 1.00 80.31 378 PRO A O 1
ATOM 2998 N N . PHE A 1 379 ? -15.029 -26.197 25.898 1.00 80.75 379 PHE A N 1
ATOM 2999 C CA . PHE A 1 379 ? -16.139 -25.711 26.726 1.00 80.75 379 PHE A CA 1
ATOM 3000 C C . PHE A 1 379 ? -17.405 -25.436 25.919 1.00 80.75 379 PHE A C 1
ATOM 3002 O O . PHE A 1 379 ? -18.492 -25.756 26.394 1.00 80.75 379 PHE A O 1
ATOM 3009 N N . PHE A 1 380 ? -17.278 -24.918 24.697 1.00 81.81 380 PHE A N 1
ATOM 3010 C CA . PHE A 1 380 ? -18.417 -24.757 23.789 1.00 81.81 380 PHE A CA 1
ATOM 3011 C C . PHE A 1 380 ? -19.039 -26.100 23.422 1.00 81.81 380 PHE A C 1
ATOM 3013 O O . PHE A 1 380 ? -20.234 -26.29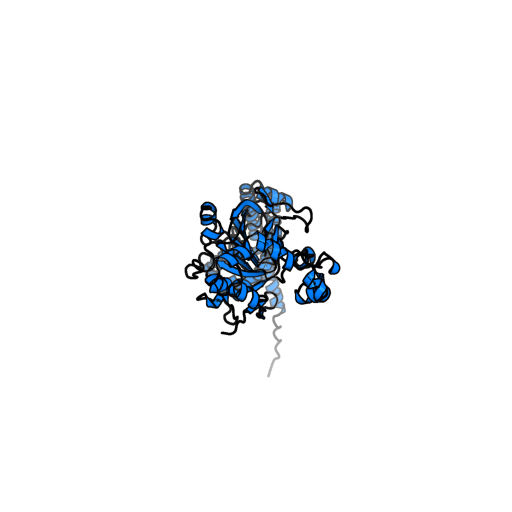8 23.621 1.00 81.81 380 PHE A O 1
ATOM 3020 N N . ILE A 1 381 ? -18.213 -27.054 22.987 1.00 81.25 381 ILE A N 1
ATOM 3021 C CA . ILE A 1 381 ? -18.669 -28.409 22.648 1.00 81.25 381 ILE A CA 1
ATOM 3022 C C . ILE A 1 381 ? -19.290 -29.090 23.876 1.00 81.25 381 ILE A C 1
ATOM 3024 O O . ILE A 1 381 ? -20.301 -29.784 23.771 1.00 81.25 381 ILE A O 1
ATOM 3028 N N . GLY A 1 382 ? -18.693 -28.901 25.055 1.00 81.62 382 GLY A N 1
ATOM 3029 C CA . GLY A 1 382 ? -19.225 -29.402 26.318 1.00 81.62 382 GLY A CA 1
ATOM 3030 C C . GLY A 1 382 ? -20.586 -28.797 26.657 1.00 81.62 382 GLY A C 1
ATOM 3031 O O . GLY A 1 382 ? -21.483 -29.535 27.054 1.00 81.62 382 GLY A O 1
ATOM 3032 N N . GLY A 1 383 ? -20.748 -27.484 26.472 1.00 84.50 383 GLY A N 1
ATOM 3033 C CA . GLY A 1 383 ? -22.002 -26.759 26.679 1.00 84.50 383 GLY A CA 1
ATOM 3034 C C . GLY A 1 383 ? -23.115 -27.273 25.774 1.00 84.50 383 GLY A C 1
ATOM 3035 O O . GLY A 1 383 ? -24.160 -27.691 26.267 1.00 84.50 383 GLY A O 1
ATOM 3036 N N . GLU A 1 384 ? -22.853 -27.349 24.472 1.00 83.94 384 GLU A N 1
ATOM 3037 C CA . GLU A 1 384 ? -23.803 -27.875 23.487 1.00 83.94 384 GLU A CA 1
ATOM 3038 C C . GLU A 1 384 ? -24.240 -29.310 23.810 1.00 83.94 384 GLU A C 1
ATOM 3040 O O . GLU A 1 384 ? -25.429 -29.634 23.784 1.00 83.94 384 GLU A O 1
ATOM 3045 N N . ARG A 1 385 ? -23.294 -30.168 24.217 1.00 85.88 385 ARG A N 1
ATOM 3046 C CA . ARG A 1 385 ? -23.598 -31.540 24.652 1.00 85.88 385 ARG A CA 1
ATOM 3047 C C . ARG A 1 385 ? -24.406 -31.589 25.944 1.00 85.88 385 ARG A C 1
ATOM 3049 O O . ARG A 1 385 ? -25.316 -32.404 26.044 1.00 85.88 385 ARG A O 1
ATOM 3056 N N . PHE A 1 386 ? -24.074 -30.755 26.928 1.00 86.81 386 PHE A N 1
ATOM 3057 C CA . PHE A 1 386 ? -24.742 -30.738 28.231 1.00 86.81 386 PHE A CA 1
ATOM 3058 C C . PHE A 1 386 ? -26.200 -30.282 28.119 1.00 86.81 386 PHE A C 1
ATOM 3060 O O . PHE A 1 386 ? -27.074 -30.853 28.766 1.00 86.81 386 PHE A O 1
ATOM 3067 N N . PHE A 1 387 ? -26.467 -29.287 27.271 1.00 86.94 387 PHE A N 1
ATOM 3068 C CA . PHE A 1 387 ? -27.814 -28.761 27.038 1.00 86.94 387 PHE A CA 1
ATOM 3069 C C . PHE A 1 387 ? -28.556 -29.447 25.881 1.00 86.94 387 PHE A C 1
ATOM 3071 O O . PHE A 1 387 ? -29.708 -29.105 25.626 1.00 86.94 387 PHE A O 1
ATOM 3078 N N . ALA A 1 388 ? -27.928 -30.420 25.209 1.00 85.62 388 ALA A N 1
ATOM 3079 C CA . ALA A 1 388 ? -28.454 -31.099 24.022 1.00 85.62 388 ALA A CA 1
ATOM 3080 C C . ALA A 1 388 ? -28.909 -30.123 22.918 1.00 85.62 388 ALA A C 1
ATOM 3082 O O . ALA A 1 388 ? -29.912 -30.341 22.237 1.00 85.62 388 ALA A O 1
ATOM 3083 N N . THR A 1 389 ? -28.162 -29.036 22.741 1.00 80.88 389 THR A N 1
ATOM 3084 C CA . THR A 1 389 ? -28.430 -27.998 21.743 1.00 80.88 389 THR A CA 1
ATOM 3085 C C . THR A 1 389 ? -27.282 -27.910 20.757 1.00 80.88 389 THR A C 1
ATOM 3087 O O . THR A 1 389 ? -26.129 -27.978 21.160 1.00 80.88 389 THR A O 1
ATOM 3090 N N . HIS A 1 390 ? -27.595 -27.680 19.485 1.00 79.81 390 HIS A N 1
ATOM 3091 C CA . HIS A 1 390 ? -26.617 -27.296 18.471 1.00 79.81 390 HIS A CA 1
ATOM 3092 C C . HIS A 1 390 ? -26.922 -25.857 18.065 1.00 79.81 390 HIS A C 1
ATOM 3094 O O . HIS A 1 390 ? -27.829 -25.611 17.270 1.00 79.81 390 HIS A O 1
ATOM 3100 N N . LEU A 1 391 ? -26.242 -24.911 18.709 1.00 77.44 391 LEU A N 1
ATOM 3101 C CA . LEU A 1 391 ? -26.491 -23.482 18.524 1.00 77.44 391 LEU A CA 1
ATOM 3102 C C . LEU A 1 391 ? -25.601 -22.916 17.427 1.00 77.44 391 LEU A C 1
ATOM 3104 O O . LEU A 1 391 ? -26.028 -22.021 16.707 1.00 77.44 391 LEU A O 1
ATOM 3108 N N . LEU A 1 392 ? -24.389 -23.447 17.286 1.00 80.19 392 LEU A N 1
ATOM 3109 C CA . LEU A 1 392 ? -23.439 -23.030 16.269 1.00 80.19 392 LEU A CA 1
ATOM 3110 C C . LEU A 1 392 ? -23.123 -24.205 15.329 1.00 80.19 392 LEU A C 1
ATOM 3112 O O . LEU A 1 392 ? -22.950 -25.339 15.784 1.00 80.19 392 LEU A O 1
ATOM 3116 N N . PRO A 1 393 ? -23.051 -23.975 14.006 1.00 78.56 393 PRO A N 1
ATOM 3117 C CA . PRO A 1 393 ? -22.551 -24.985 13.085 1.00 78.56 393 PRO A CA 1
ATOM 3118 C C . PRO A 1 393 ? -21.106 -25.370 13.433 1.00 78.56 393 PRO A C 1
ATOM 3120 O O . PRO A 1 393 ? -20.281 -24.513 13.722 1.00 78.56 393 PRO A O 1
ATOM 3123 N N . ASN A 1 394 ? -20.771 -26.657 13.345 1.00 74.75 394 ASN A N 1
ATOM 3124 C CA . ASN A 1 394 ? -19.388 -27.128 13.529 1.00 74.75 394 ASN A CA 1
ATOM 3125 C C . ASN A 1 394 ? -18.493 -26.863 12.306 1.00 74.75 394 ASN A C 1
ATOM 3127 O O . ASN A 1 394 ? -17.290 -27.108 12.350 1.00 74.75 394 ASN A O 1
ATOM 3131 N N . ASP A 1 395 ? -19.096 -26.416 11.206 1.00 77.62 395 ASP A N 1
ATOM 3132 C CA . ASP A 1 395 ? -18.439 -26.157 9.934 1.00 77.62 395 ASP A CA 1
ATOM 3133 C C . ASP A 1 395 ? -18.191 -24.656 9.769 1.00 77.62 395 ASP A C 1
ATOM 3135 O O . ASP A 1 395 ? -19.103 -23.838 9.928 1.00 77.62 395 ASP A O 1
ATOM 3139 N N . THR A 1 396 ? -16.954 -24.304 9.428 1.00 73.88 396 THR A N 1
ATOM 3140 C CA . THR A 1 396 ? -16.535 -22.929 9.166 1.00 73.88 396 THR A CA 1
ATOM 3141 C C . THR A 1 396 ? -17.331 -22.287 8.036 1.00 73.88 396 THR A C 1
ATOM 3143 O O . THR A 1 396 ? -17.623 -21.097 8.124 1.00 73.88 396 THR A O 1
ATOM 3146 N N . GLU A 1 397 ? -17.742 -23.041 7.012 1.00 75.69 397 GLU A N 1
ATOM 3147 C CA . GLU A 1 397 ? -18.525 -22.491 5.895 1.00 75.69 397 GLU A CA 1
ATOM 3148 C C . GLU A 1 397 ? -19.923 -22.063 6.359 1.00 75.69 397 GLU A C 1
ATOM 3150 O O . GLU A 1 397 ? -20.320 -20.915 6.163 1.00 75.69 397 GLU A O 1
ATOM 3155 N N . ARG A 1 398 ? -20.625 -22.935 7.092 1.00 73.38 398 ARG A N 1
ATOM 3156 C CA . ARG A 1 398 ? -21.967 -22.651 7.632 1.00 73.38 398 ARG A CA 1
ATOM 3157 C C . ARG A 1 398 ? -21.966 -21.612 8.750 1.00 73.38 398 ARG A C 1
ATOM 3159 O O . ARG A 1 398 ? -22.932 -20.868 8.891 1.00 73.38 398 ARG A O 1
ATOM 3166 N N . LEU A 1 399 ? -20.899 -21.538 9.547 1.00 78.62 399 LEU A N 1
ATOM 3167 C CA . LEU A 1 399 ? -20.712 -20.455 10.519 1.00 78.62 399 LEU A CA 1
ATOM 3168 C C . LEU A 1 399 ? -20.587 -19.100 9.824 1.00 78.62 399 LEU A C 1
ATOM 3170 O O . LEU A 1 399 ? -21.190 -18.121 10.260 1.00 78.62 399 LEU A O 1
ATOM 3174 N N . THR A 1 400 ? -19.824 -19.060 8.732 1.00 76.25 400 THR A N 1
ATOM 3175 C CA . THR A 1 400 ? -19.631 -17.848 7.929 1.00 76.25 400 THR A CA 1
ATOM 3176 C C . THR A 1 400 ? -20.926 -17.468 7.203 1.00 76.25 400 THR A C 1
ATOM 3178 O O . THR A 1 400 ? -21.275 -16.289 7.138 1.00 76.25 400 THR A O 1
ATOM 3181 N N . GLU A 1 401 ? -21.693 -18.454 6.731 1.00 78.06 401 GLU A N 1
ATOM 3182 C CA . GLU A 1 401 ? -23.024 -18.271 6.141 1.00 78.06 401 GLU A CA 1
ATOM 3183 C C . GLU A 1 401 ? -24.023 -17.689 7.156 1.00 78.06 401 GLU A C 1
ATOM 31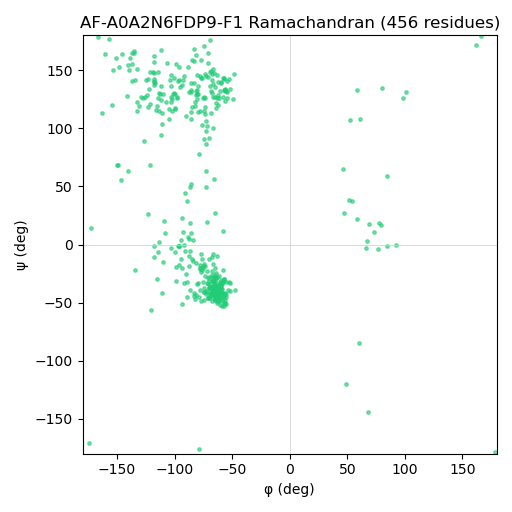85 O O . GLU A 1 401 ? -24.656 -16.671 6.888 1.00 78.06 401 GLU A O 1
ATOM 3190 N N . LEU A 1 402 ? -24.102 -18.258 8.362 1.00 79.31 402 LEU A N 1
ATOM 3191 C CA . LEU A 1 402 ? -24.976 -17.784 9.437 1.00 79.31 402 LEU A CA 1
ATOM 3192 C C . LEU A 1 402 ? -24.622 -16.357 9.891 1.00 79.31 402 LEU A C 1
ATOM 3194 O O . LEU A 1 402 ? -25.512 -15.530 10.095 1.00 79.31 402 LEU A O 1
ATOM 3198 N N . LEU A 1 403 ? -23.326 -16.057 10.019 1.00 78.25 403 LEU A N 1
ATOM 3199 C CA . LEU A 1 403 ? -22.838 -14.727 10.385 1.00 78.25 403 LEU A CA 1
ATOM 3200 C C . LEU A 1 403 ? -23.148 -13.680 9.304 1.00 78.25 403 LEU A C 1
ATOM 3202 O O . LEU A 1 403 ? -23.519 -12.557 9.637 1.00 78.25 403 LEU A O 1
ATOM 3206 N N . SER A 1 404 ? -23.012 -14.045 8.026 1.00 77.50 404 SER A N 1
ATOM 3207 C CA . SER A 1 404 ? -23.229 -13.135 6.893 1.00 77.50 404 SER A CA 1
ATOM 3208 C C . SER A 1 404 ? -24.708 -12.909 6.574 1.00 77.50 404 SER A C 1
ATOM 3210 O O . SER A 1 404 ? -25.101 -11.782 6.289 1.00 77.50 404 SER A O 1
ATOM 3212 N N . HIS A 1 405 ? -25.543 -13.949 6.652 1.00 77.88 405 HIS A N 1
ATOM 3213 C CA . HIS A 1 405 ? -26.954 -13.872 6.260 1.00 77.88 405 HIS A CA 1
ATOM 3214 C C . HIS A 1 405 ? -27.878 -13.463 7.409 1.00 77.88 405 HIS A C 1
ATOM 3216 O O . HIS A 1 405 ? -28.975 -12.958 7.178 1.00 77.88 405 HIS A O 1
ATOM 3222 N N . SER A 1 406 ? -27.493 -13.706 8.663 1.00 82.69 406 SER A N 1
ATOM 3223 C CA . SER A 1 406 ? -28.328 -13.399 9.829 1.00 82.69 406 SER A CA 1
ATOM 3224 C C . SER A 1 406 ? -27.472 -13.050 11.054 1.00 82.69 406 SER A C 1
ATOM 3226 O O . SER A 1 406 ? -27.492 -13.778 12.051 1.00 82.69 406 SER A O 1
ATOM 3228 N N . PRO A 1 407 ? -26.760 -11.904 11.040 1.00 76.31 407 PRO A N 1
ATOM 3229 C CA . PRO A 1 407 ? -25.829 -11.521 12.106 1.00 76.31 407 PRO A CA 1
ATOM 3230 C C . PRO A 1 407 ? -26.501 -11.400 13.481 1.00 76.31 407 PRO A C 1
ATOM 3232 O O . PRO A 1 407 ? -25.895 -11.734 14.497 1.00 76.31 407 PRO A O 1
ATOM 3235 N N . GLY A 1 408 ? -27.770 -10.981 13.534 1.00 81.31 408 GLY A N 1
ATOM 3236 C CA . GLY A 1 408 ? -28.539 -10.935 14.783 1.00 81.31 408 GLY A CA 1
ATOM 3237 C C . GLY A 1 408 ? -28.815 -12.324 15.368 1.00 81.31 408 GLY A C 1
ATOM 3238 O O . GLY A 1 408 ? -28.670 -12.527 16.573 1.00 81.31 408 GLY A O 1
ATOM 3239 N N . LEU A 1 409 ? -29.145 -13.295 14.511 1.00 79.19 409 LEU A N 1
ATOM 3240 C CA . LEU A 1 409 ? -29.354 -14.684 14.919 1.00 79.19 409 LEU A CA 1
ATOM 3241 C C . LEU A 1 409 ? -28.034 -15.329 15.343 1.00 79.19 409 LEU A C 1
ATOM 3243 O O . LEU A 1 409 ? -27.995 -15.998 16.372 1.00 79.19 409 LEU A O 1
ATOM 3247 N N . PHE A 1 410 ? -26.949 -15.064 14.608 1.00 84.19 410 PHE A N 1
ATOM 3248 C CA . PHE A 1 410 ? -25.607 -15.482 14.998 1.00 84.19 410 PHE A CA 1
ATOM 3249 C C . PHE A 1 410 ? -25.235 -14.931 16.375 1.00 84.19 410 PHE A C 1
ATOM 3251 O O . PHE A 1 410 ? -24.827 -15.697 17.236 1.00 84.19 410 PHE A O 1
ATOM 3258 N N . LEU A 1 411 ? -25.409 -13.628 16.622 1.00 77.94 411 LEU A N 1
ATOM 3259 C CA . LEU A 1 411 ? -25.107 -13.016 17.921 1.00 77.94 411 LEU A CA 1
ATOM 3260 C C . LEU A 1 411 ? -25.926 -13.648 19.047 1.00 77.94 411 LEU A C 1
ATOM 3262 O O . LEU A 1 411 ? -25.382 -13.933 20.112 1.00 77.94 411 LEU A O 1
ATOM 3266 N N . GLN A 1 412 ? -27.212 -13.910 18.811 1.00 83.12 412 GLN A N 1
ATOM 3267 C CA . GLN A 1 412 ? -28.079 -14.571 19.781 1.00 83.12 412 GLN A CA 1
ATOM 3268 C C . GLN A 1 412 ? -27.623 -16.010 20.069 1.00 83.12 412 GLN A C 1
ATOM 3270 O O . GLN A 1 412 ? -27.503 -16.388 21.234 1.00 83.12 412 GLN A O 1
ATOM 3275 N N . GLN A 1 413 ? -27.343 -16.799 19.030 1.00 84.12 413 GLN A N 1
ATOM 3276 C CA . GLN A 1 413 ? -26.899 -18.192 19.148 1.00 84.12 413 GLN A CA 1
ATOM 3277 C C . GLN A 1 413 ? -25.500 -18.294 19.757 1.00 84.12 413 GLN A C 1
ATOM 3279 O O . GLN A 1 413 ? -25.270 -19.106 20.649 1.00 84.12 413 GLN A O 1
ATOM 3284 N N . PHE A 1 414 ? -24.584 -17.417 19.351 1.00 83.69 414 PHE A N 1
ATOM 3285 C CA . PHE A 1 414 ? -23.246 -17.299 19.916 1.00 83.69 414 PHE A CA 1
ATOM 3286 C C . PHE A 1 414 ? -23.310 -16.911 21.393 1.00 83.69 414 PHE A C 1
ATOM 3288 O O . PHE A 1 414 ? -22.643 -17.529 22.221 1.00 83.69 414 PHE A O 1
ATOM 3295 N N . TRP A 1 415 ? -24.146 -15.936 21.760 1.00 80.62 415 TRP A N 1
ATOM 3296 C CA . TRP A 1 415 ? -24.355 -15.555 23.157 1.00 80.62 415 TRP A CA 1
ATOM 3297 C C . TRP A 1 415 ? -24.921 -16.711 23.989 1.00 80.62 415 TRP A C 1
ATOM 3299 O O . TRP A 1 415 ? -24.421 -17.000 25.075 1.00 80.62 415 TRP A O 1
ATOM 3309 N N . GLN A 1 416 ? -25.918 -17.424 23.465 1.00 83.44 416 GLN A N 1
ATOM 3310 C CA . GLN A 1 416 ? -26.474 -18.605 24.124 1.00 83.44 416 GLN A CA 1
ATOM 3311 C C . GLN A 1 416 ? -25.428 -19.721 24.279 1.00 83.44 416 GLN A C 1
ATOM 3313 O O . GLN A 1 416 ? -25.315 -20.291 25.363 1.00 83.44 416 GLN A O 1
ATOM 3318 N N . ALA A 1 417 ? -24.606 -19.976 23.260 1.00 82.88 417 ALA A N 1
ATOM 3319 C CA . ALA A 1 417 ? -23.528 -20.961 23.319 1.00 82.88 417 ALA A CA 1
ATOM 3320 C C . ALA A 1 417 ? -22.461 -20.585 24.365 1.00 82.88 417 ALA A C 1
ATOM 3322 O O . ALA A 1 417 ? -22.005 -21.444 25.119 1.00 82.88 417 ALA A O 1
ATOM 3323 N N . ASN A 1 418 ? -22.134 -19.293 24.498 1.00 80.31 418 ASN A N 1
ATOM 3324 C CA . ASN A 1 418 ? -21.254 -18.796 25.562 1.00 80.31 418 ASN A CA 1
ATOM 3325 C C . ASN A 1 418 ? -21.842 -19.040 26.960 1.00 80.31 418 ASN A C 1
ATOM 3327 O O . ASN A 1 418 ? -21.123 -19.467 27.863 1.00 80.31 418 ASN A O 1
ATOM 3331 N N . LEU A 1 419 ? -23.142 -18.794 27.154 1.00 82.44 419 LEU A N 1
ATOM 3332 C CA . LEU A 1 419 ? -23.804 -19.052 28.438 1.00 82.44 419 LEU A CA 1
ATOM 3333 C C . LEU A 1 419 ? -23.782 -20.545 28.795 1.00 82.44 419 LEU A C 1
ATOM 3335 O O . LEU A 1 419 ? -23.520 -20.898 29.944 1.00 82.44 419 LEU A O 1
ATOM 3339 N N . GLN A 1 420 ? -23.997 -21.427 27.819 1.00 85.19 420 GLN A N 1
ATOM 3340 C CA . GLN A 1 420 ? -23.922 -22.876 28.022 1.00 85.19 420 GLN A CA 1
ATOM 3341 C C . GLN A 1 420 ? -22.502 -23.347 28.351 1.00 85.19 420 GLN A C 1
ATOM 3343 O O . GLN A 1 420 ? -22.308 -24.142 29.275 1.00 85.19 420 GLN A O 1
ATOM 3348 N N . ALA A 1 421 ? -21.501 -22.816 27.644 1.00 80.50 421 ALA A N 1
ATOM 3349 C CA . ALA A 1 421 ? -20.092 -23.066 27.925 1.00 80.50 421 ALA A CA 1
ATOM 3350 C C . ALA A 1 421 ? -19.710 -22.619 29.347 1.00 80.50 421 ALA A C 1
ATOM 3352 O O . ALA A 1 421 ? -18.993 -23.330 30.053 1.00 80.50 421 ALA A O 1
ATOM 3353 N N . LEU A 1 422 ? -20.244 -21.479 29.803 1.00 77.12 422 LEU A N 1
ATOM 3354 C CA . LEU A 1 422 ? -20.016 -20.947 31.148 1.00 77.12 422 LEU A CA 1
ATOM 3355 C C . LEU A 1 422 ? -20.593 -21.851 32.244 1.00 77.12 422 LEU A C 1
ATOM 3357 O O . LEU A 1 422 ? -19.973 -21.998 33.297 1.00 77.12 422 LEU A O 1
ATOM 3361 N N . VAL A 1 423 ? -21.735 -22.501 32.004 1.00 79.75 423 VAL A N 1
ATOM 3362 C CA . VAL A 1 423 ? -22.301 -23.481 32.948 1.00 79.75 423 VAL A CA 1
ATOM 3363 C C . VAL A 1 423 ? -21.389 -24.697 33.082 1.00 79.75 423 VAL A C 1
ATOM 3365 O O . VAL A 1 423 ? -21.067 -25.097 34.200 1.00 79.75 423 VAL A O 1
ATOM 3368 N N . VAL A 1 424 ? -20.914 -25.256 31.965 1.00 79.69 424 VAL A N 1
ATOM 3369 C CA . VAL A 1 424 ? -19.986 -26.398 31.999 1.00 79.69 424 VAL A CA 1
ATOM 3370 C C . VAL A 1 424 ? -18.681 -26.010 32.683 1.00 79.69 424 VAL A C 1
ATOM 3372 O O . VAL A 1 424 ? -18.232 -26.725 33.575 1.00 79.69 424 VAL A O 1
ATOM 3375 N N . TRP A 1 425 ? -18.130 -24.841 32.357 1.00 78.56 425 TRP A N 1
ATOM 3376 C CA . TRP A 1 425 ? -16.965 -24.285 33.041 1.00 78.56 425 TRP A CA 1
ATOM 3377 C C . TRP A 1 425 ? -17.192 -24.134 34.552 1.00 78.56 425 TRP A C 1
ATOM 3379 O O . TRP A 1 425 ? -16.327 -24.524 35.339 1.00 78.56 425 TRP A O 1
ATOM 3389 N N . GLY A 1 426 ? -18.356 -23.630 34.970 1.00 70.38 426 GLY A N 1
ATOM 3390 C CA . GLY A 1 426 ? -18.725 -23.466 36.378 1.00 70.38 426 GLY A CA 1
ATOM 3391 C C . GLY A 1 426 ? -18.834 -24.789 37.142 1.00 70.38 426 GLY A C 1
ATOM 3392 O O . GLY A 1 426 ? -18.552 -24.824 38.337 1.00 70.38 426 GLY A O 1
ATOM 3393 N N . ILE A 1 427 ? -19.174 -25.885 36.460 1.00 77.75 427 ILE A N 1
ATOM 3394 C CA . ILE A 1 427 ? -19.239 -27.232 37.046 1.00 77.75 427 ILE A CA 1
ATOM 3395 C C . ILE A 1 427 ? -17.849 -27.879 37.089 1.00 77.75 427 ILE A C 1
ATOM 3397 O O . ILE A 1 427 ? -17.443 -28.432 38.112 1.00 77.75 427 ILE A O 1
ATOM 3401 N N . THR A 1 428 ? -17.093 -27.822 35.991 1.00 76.25 428 THR A N 1
ATOM 3402 C CA . THR A 1 428 ? -15.832 -28.567 35.862 1.00 76.25 428 THR A CA 1
ATOM 3403 C C . THR A 1 428 ? -14.659 -27.878 36.547 1.00 76.25 428 THR A C 1
ATOM 3405 O O . THR A 1 428 ? -13.768 -28.551 37.062 1.00 76.25 428 THR A O 1
ATOM 3408 N N . THR A 1 429 ? -14.624 -26.545 36.567 1.00 69.81 429 THR A N 1
ATOM 3409 C CA . THR A 1 429 ? -13.466 -25.788 37.066 1.00 69.81 429 THR A CA 1
ATOM 3410 C C . THR A 1 429 ? -13.251 -25.958 38.571 1.00 69.81 429 THR A C 1
ATOM 3412 O O . THR A 1 429 ? -12.117 -26.245 38.954 1.00 69.81 429 THR A O 1
ATOM 3415 N N . PRO A 1 430 ? -14.281 -25.895 39.442 1.00 69.75 430 PRO A N 1
ATOM 3416 C CA . PRO A 1 430 ? -14.109 -26.196 40.863 1.00 69.75 430 PRO A CA 1
ATOM 3417 C C . PRO A 1 430 ? -13.612 -27.625 41.111 1.00 69.75 430 PRO A C 1
ATOM 3419 O O . PRO A 1 430 ? -12.796 -27.838 42.007 1.00 69.75 430 PRO A O 1
ATOM 3422 N N . LEU A 1 431 ? -14.041 -28.599 40.299 1.00 73.44 431 LEU A N 1
ATOM 3423 C CA . LEU A 1 431 ? -13.611 -29.996 40.418 1.00 73.44 431 LEU A CA 1
ATOM 3424 C C . LEU A 1 431 ? -12.142 -30.169 40.015 1.00 73.44 431 LEU A C 1
ATOM 3426 O O . LEU A 1 431 ? -11.373 -30.794 40.744 1.00 73.44 431 LEU A O 1
ATOM 3430 N N . LEU A 1 432 ? -11.732 -29.566 38.896 1.00 70.50 432 LEU A N 1
ATOM 3431 C CA . LEU A 1 432 ? -10.346 -29.575 38.420 1.00 70.50 432 LEU A CA 1
ATOM 3432 C C . LEU A 1 432 ? -9.411 -28.829 39.376 1.00 70.50 432 LEU A C 1
ATOM 3434 O O . LEU A 1 432 ? -8.315 -29.309 39.669 1.00 70.50 432 LEU A O 1
ATOM 3438 N N . PHE A 1 433 ? -9.847 -27.687 39.910 1.00 66.12 433 PHE A N 1
ATOM 3439 C CA . PHE A 1 433 ? -9.101 -26.935 40.917 1.00 66.12 433 PHE A CA 1
ATOM 3440 C C . PHE A 1 433 ? -8.963 -27.725 42.225 1.00 66.12 433 PHE A C 1
ATOM 3442 O O . PHE A 1 433 ? -7.876 -27.813 42.788 1.00 66.12 433 PHE A O 1
ATOM 3449 N N . SER A 1 434 ? -10.029 -28.388 42.679 1.00 69.81 434 SER A N 1
ATOM 3450 C CA . SER A 1 434 ? -9.976 -29.233 43.881 1.00 69.81 434 SER A CA 1
ATOM 3451 C C . SER A 1 434 ? -9.061 -30.445 43.681 1.00 69.81 434 SER A C 1
ATOM 3453 O O . SER A 1 434 ? -8.256 -30.766 44.554 1.00 69.81 434 SER A O 1
ATOM 3455 N N . ALA A 1 435 ? -9.125 -31.092 42.514 1.00 70.75 435 ALA A N 1
ATOM 3456 C CA . ALA A 1 435 ? -8.262 -32.220 42.178 1.00 70.75 435 ALA A CA 1
ATOM 3457 C C . ALA A 1 435 ? -6.784 -31.810 42.104 1.00 70.75 435 ALA A C 1
ATOM 3459 O O . ALA A 1 435 ? -5.927 -32.477 42.680 1.00 70.75 435 ALA A O 1
ATOM 3460 N N . THR A 1 436 ? -6.473 -30.689 41.450 1.00 66.50 436 THR A N 1
ATOM 3461 C CA . THR A 1 436 ? -5.102 -30.160 41.370 1.00 66.50 436 THR A CA 1
ATOM 3462 C C . THR A 1 436 ? -4.585 -29.685 42.729 1.00 66.50 436 THR A C 1
ATOM 3464 O O . THR A 1 436 ? -3.421 -29.923 43.056 1.00 66.50 436 THR A O 1
ATOM 3467 N N . PHE A 1 437 ? -5.438 -29.109 43.577 1.00 70.19 437 PHE A N 1
ATOM 3468 C CA . PHE A 1 437 ? -5.088 -28.759 44.954 1.00 70.19 437 PHE A CA 1
ATOM 3469 C C . PHE A 1 437 ? -4.760 -30.005 45.799 1.00 70.19 437 PHE A C 1
ATOM 3471 O O . PHE A 1 437 ? -3.735 -30.050 46.479 1.00 70.19 437 PHE A O 1
ATOM 3478 N N . LEU A 1 438 ? -5.562 -31.068 45.699 1.00 74.38 438 LEU A N 1
ATOM 3479 C CA . LEU A 1 438 ? -5.303 -32.336 46.393 1.00 74.38 438 LEU A CA 1
ATOM 3480 C C . LEU A 1 438 ? -4.031 -33.034 45.883 1.00 74.38 438 LEU A C 1
ATOM 3482 O O . LEU A 1 438 ? -3.218 -33.505 46.681 1.00 74.38 438 LEU A O 1
ATOM 3486 N N . LEU A 1 439 ? -3.821 -33.061 44.564 1.00 72.00 439 LEU A N 1
ATOM 3487 C CA . LEU A 1 439 ? -2.633 -33.649 43.937 1.00 72.00 439 LEU A CA 1
ATOM 3488 C C . LEU A 1 439 ? -1.356 -32.869 44.268 1.00 72.00 439 LEU A C 1
ATOM 3490 O O . LEU A 1 439 ? -0.329 -33.473 44.579 1.00 72.00 439 LEU A O 1
ATOM 3494 N N . SER A 1 440 ? -1.411 -31.537 44.273 1.00 68.69 440 SER A N 1
ATOM 3495 C CA . SER A 1 440 ? -0.274 -30.704 44.683 1.00 68.69 440 SER A CA 1
ATOM 3496 C C . SER A 1 440 ? 0.043 -30.873 46.172 1.00 68.69 440 SER A C 1
ATOM 3498 O O . SER A 1 440 ? 1.215 -30.984 46.527 1.00 68.69 440 SER A O 1
ATOM 3500 N N . GLY A 1 441 ? -0.969 -31.031 47.034 1.00 65.06 441 GLY A N 1
ATOM 3501 C CA . GLY A 1 441 ? -0.788 -31.396 48.443 1.00 65.06 441 GLY A CA 1
ATOM 3502 C C . GLY A 1 441 ? -0.131 -32.770 48.652 1.00 65.06 441 GLY A C 1
ATOM 3503 O O . GLY A 1 441 ? 0.678 -32.932 49.568 1.00 65.06 441 GLY A O 1
ATOM 3504 N N . LEU A 1 442 ? -0.420 -33.752 47.790 1.00 64.62 442 LEU A N 1
ATOM 3505 C CA . LEU A 1 442 ? 0.223 -35.075 47.804 1.00 64.62 442 LEU A CA 1
ATOM 3506 C C . LEU A 1 442 ? 1.679 -35.024 47.310 1.00 64.62 442 LEU A C 1
ATOM 3508 O O . LEU A 1 442 ? 2.553 -35.640 47.924 1.00 64.62 442 LEU A O 1
ATOM 3512 N N . CYS A 1 443 ? 1.964 -34.254 46.256 1.00 58.69 443 CYS A N 1
ATOM 3513 C CA . CYS A 1 443 ? 3.329 -34.034 45.763 1.00 58.69 443 CYS A CA 1
ATOM 3514 C C . CYS A 1 443 ? 4.192 -33.257 46.767 1.00 58.69 443 CYS A C 1
ATOM 3516 O O . CYS A 1 443 ? 5.330 -33.642 47.026 1.00 58.69 443 CYS A O 1
ATOM 3518 N N . LEU A 1 444 ? 3.645 -32.217 47.401 1.00 60.22 444 LEU A N 1
ATOM 3519 C CA . LEU A 1 444 ? 4.347 -31.442 48.428 1.00 60.22 444 LEU A CA 1
ATOM 3520 C C . LEU A 1 444 ? 4.604 -32.259 49.703 1.00 60.22 444 LEU A C 1
ATOM 3522 O O . LEU A 1 444 ? 5.634 -32.074 50.346 1.00 60.22 444 LEU A O 1
ATOM 3526 N N . LYS A 1 445 ? 3.727 -33.213 50.052 1.00 58.44 445 LYS A N 1
ATOM 3527 C CA . LYS A 1 445 ? 3.984 -34.172 51.143 1.00 58.44 445 LYS A CA 1
ATOM 3528 C C . LYS A 1 445 ? 5.130 -35.142 50.834 1.00 58.44 445 LYS A C 1
ATOM 3530 O O . LYS A 1 445 ? 5.826 -35.525 51.765 1.00 58.44 445 LYS A O 1
ATOM 3535 N N . ARG A 1 446 ? 5.360 -35.504 49.564 1.00 58.47 446 ARG A N 1
ATOM 3536 C CA . ARG A 1 446 ? 6.510 -36.332 49.137 1.00 58.47 446 ARG A CA 1
ATOM 3537 C C . ARG A 1 446 ? 7.840 -35.573 49.101 1.00 58.47 446 ARG A C 1
ATOM 3539 O O . ARG A 1 446 ? 8.886 -36.207 49.105 1.00 58.47 446 ARG A O 1
ATOM 3546 N N . LEU A 1 447 ? 7.797 -34.242 49.072 1.00 56.66 447 LEU A N 1
ATOM 3547 C CA . LEU A 1 447 ? 8.972 -33.365 49.077 1.00 56.66 447 LEU A CA 1
ATOM 3548 C C . LEU A 1 447 ? 9.336 -32.849 50.480 1.00 56.66 447 LEU A C 1
ATOM 3550 O O . LEU A 1 447 ? 10.320 -32.126 50.624 1.00 56.66 447 LEU A O 1
ATOM 3554 N N . ARG A 1 448 ? 8.567 -33.202 51.523 1.00 52.03 448 ARG A N 1
ATOM 3555 C CA . ARG A 1 448 ? 8.960 -32.917 52.909 1.00 52.03 448 ARG A CA 1
ATOM 3556 C C . ARG A 1 448 ? 10.089 -33.873 53.319 1.00 52.03 448 ARG A C 1
ATOM 3558 O O . ARG A 1 448 ? 9.884 -35.082 53.217 1.00 52.03 448 ARG A O 1
ATOM 3565 N N . PRO A 1 449 ? 11.240 -33.371 53.805 1.00 53.19 449 PRO A N 1
ATOM 3566 C CA . PRO A 1 449 ? 12.282 -34.222 54.369 1.00 53.19 449 PRO A CA 1
ATOM 3567 C C . PRO A 1 449 ? 11.701 -35.062 55.513 1.00 53.19 449 PRO A C 1
ATOM 3569 O O . PRO A 1 449 ? 10.969 -34.536 56.356 1.00 53.19 449 PRO A O 1
ATOM 3572 N N . THR A 1 450 ? 12.000 -36.360 55.541 1.00 54.91 450 THR A N 1
ATOM 3573 C CA . THR A 1 450 ? 11.729 -37.213 56.706 1.00 54.91 450 THR A CA 1
ATOM 3574 C C . THR A 1 450 ? 12.435 -36.628 57.933 1.00 54.91 450 THR A C 1
ATOM 3576 O O . THR A 1 450 ? 13.610 -36.282 57.816 1.00 54.91 450 THR A O 1
ATOM 3579 N N . PRO A 1 451 ? 11.768 -36.509 59.097 1.00 52.53 451 PRO A N 1
ATOM 3580 C CA . PRO A 1 451 ? 12.445 -36.079 60.311 1.00 52.53 451 PRO A CA 1
ATOM 3581 C C . PRO A 1 451 ? 13.482 -37.137 60.692 1.00 52.53 451 PRO A C 1
ATOM 3583 O O . PRO A 1 451 ? 13.141 -38.318 60.789 1.00 52.53 451 PRO A O 1
ATOM 3586 N N . GLU A 1 452 ? 14.734 -36.723 60.884 1.00 44.59 452 GLU A N 1
ATOM 3587 C CA . GLU A 1 452 ? 15.783 -37.586 61.423 1.00 44.59 452 GLU A CA 1
ATOM 3588 C C . GLU A 1 452 ? 15.336 -38.153 62.777 1.00 44.59 452 GLU A C 1
ATOM 3590 O O . GLU A 1 452 ? 14.975 -37.426 63.705 1.00 44.59 452 GLU A O 1
ATOM 3595 N N . SER A 1 453 ? 15.329 -39.482 62.868 1.00 45.44 453 SER A N 1
ATOM 3596 C CA . SER A 1 453 ? 15.168 -40.221 64.112 1.00 45.44 453 SER A CA 1
ATOM 3597 C C . SER A 1 453 ? 16.320 -39.884 65.054 1.00 45.44 453 SER A C 1
ATOM 3599 O O . SER A 1 453 ? 17.483 -40.037 64.682 1.00 45.44 453 SER A O 1
ATOM 3601 N N . GLY A 1 454 ? 15.997 -39.458 66.273 1.00 48.94 454 GLY A N 1
ATOM 3602 C CA . GLY A 1 454 ? 16.991 -39.134 67.289 1.00 48.94 454 GLY A CA 1
ATOM 3603 C C . GLY A 1 454 ? 17.938 -40.291 67.634 1.00 48.94 454 GLY A C 1
ATOM 3604 O O . GLY A 1 454 ? 17.531 -41.446 67.741 1.00 48.94 454 GLY A O 1
ATOM 3605 N N . GLN A 1 455 ? 19.193 -39.931 67.895 1.00 40.47 455 GLN A N 1
ATOM 3606 C CA . GLN A 1 455 ? 20.070 -40.565 68.884 1.00 40.47 455 GLN A CA 1
ATOM 3607 C C . GLN A 1 455 ? 20.245 -39.506 69.985 1.00 40.47 455 GLN A C 1
ATOM 3609 O O . GLN A 1 455 ? 20.687 -38.398 69.706 1.00 40.47 455 GLN A O 1
ATOM 3614 N N . SER A 1 456 ? 19.588 -39.629 71.139 1.00 42.97 456 SER A N 1
ATOM 3615 C CA . SER A 1 456 ? 19.990 -40.399 72.326 1.00 42.97 456 SER A CA 1
ATOM 3616 C C . SER A 1 456 ? 21.408 -40.096 72.825 1.00 42.97 456 SER A C 1
ATOM 3618 O O . SER A 1 456 ? 22.382 -40.593 72.273 1.00 42.97 456 SER A O 1
ATOM 3620 N N . THR A 1 457 ? 21.434 -39.383 73.959 1.00 42.78 457 THR A N 1
ATOM 3621 C CA . THR A 1 457 ? 22.341 -39.531 75.117 1.00 42.78 457 THR A CA 1
ATOM 3622 C C . THR A 1 457 ? 23.846 -39.343 74.912 1.00 42.78 457 THR A C 1
ATOM 3624 O O . THR A 1 457 ? 24.530 -40.270 74.486 1.00 42.78 457 THR A O 1
ATOM 3627 N N . ALA A 1 458 ? 24.376 -38.224 75.411 1.00 42.84 458 ALA A N 1
ATOM 3628 C CA . ALA A 1 458 ? 25.093 -38.168 76.694 1.00 42.84 458 ALA A CA 1
ATOM 3629 C C . ALA A 1 458 ? 25.183 -36.716 77.183 1.00 42.84 458 ALA A C 1
ATOM 3631 O O . ALA A 1 458 ? 25.446 -35.837 76.331 1.00 42.84 458 ALA A O 1
#